Protein AF-0000000087149795 (afdb_homodimer)

Organism: NCBI:txid1816183

Nearest PDB structures (foldseek):
  3puv-assembly1_G  TM=6.898E-01  e=2.182E-06  Escherichia coli K-12
  3d31-assembly1_C  TM=8.233E-01  e=4.263E-05  unclassified
  3tuz-assembly2_F  TM=8.226E-01  e=1.486E-04  Escherichia coli K-12
  2onk-assembly2_I  TM=6.852E-01  e=3.746E-05  Archaeoglobus fulgidus
  7ahc-assembly1_B  TM=7.764E-01  e=3.227E-04  Lactococcus lactis subsp. lactis

Foldseek 3Di:
DDPQPPVRVVVVVVVVVVVVVVVCCVVPDVVLVVLLVLLQVLLVQLLVCVLVVHPCSVVSVVSNVVSLVVCCVPPVPSSVVSVVVSVVVSVVVVVVSVLVVLVVLLQVLQQVQWDDDPNDTGGNVNLDPDLDDDCDDPPHDLRCNLQALLLVLLLVLLLVQQQVLLLVLLLCLQQPDDPVCVVPVLVVLVVLLPPDLLVLLVCCQPPVFVVLCVVVVNDDGAFSNSLSNSLNVNLNSQLNNQSNVLLNVPDVVQQVVVVVVVDDSVCSCVVTRCLLSVLSNLLSSLVSSLSSSQDANSQQSGAPAASGADVVNNGRSHHHHHLNNVCVVCVVPDDDSRNSSNSVSVSVSVVVNVVSNVVSVVSNVVSVCVVVVVD/DDPQDPVRVVVVVVVVVVVVVVVCCVVDDVVLVVLLVLLLVLLVQLLVCVLVVHPCSVVSVVSNVVSLVVCCVPPVPSSVVSVVVSVVVSVVVVVVSVLVVLVVLLQVLQQVQWDDDPRDTGGNVNLDPDQDDDCDDPPHDQHCNLQALLLVLLLVLLLVQQQVLLLVLLLCLQQPDDPVCVVPVLVVLVVLLPPDLLVLLVCCQPPVFVVLCVVVVNDDGAFSNSLSNSLNVNLNSQLNNQSNVLLNVPDVVQQVVVVVVVDDSVCSCVVTRCLLSVLSNLLSSLVSSLSSSQDANSQQSGAPAASGADVVNNGRSHHHHHLNNVCVVCVVPDDDSRNSSNSVSVSVSVVVNVVSNVVSVVSNVVSVCVVVVVD

Structure (mmCIF, N/CA/C/O backbone):
data_AF-0000000087149795-model_v1
#
loop_
_entity.id
_entity.type
_entity.pdbx_description
1 polymer 'Phosphate transport system permease protein'
#
loop_
_atom_site.group_PDB
_atom_site.id
_atom_site.type_symbol
_atom_site.label_atom_id
_atom_site.label_alt_id
_atom_site.label_comp_id
_atom_site.label_asym_id
_atom_site.label_entity_id
_atom_site.label_seq_id
_atom_site.pdbx_PDB_ins_code
_atom_site.Cartn_x
_atom_site.Cartn_y
_atom_site.Cartn_z
_atom_site.occupancy
_atom_site.B_iso_or_equiv
_atom_site.auth_seq_id
_atom_site.auth_comp_id
_atom_site.auth_asym_id
_atom_site.auth_atom_id
_atom_site.pdbx_PDB_model_num
ATOM 1 N N . MET A 1 1 ? 1.108 20.719 42.656 1 31.84 1 MET A N 1
ATOM 2 C CA . MET A 1 1 ? 0.085 20 41.906 1 31.84 1 MET A CA 1
ATOM 3 C C . MET A 1 1 ? 0.608 18.656 41.438 1 31.84 1 MET A C 1
ATOM 5 O O . MET A 1 1 ? 1.583 18.578 40.688 1 31.84 1 MET A O 1
ATOM 9 N N . ALA A 1 2 ? 0.437 17.609 42.094 1 41.06 2 ALA A N 1
ATOM 10 C CA . ALA A 1 2 ? 0.984 16.266 41.969 1 41.06 2 ALA A CA 1
ATOM 11 C C . ALA A 1 2 ? 0.695 15.695 40.562 1 41.06 2 ALA A C 1
ATOM 13 O O . ALA A 1 2 ? -0.387 15.906 40.031 1 41.06 2 ALA A O 1
ATOM 14 N N . SER A 1 3 ? 1.673 15.422 39.75 1 46.06 3 SER A N 1
ATOM 15 C CA . SER A 1 3 ? 1.679 14.734 38.469 1 46.06 3 SER A CA 1
ATOM 16 C C . SER A 1 3 ? 0.76 13.516 38.469 1 46.06 3 SER A C 1
ATOM 18 O O . SER A 1 3 ? 1.008 12.555 39.219 1 46.06 3 SER A O 1
ATOM 20 N N . ALA A 1 4 ? -0.488 13.648 38.406 1 52.25 4 ALA A N 1
ATOM 21 C CA . ALA A 1 4 ? -1.427 12.531 38.312 1 52.25 4 ALA A CA 1
ATOM 22 C C . ALA A 1 4 ? -0.876 11.43 37.406 1 52.25 4 ALA A C 1
ATOM 24 O O . ALA A 1 4 ? -0.406 11.703 36.312 1 52.25 4 ALA A O 1
ATOM 25 N N . THR A 1 5 ? -0.605 10.273 37.906 1 55 5 THR A N 1
ATOM 26 C CA . THR A 1 5 ? -0.087 9.086 37.25 1 55 5 THR A CA 1
ATOM 27 C C . THR A 1 5 ? -0.936 8.742 36.031 1 55 5 THR A C 1
ATOM 29 O O . THR A 1 5 ? -2.104 9.125 35.938 1 55 5 THR A O 1
ATOM 32 N N . ARG A 1 6 ? -0.291 8.281 35 1 57.5 6 ARG A N 1
ATOM 33 C CA . ARG A 1 6 ? -0.927 7.816 33.781 1 57.5 6 ARG A CA 1
ATOM 34 C C . ARG A 1 6 ? -2.203 7.039 34.094 1 57.5 6 ARG A C 1
ATOM 36 O O . ARG A 1 6 ? -3.215 7.203 33.406 1 57.5 6 ARG A O 1
ATOM 43 N N . SER A 1 7 ? -2.141 6.293 35.125 1 58.66 7 SER A N 1
ATOM 44 C CA . SER A 1 7 ? -3.291 5.492 35.531 1 58.66 7 SER A CA 1
ATOM 45 C C . SER A 1 7 ? -4.434 6.375 36.031 1 58.66 7 SER A C 1
ATOM 47 O O . SER A 1 7 ? -5.602 6.109 35.719 1 58.66 7 SER A O 1
ATOM 49 N N . GLU A 1 8 ? -4.074 7.316 36.688 1 61 8 GLU A N 1
ATOM 50 C CA . GLU A 1 8 ? -5.094 8.227 37.219 1 61 8 GLU A CA 1
ATOM 51 C C . GLU A 1 8 ? -5.738 9.023 36.094 1 61 8 GLU A C 1
ATOM 53 O O . GLU A 1 8 ? -6.945 9.273 36.094 1 61 8 GLU A O 1
ATOM 58 N N . ARG A 1 9 ? -4.914 9.352 35.219 1 60.38 9 ARG A N 1
ATOM 59 C CA . ARG A 1 9 ? -5.441 10.078 34.062 1 60.38 9 ARG A CA 1
ATOM 60 C C . ARG A 1 9 ? -6.371 9.203 33.25 1 60.38 9 ARG A C 1
ATOM 62 O O . ARG A 1 9 ? -7.406 9.664 32.75 1 60.38 9 ARG A O 1
ATOM 69 N N . LEU A 1 10 ? -5.953 7.977 33.25 1 59.44 10 LEU A N 1
ATOM 70 C CA . LEU A 1 10 ? -6.793 7.027 32.531 1 59.44 10 LEU A CA 1
ATOM 71 C C . LEU A 1 10 ? -8.117 6.816 33.25 1 59.44 10 LEU A C 1
ATOM 73 O O . LEU A 1 10 ? -9.172 6.742 32.625 1 59.44 10 LEU A O 1
ATOM 77 N N . ASN A 1 11 ? -8.039 6.637 34.5 1 60 11 ASN A N 1
ATOM 78 C CA . ASN A 1 11 ? -9.25 6.457 35.281 1 60 11 ASN A CA 1
ATOM 79 C C . ASN A 1 11 ? -10.148 7.691 35.25 1 60 11 ASN A C 1
ATOM 81 O O . ASN A 1 11 ? -11.367 7.574 35.156 1 60 11 ASN A O 1
ATOM 85 N N . ALA A 1 12 ? -9.516 8.797 35.281 1 61 12 ALA A N 1
ATOM 86 C CA . ALA A 1 12 ? -10.289 10.031 35.219 1 61 12 ALA A CA 1
ATOM 87 C C . ALA A 1 12 ? -10.93 10.18 33.812 1 61 12 ALA A C 1
ATOM 89 O O . ALA A 1 12 ? -12.078 10.609 33.719 1 61 12 ALA A O 1
ATOM 90 N N . ALA A 1 13 ? -10.172 9.805 32.969 1 60.94 13 ALA A N 1
ATOM 91 C CA . ALA A 1 13 ? -10.703 9.867 31.609 1 60.94 13 ALA A CA 1
ATOM 92 C C . ALA A 1 13 ? -11.852 8.883 31.422 1 60.94 13 ALA A C 1
ATOM 94 O O . ALA A 1 13 ? -12.867 9.211 30.812 1 60.94 13 ALA A O 1
ATOM 95 N N . ALA A 1 14 ? -11.594 7.73 31.953 1 60.03 14 ALA A N 1
ATOM 96 C CA . ALA A 1 14 ? -12.664 6.738 31.938 1 60.03 14 ALA A CA 1
ATOM 97 C C . ALA A 1 14 ? -13.891 7.25 32.688 1 60.03 14 ALA A C 1
ATOM 99 O O . ALA A 1 14 ? -15.023 7.066 32.25 1 60.03 14 ALA A O 1
ATOM 100 N N . GLY A 1 15 ? -13.617 7.777 33.781 1 58.5 15 GLY A N 1
ATOM 101 C CA . GLY A 1 15 ? -14.703 8.344 34.562 1 58.5 15 GLY A CA 1
ATOM 102 C C . GLY A 1 15 ? -15.445 9.453 33.844 1 58.5 15 GLY A C 1
ATOM 103 O O . GLY A 1 15 ? -16.688 9.5 33.875 1 58.5 15 GLY A O 1
ATOM 104 N N . ARG A 1 16 ? -14.711 10.289 33.25 1 62.38 16 ARG A N 1
ATOM 105 C CA . ARG A 1 16 ? -15.344 11.375 32.5 1 62.38 16 ARG A CA 1
ATOM 106 C C . ARG A 1 16 ? -16.141 10.828 31.312 1 62.38 16 ARG A C 1
ATOM 108 O O . ARG A 1 16 ? -17.219 11.344 31 1 62.38 16 ARG A O 1
ATOM 115 N N . GLN A 1 17 ? -15.57 9.797 30.828 1 60.12 17 GLN A N 1
ATOM 116 C CA . GLN A 1 17 ? -16.297 9.18 29.719 1 60.12 17 GLN A CA 1
ATOM 117 C C . GLN A 1 17 ? -17.594 8.547 30.203 1 60.12 17 GLN A C 1
ATOM 119 O O . GLN A 1 17 ? -18.641 8.656 29.547 1 60.12 17 GLN A O 1
ATOM 124 N N . VAL A 1 18 ? -17.406 7.84 31.281 1 58.88 18 VAL A N 1
ATOM 125 C CA . VAL A 1 18 ? -18.594 7.258 31.875 1 58.88 18 VAL A CA 1
ATOM 126 C C . VAL A 1 18 ? -19.594 8.359 32.219 1 58.88 18 VAL A C 1
ATOM 128 O O . VAL A 1 18 ? -20.797 8.203 32 1 58.88 18 VAL A O 1
ATOM 131 N N . GLN A 1 19 ? -19.094 9.414 32.719 1 60.09 19 GLN A N 1
ATOM 132 C CA . GLN A 1 19 ? -19.969 10.531 33.062 1 60.09 19 GLN A CA 1
ATOM 133 C C . GLN A 1 19 ? -20.594 11.133 31.781 1 60.09 19 GLN A C 1
ATOM 135 O O . GLN A 1 19 ? -21.766 11.492 31.766 1 60.09 19 GLN A O 1
ATOM 140 N N . ARG A 1 20 ? -19.828 11.25 30.812 1 62.16 20 ARG A N 1
ATOM 141 C CA . ARG A 1 20 ? -20.328 11.781 29.547 1 62.16 20 ARG A CA 1
ATOM 142 C C . ARG A 1 20 ? -21.406 10.867 28.969 1 62.16 20 ARG A C 1
ATOM 144 O O . ARG A 1 20 ? -22.406 11.344 28.438 1 62.16 20 ARG A O 1
ATOM 151 N N . VAL A 1 21 ? -21.094 9.57 29.078 1 60.69 21 VAL A N 1
ATOM 152 C CA . VAL A 1 21 ? -22.078 8.602 28.625 1 60.69 21 VAL A CA 1
ATOM 153 C C . VAL A 1 21 ? -23.344 8.711 29.484 1 60.69 21 VAL A C 1
ATOM 155 O O . VAL A 1 21 ? -24.453 8.664 28.969 1 60.69 21 VAL A O 1
ATOM 158 N N . ARG A 1 22 ? -23.078 8.805 30.703 1 59.97 22 ARG A N 1
ATOM 159 C CA . ARG A 1 22 ? -24.203 8.969 31.609 1 59.97 22 ARG A CA 1
ATOM 160 C C . ARG A 1 22 ? -24.953 10.258 31.328 1 59.97 22 ARG A C 1
ATOM 162 O O . ARG A 1 22 ? -26.188 10.281 31.344 1 59.97 22 ARG A O 1
ATOM 169 N N . ASP A 1 23 ? -24.188 11.273 31.125 1 62.19 23 ASP A N 1
ATOM 170 C CA . ASP A 1 23 ? -24.828 12.539 30.797 1 62.19 23 ASP A CA 1
ATOM 171 C C . ASP A 1 23 ? -25.594 12.445 29.469 1 62.19 23 ASP A C 1
ATOM 173 O O . ASP A 1 23 ? -26.688 12.984 29.344 1 62.19 23 ASP A O 1
ATOM 177 N N . PHE A 1 24 ? -24.938 11.805 28.578 1 61.69 24 PHE A N 1
ATOM 178 C CA . PHE A 1 24 ? -25.609 11.57 27.312 1 61.69 24 PHE A CA 1
ATOM 179 C C . PHE A 1 24 ? -26.891 10.773 27.516 1 61.69 24 PHE A C 1
ATOM 181 O O . PHE A 1 24 ? -27.922 11.109 26.938 1 61.69 24 PHE A O 1
ATOM 188 N N . ALA A 1 25 ? -26.734 9.703 28.266 1 63.09 25 ALA A N 1
ATOM 189 C CA . ALA A 1 25 ? -27.891 8.875 28.562 1 63.09 25 ALA A CA 1
ATOM 190 C C . ALA A 1 25 ? -28.984 9.688 29.266 1 63.09 25 ALA A C 1
ATOM 192 O O . ALA A 1 25 ? -30.172 9.5 29.016 1 63.09 25 ALA A O 1
ATOM 193 N N . ASP A 1 26 ? -28.469 10.539 30.047 1 62.47 26 ASP A N 1
ATOM 194 C CA . ASP A 1 26 ? -29.422 11.336 30.812 1 62.47 26 ASP A CA 1
ATOM 195 C C . ASP A 1 26 ? -30.031 12.445 29.969 1 62.47 26 ASP A C 1
ATOM 197 O O . ASP A 1 26 ? -31.188 12.805 30.141 1 62.47 26 ASP A O 1
ATOM 201 N N . ASP A 1 27 ? -29.203 12.93 29.031 1 63.69 27 ASP A N 1
ATOM 202 C CA . ASP A 1 27 ? -29.672 14.078 28.266 1 63.69 27 ASP A CA 1
ATOM 203 C C . ASP A 1 27 ? -30.391 13.625 26.984 1 63.69 27 ASP A C 1
ATOM 205 O O . ASP A 1 27 ? -31.047 14.43 26.328 1 63.69 27 ASP A O 1
ATOM 209 N N . THR A 1 28 ? -30.219 12.359 26.734 1 65.56 28 THR A N 1
ATOM 210 C CA . THR A 1 28 ? -30.797 11.867 25.5 1 65.56 28 THR A CA 1
ATOM 211 C C . THR A 1 28 ? -32.188 11.297 25.734 1 65.56 28 THR A C 1
ATOM 213 O O . THR A 1 28 ? -32.438 10.695 26.781 1 65.56 28 THR A O 1
ATOM 216 N N . GLU A 1 29 ? -33.094 11.641 24.844 1 74 29 GLU A N 1
ATOM 217 C CA . GLU A 1 29 ? -34.438 11.07 24.906 1 74 29 GLU A CA 1
ATOM 218 C C . GLU A 1 29 ? -34.375 9.547 25 1 74 29 GLU A C 1
ATOM 220 O O . GLU A 1 29 ? -33.531 8.914 24.359 1 74 29 GLU A O 1
ATOM 225 N N . PRO A 1 30 ? -35.125 9.016 25.984 1 77.25 30 PRO A N 1
ATOM 226 C CA . PRO A 1 30 ? -35.125 7.559 26.172 1 77.25 30 PRO A CA 1
ATOM 227 C C . PRO A 1 30 ? -35.25 6.789 24.859 1 77.25 30 PRO A C 1
ATOM 229 O O . PRO A 1 30 ? -34.594 5.758 24.688 1 77.25 30 PRO A O 1
ATOM 232 N N . ALA A 1 31 ? -36 7.285 23.938 1 77.12 31 ALA A N 1
ATOM 233 C CA . ALA A 1 31 ? -36.156 6.605 22.656 1 77.12 31 ALA A CA 1
ATOM 234 C C . ALA A 1 31 ? -34.844 6.582 21.891 1 77.12 31 ALA A C 1
ATOM 236 O O . ALA A 1 31 ? -34.5 5.574 21.266 1 77.12 31 ALA A O 1
ATOM 237 N N . ALA A 1 32 ? -34.156 7.598 22.031 1 78.25 32 ALA A N 1
ATOM 238 C CA . ALA A 1 32 ? -32.875 7.684 21.344 1 78.25 32 ALA A CA 1
ATOM 239 C C . ALA A 1 32 ? -31.859 6.758 21.984 1 78.25 32 ALA A C 1
ATOM 241 O O . ALA A 1 32 ? -31.047 6.145 21.281 1 78.25 32 ALA A O 1
ATOM 242 N N . LEU A 1 33 ? -32 6.598 23.219 1 78.81 33 LEU A N 1
ATOM 243 C CA . LEU A 1 33 ? -31.078 5.734 23.938 1 78.81 33 LEU A CA 1
ATOM 244 C C . LEU A 1 33 ? -31.281 4.273 23.562 1 78.81 33 LEU A C 1
ATOM 246 O O . LEU A 1 33 ? -30.312 3.508 23.453 1 78.81 33 LEU A O 1
ATOM 250 N N . VAL A 1 34 ? -32.531 3.971 23.438 1 80.69 34 VAL A N 1
ATOM 251 C CA . VAL A 1 34 ? -32.844 2.598 23.062 1 80.69 34 VAL A CA 1
ATOM 252 C C . VAL A 1 34 ? -32.25 2.307 21.672 1 80.69 34 VAL A C 1
ATOM 254 O O . VAL A 1 34 ? -31.656 1.253 21.453 1 80.69 34 VAL A O 1
ATOM 257 N N . VAL A 1 35 ? -32.375 3.236 20.812 1 78.94 35 VAL A N 1
ATOM 258 C CA . VAL A 1 35 ? -31.922 3.055 19.453 1 78.94 35 VAL A CA 1
ATOM 259 C C . VAL A 1 35 ? -30.391 2.947 19.438 1 78.94 35 VAL A C 1
ATOM 261 O O . VAL A 1 35 ? -29.828 2.066 18.781 1 78.94 35 VAL A O 1
ATOM 264 N N . VAL A 1 36 ? -29.812 3.699 20.219 1 78.31 36 VAL A N 1
ATOM 265 C CA . VAL A 1 36 ? -28.344 3.723 20.266 1 78.31 36 VAL A CA 1
ATOM 266 C C . VAL A 1 36 ? -27.828 2.422 20.875 1 78.31 36 VAL A C 1
ATOM 268 O O . VAL A 1 36 ? -26.828 1.866 20.422 1 78.31 36 VAL A O 1
ATOM 271 N N . THR A 1 37 ? -28.531 1.994 21.844 1 80.31 37 THR A N 1
ATOM 272 C CA . THR A 1 37 ? -28.125 0.748 22.484 1 80.31 37 THR A CA 1
ATOM 273 C C . THR A 1 37 ? -28.297 -0.432 21.531 1 80.31 37 THR A C 1
ATOM 275 O O . THR A 1 37 ? -27.453 -1.332 21.5 1 80.31 37 THR A O 1
ATOM 278 N N . ILE A 1 38 ? -29.344 -0.363 20.812 1 83.94 38 ILE A N 1
ATOM 279 C CA . ILE A 1 38 ? -29.609 -1.434 19.859 1 83.94 38 ILE A CA 1
ATOM 280 C C . ILE A 1 38 ? -28.531 -1.429 18.766 1 83.94 38 ILE A C 1
ATOM 282 O O . ILE A 1 38 ? -28.047 -2.488 18.359 1 83.94 38 ILE A O 1
ATOM 286 N N . ILE A 1 39 ? -28.156 -0.32 18.344 1 80.31 39 ILE A N 1
ATOM 287 C CA . ILE A 1 39 ? -27.125 -0.201 17.312 1 80.31 39 ILE A CA 1
ATOM 288 C C . ILE A 1 39 ? -25.812 -0.773 17.844 1 80.31 39 ILE A C 1
ATOM 290 O O . ILE A 1 39 ? -25.188 -1.61 17.188 1 80.31 39 ILE A O 1
ATOM 294 N N . ALA A 1 40 ? -25.484 -0.446 19.016 1 76.88 40 ALA A N 1
ATOM 295 C CA . ALA A 1 40 ? -24.219 -0.871 19.594 1 76.88 40 ALA A CA 1
ATOM 296 C C . ALA A 1 40 ? -24.203 -2.375 19.859 1 76.88 40 ALA A C 1
ATOM 298 O O . ALA A 1 40 ? -23.25 -3.066 19.516 1 76.88 40 ALA A O 1
ATOM 299 N N . LEU A 1 41 ? -25.266 -2.822 20.406 1 81.38 41 LEU A N 1
ATOM 300 C CA . LEU A 1 41 ? -25.328 -4.234 20.766 1 81.38 41 LEU A CA 1
ATOM 301 C C . LEU A 1 41 ? -25.406 -5.109 19.516 1 81.38 41 LEU A C 1
ATOM 303 O O . LEU A 1 41 ? -24.844 -6.207 19.5 1 81.38 41 LEU A O 1
ATOM 307 N N . SER A 1 42 ? -26.156 -4.621 18.594 1 83.94 42 SER A N 1
ATOM 308 C CA . SER A 1 42 ? -26.281 -5.402 17.359 1 83.94 42 SER A CA 1
ATOM 309 C C . SER A 1 42 ? -24.953 -5.484 16.625 1 83.94 42 SER A C 1
ATOM 311 O O . SER A 1 42 ? -24.594 -6.531 16.078 1 83.94 42 SER A O 1
ATOM 313 N N . LEU A 1 43 ? -24.266 -4.465 16.594 1 76.94 43 LEU A N 1
ATOM 314 C CA . LEU A 1 43 ? -22.953 -4.477 15.945 1 76.94 43 LEU A CA 1
ATOM 315 C C . LEU A 1 43 ? -21.984 -5.387 16.688 1 76.94 43 LEU A C 1
ATOM 317 O O . LEU A 1 43 ? -21.234 -6.141 16.062 1 76.94 43 LEU A O 1
ATOM 321 N N . LEU A 1 44 ? -22.031 -5.262 17.984 1 74.25 44 LEU A N 1
ATOM 322 C CA . LEU A 1 44 ? -21.188 -6.117 18.797 1 74.25 44 LEU A CA 1
ATOM 323 C C . LEU A 1 44 ? -21.531 -7.586 18.594 1 74.25 44 LEU A C 1
ATOM 325 O O . LEU A 1 44 ? -20.641 -8.43 18.469 1 74.25 44 LEU A O 1
ATOM 329 N N . THR A 1 45 ? -22.781 -7.816 18.594 1 79.12 45 THR A N 1
ATOM 330 C CA . THR A 1 45 ? -23.234 -9.188 18.391 1 79.12 45 THR A CA 1
ATOM 331 C C . THR A 1 45 ? -22.859 -9.688 17 1 79.12 45 THR A C 1
ATOM 333 O O . THR A 1 45 ? -22.5 -10.852 16.844 1 79.12 45 THR A O 1
ATOM 336 N N . ALA A 1 46 ? -23 -8.844 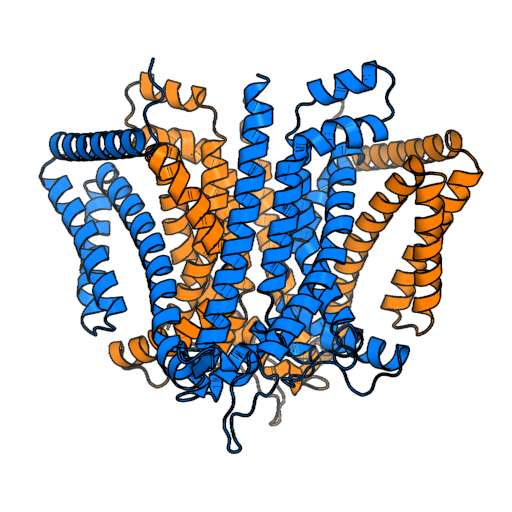16.062 1 75.12 46 ALA A N 1
ATOM 337 C CA . ALA A 1 46 ? -22.609 -9.211 14.695 1 75.12 46 ALA A CA 1
ATOM 338 C C . ALA A 1 46 ? -21.109 -9.5 14.625 1 75.12 46 ALA A C 1
ATOM 340 O O . ALA A 1 46 ? -20.688 -10.438 13.945 1 75.12 46 ALA A O 1
ATOM 341 N N . PHE A 1 47 ? -20.469 -8.742 15.273 1 70.31 47 PHE A N 1
ATOM 342 C CA . PHE A 1 47 ? -19.016 -8.914 15.297 1 70.31 47 PHE A CA 1
ATOM 343 C C . PHE A 1 47 ? -18.656 -10.242 15.953 1 70.31 47 PHE A C 1
ATOM 345 O O . PHE A 1 47 ? -17.812 -10.984 15.43 1 70.31 47 PHE A O 1
ATOM 352 N N . VAL A 1 48 ? -19.25 -10.5 17.109 1 70 48 VAL A N 1
ATOM 353 C CA . VAL A 1 48 ? -19.016 -11.758 17.797 1 70 48 VAL A CA 1
ATOM 354 C C . VAL A 1 48 ? -19.438 -12.922 16.922 1 70 48 VAL A C 1
ATOM 356 O O . VAL A 1 48 ? -18.75 -13.945 16.844 1 70 48 VAL A O 1
ATOM 359 N N . GLY A 1 49 ? -20.531 -12.773 16.328 1 71.5 49 GLY A N 1
ATOM 360 C CA . GLY A 1 49 ? -21 -13.797 15.406 1 71.5 49 GLY A CA 1
ATOM 361 C C . GLY A 1 49 ? -20.031 -14.031 14.258 1 71.5 49 GLY A C 1
ATOM 362 O O . GLY A 1 49 ? -19.812 -15.172 13.852 1 71.5 49 GLY A O 1
ATOM 363 N N . PHE A 1 50 ? -19.5 -12.961 13.758 1 65.38 50 PHE A N 1
ATOM 364 C CA . PHE A 1 50 ? -18.531 -13.062 12.68 1 65.38 50 PHE A CA 1
ATOM 365 C C . PHE A 1 50 ? -17.297 -13.82 13.141 1 65.38 50 PHE A C 1
ATOM 367 O O . PHE A 1 50 ? -16.781 -14.688 12.422 1 65.38 50 PHE A O 1
ATOM 374 N N . LEU A 1 51 ? -16.922 -13.516 14.328 1 62.34 51 LEU A N 1
ATOM 375 C CA . LEU A 1 51 ? -15.734 -14.164 14.883 1 62.34 51 LEU A CA 1
ATOM 376 C C . LEU A 1 51 ? -15.992 -15.648 15.125 1 62.34 51 LEU A C 1
ATOM 378 O O . LEU A 1 51 ? -15.086 -16.469 14.977 1 62.34 51 LEU A O 1
ATOM 382 N N . ALA A 1 52 ? -17.125 -15.82 15.523 1 65.44 52 ALA A N 1
ATOM 383 C CA . ALA A 1 52 ? -17.516 -17.203 15.812 1 65.44 52 ALA A CA 1
ATOM 384 C C . ALA A 1 52 ? -17.922 -17.938 14.539 1 65.44 52 ALA A C 1
ATOM 386 O O . ALA A 1 52 ? -18.297 -19.109 14.586 1 65.44 52 ALA A O 1
ATOM 387 N N . VAL A 1 53 ? -17.672 -17.234 13.5 1 66.81 53 VAL A N 1
ATOM 388 C CA . VAL A 1 53 ? -18.031 -17.797 12.195 1 66.81 53 VAL A CA 1
ATOM 389 C C . VAL A 1 53 ? -19.453 -18.375 12.258 1 66.81 53 VAL A C 1
ATOM 391 O O . VAL A 1 53 ? -19.672 -19.516 11.828 1 66.81 53 VAL A O 1
ATOM 394 N N . SER A 1 54 ? -20.25 -17.656 12.984 1 72.19 54 SER A N 1
ATOM 395 C CA . SER A 1 54 ? -21.625 -18.125 13.156 1 72.19 54 SER A CA 1
ATOM 396 C C . SER A 1 54 ? -22.5 -17.734 11.969 1 72.19 54 SER A C 1
ATOM 398 O O . SER A 1 54 ? -22.375 -16.609 11.453 1 72.19 54 SER A O 1
ATOM 400 N N . ASP A 1 55 ? -23.312 -18.688 11.484 1 74.12 55 ASP A N 1
ATOM 401 C CA . ASP A 1 55 ? -24.25 -18.422 10.398 1 74.12 55 ASP A CA 1
ATOM 402 C C . ASP A 1 55 ? -25.312 -17.406 10.812 1 74.12 55 ASP A C 1
ATOM 404 O O . ASP A 1 55 ? -25.984 -16.812 9.969 1 74.12 55 ASP A O 1
ATOM 408 N N . LEU A 1 56 ? -25.391 -17.188 12.078 1 78.5 56 LEU A N 1
ATOM 409 C CA . LEU A 1 56 ? -26.438 -16.297 12.594 1 78.5 56 LEU A CA 1
ATOM 410 C C . LEU A 1 56 ? -25.953 -14.852 12.625 1 78.5 56 LEU A C 1
ATOM 412 O O . LEU A 1 56 ? -26.719 -13.953 12.969 1 78.5 56 LEU A O 1
ATOM 416 N N . THR A 1 57 ? -24.781 -14.703 12.094 1 77.62 57 THR A N 1
ATOM 417 C CA . THR A 1 57 ? -24.188 -13.375 12.172 1 77.62 57 THR A CA 1
ATOM 418 C C . THR A 1 57 ? -24.984 -12.375 11.336 1 77.62 57 THR A C 1
ATOM 420 O O . THR A 1 57 ? -25 -11.18 11.641 1 77.62 57 THR A O 1
ATOM 423 N N . ILE A 1 58 ? -25.734 -12.828 10.367 1 76.69 58 ILE A N 1
ATOM 424 C CA . ILE A 1 58 ? -26.453 -11.938 9.469 1 76.69 58 ILE A CA 1
ATOM 425 C C . ILE A 1 58 ? -27.578 -11.242 10.234 1 76.69 58 ILE A C 1
ATOM 427 O O . ILE A 1 58 ? -27.922 -10.102 9.93 1 76.69 58 ILE A O 1
ATOM 431 N N . LEU A 1 59 ? -28.109 -11.875 11.188 1 83.31 59 LEU A N 1
ATOM 432 C CA . LEU A 1 59 ? -29.25 -11.344 11.914 1 83.31 59 LEU A CA 1
ATOM 433 C C . LEU A 1 59 ? -28.875 -10.094 12.695 1 83.31 59 LEU A C 1
ATOM 435 O O . LEU A 1 59 ? -29.484 -9.031 12.516 1 83.31 59 LEU A O 1
ATOM 439 N N . PRO A 1 60 ? -27.875 -10.242 13.523 1 84.31 60 PRO A N 1
ATOM 440 C CA . PRO A 1 60 ? -27.5 -9.008 14.219 1 84.31 60 PRO A CA 1
ATOM 441 C C . PRO A 1 60 ? -27 -7.93 13.266 1 84.31 60 PRO A C 1
ATOM 443 O O . PRO A 1 60 ? -27.156 -6.738 13.539 1 84.31 60 PRO A O 1
ATOM 446 N N . PHE A 1 61 ? -26.516 -8.312 12.18 1 80.25 61 PHE A N 1
ATOM 447 C CA . PHE A 1 61 ? -26.062 -7.312 11.211 1 80.25 61 PHE A CA 1
ATOM 448 C C . PHE A 1 61 ? -27.25 -6.566 10.617 1 80.25 61 PHE A C 1
ATOM 450 O O . PHE A 1 61 ? -27.203 -5.348 10.438 1 80.25 61 PHE A O 1
ATOM 457 N N . VAL A 1 62 ? -28.297 -7.281 10.289 1 82.31 62 VAL A N 1
ATOM 458 C CA . VAL A 1 62 ? -29.516 -6.668 9.75 1 82.31 62 VAL A CA 1
ATOM 459 C C . VAL A 1 62 ? -30.125 -5.738 10.797 1 82.31 62 VAL A C 1
ATOM 461 O O . VAL A 1 62 ? -30.578 -4.641 10.469 1 82.31 62 VAL A O 1
ATOM 464 N N . VAL A 1 63 ? -30.125 -6.164 12.023 1 85.56 63 VAL A N 1
ATOM 465 C CA . VAL A 1 63 ? -30.656 -5.344 13.109 1 85.56 63 VAL A CA 1
ATOM 466 C C . VAL A 1 63 ? -29.828 -4.059 13.227 1 85.56 63 VAL A C 1
ATOM 468 O O . VAL A 1 63 ? -30.391 -2.982 13.461 1 85.56 63 VAL A O 1
ATOM 471 N N . PHE A 1 64 ? -28.562 -4.16 13.047 1 82.94 64 PHE A N 1
ATOM 472 C CA . PHE A 1 64 ? -27.688 -3 13.109 1 82.94 64 PHE A CA 1
ATOM 473 C C . PHE A 1 64 ? -28.031 -2.006 12 1 82.94 64 PHE A C 1
ATOM 475 O O . PHE A 1 64 ? -28.156 -0.808 12.258 1 82.94 64 PHE A O 1
ATOM 482 N N . VAL A 1 65 ? -28.297 -2.537 10.789 1 78.31 65 VAL A N 1
ATOM 483 C CA . VAL A 1 65 ? -28.562 -1.67 9.648 1 78.31 65 VAL A CA 1
ATOM 484 C C . VAL A 1 65 ? -29.906 -0.975 9.812 1 78.31 65 VAL A C 1
ATOM 486 O O . VAL A 1 65 ? -30.031 0.229 9.57 1 78.31 65 VAL A O 1
ATOM 489 N N . VAL A 1 66 ? -30.859 -1.738 10.242 1 84.5 66 VAL A N 1
ATOM 490 C CA . VAL A 1 66 ? -32.219 -1.203 10.406 1 84.5 66 VAL A CA 1
ATOM 491 C C . VAL A 1 66 ? -32.219 -0.172 11.539 1 84.5 66 VAL A C 1
ATOM 493 O O . VAL A 1 66 ? -32.812 0.9 11.398 1 84.5 66 VAL A O 1
ATOM 496 N N . ALA A 1 67 ? -31.547 -0.521 12.617 1 82.75 67 ALA A N 1
ATOM 497 C CA . ALA A 1 67 ? -31.5 0.396 13.75 1 82.75 67 ALA A CA 1
ATOM 498 C C . ALA A 1 67 ? -30.719 1.663 13.391 1 82.75 67 ALA A C 1
ATOM 500 O O . ALA A 1 67 ? -31.094 2.762 13.812 1 82.75 67 ALA A O 1
ATOM 501 N N . ALA A 1 68 ? -29.688 1.5 12.711 1 80.12 68 ALA A N 1
ATOM 502 C CA . ALA A 1 68 ? -28.906 2.654 12.281 1 80.12 68 ALA A CA 1
ATOM 503 C C . ALA A 1 68 ? -29.703 3.547 11.336 1 80.12 68 ALA A C 1
ATOM 505 O O . ALA A 1 68 ? -29.641 4.773 11.43 1 80.12 68 ALA A O 1
ATOM 506 N N . GLY A 1 69 ? -30.453 2.914 10.422 1 78.06 69 GLY A N 1
ATOM 507 C CA . GLY A 1 69 ? -31.312 3.67 9.531 1 78.06 69 GLY A CA 1
ATOM 508 C C . GLY A 1 69 ? -32.406 4.438 10.258 1 78.06 69 GLY A C 1
ATOM 509 O O . GLY A 1 69 ? -32.625 5.621 9.992 1 78.06 69 GLY A O 1
ATOM 510 N N . TYR A 1 70 ? -33.031 3.717 11.125 1 79.31 70 TYR A N 1
ATOM 511 C CA . TYR A 1 70 ? -34.062 4.332 11.93 1 79.31 70 TYR A CA 1
ATOM 512 C C . TYR A 1 70 ? -33.531 5.469 12.773 1 79.31 70 TYR A C 1
ATOM 514 O O . TYR A 1 70 ? -34.125 6.547 12.852 1 79.31 70 TYR A O 1
ATOM 522 N N . GLY A 1 71 ? -32.5 5.242 13.43 1 79.56 71 GLY A N 1
ATOM 523 C CA . GLY A 1 71 ? -31.875 6.258 14.266 1 79.56 71 GLY A CA 1
ATOM 524 C C . GLY A 1 71 ? -31.406 7.473 13.484 1 79.56 71 GLY A C 1
ATOM 525 O O . GLY A 1 71 ? -31.516 8.602 13.969 1 79.56 71 GLY A O 1
ATOM 526 N N . TRP A 1 72 ? -30.953 7.203 12.297 1 74.19 72 TRP A N 1
ATOM 527 C CA . TRP A 1 72 ? -30.516 8.289 11.438 1 74.19 72 TRP A CA 1
ATOM 528 C C . TRP A 1 72 ? -31.672 9.211 11.062 1 74.19 72 TRP A C 1
ATOM 530 O O . TRP A 1 72 ? -31.484 10.422 10.914 1 74.19 72 TRP A O 1
ATOM 540 N N . MET A 1 73 ? -32.844 8.664 10.883 1 75.44 73 MET A N 1
ATOM 541 C CA . MET A 1 73 ? -34.031 9.438 10.477 1 75.44 73 MET A CA 1
ATOM 542 C C . MET A 1 73 ? -34.625 10.18 11.664 1 75.44 73 MET A C 1
ATOM 544 O O . MET A 1 73 ? -35.062 11.32 11.531 1 75.44 73 MET A O 1
ATOM 548 N N . ARG A 1 74 ? -34.594 9.602 12.828 1 75.12 74 ARG A N 1
ATOM 549 C CA . ARG A 1 74 ? -35.312 10.172 13.953 1 75.12 74 ARG A CA 1
ATOM 550 C C . ARG A 1 74 ? -34.375 10.859 14.93 1 75.12 74 ARG A C 1
ATOM 552 O O . ARG A 1 74 ? -34.719 11.852 15.562 1 75.12 74 ARG A O 1
ATOM 559 N N . HIS A 1 75 ? -33.25 10.234 15.117 1 76.88 75 HIS A N 1
ATOM 560 C CA . HIS A 1 75 ? -32.25 10.711 16.094 1 76.88 75 HIS A CA 1
ATOM 561 C C . HIS A 1 75 ? -30.875 10.828 15.477 1 76.88 75 HIS A C 1
ATOM 563 O O . HIS A 1 75 ? -29.938 10.133 15.898 1 76.88 75 HIS A O 1
ATOM 569 N N . GLN A 1 76 ? -30.781 11.812 14.633 1 70 76 GLN A N 1
ATOM 570 C CA . GLN A 1 76 ? -29.594 11.914 13.789 1 70 76 GLN A CA 1
ATOM 571 C C . GLN A 1 76 ? -28.328 12.125 14.617 1 70 76 GLN A C 1
ATOM 573 O O . GLN A 1 76 ? -27.312 11.461 14.406 1 70 76 GLN A O 1
ATOM 578 N N . GLU A 1 77 ? -28.5 13.031 15.617 1 68.19 77 GLU A N 1
ATOM 579 C CA . GLU A 1 77 ? -27.312 13.375 16.391 1 68.19 77 GLU A CA 1
ATOM 580 C C . GLU A 1 77 ? -26.828 12.188 17.219 1 68.19 77 GLU A C 1
ATOM 582 O O . GLU A 1 77 ? -25.641 11.859 17.219 1 68.19 77 GLU A O 1
ATOM 587 N N . GLU A 1 78 ? -27.844 11.633 17.875 1 70.94 78 GLU A N 1
ATOM 588 C CA . GLU A 1 78 ? -27.5 10.516 18.734 1 70.94 78 GLU A CA 1
ATOM 589 C C . GLU A 1 78 ? -27.062 9.305 17.922 1 70.94 78 GLU A C 1
ATOM 591 O O . GLU A 1 78 ? -26.141 8.578 18.312 1 70.94 78 GLU A O 1
ATOM 596 N N . THR A 1 79 ? -27.672 9.133 16.828 1 72.5 79 THR A N 1
ATOM 597 C CA . THR A 1 79 ? -27.328 8 15.977 1 72.5 79 THR A CA 1
ATOM 598 C C . THR A 1 79 ? -25.938 8.18 15.367 1 72.5 79 THR A C 1
ATOM 600 O O . THR A 1 79 ? -25.172 7.219 15.273 1 72.5 79 THR A O 1
ATOM 603 N N . ALA A 1 80 ? -25.703 9.383 14.992 1 68.19 80 ALA A N 1
ATOM 604 C CA . ALA A 1 80 ? -24.391 9.641 14.398 1 68.19 80 ALA A CA 1
ATOM 605 C C . ALA A 1 80 ? -23.281 9.367 15.398 1 68.19 80 ALA A C 1
ATOM 607 O O . ALA A 1 80 ? -22.25 8.781 15.047 1 68.19 80 ALA A O 1
ATOM 608 N N . LEU A 1 81 ? -23.5 9.805 16.547 1 67.81 81 LEU A N 1
ATOM 609 C CA . LEU A 1 81 ? -22.5 9.602 17.578 1 67.81 81 LEU A CA 1
ATOM 610 C C . LEU A 1 81 ? -22.312 8.109 17.859 1 67.81 81 LEU A C 1
ATOM 612 O O . LEU A 1 81 ? -21.172 7.641 17.969 1 67.81 81 LEU A O 1
ATOM 616 N N . VAL A 1 82 ? -23.406 7.461 17.969 1 70.88 82 VAL A N 1
ATOM 617 C CA . VAL A 1 82 ? -23.312 6.039 18.281 1 70.88 82 VAL A CA 1
ATOM 618 C C . VAL A 1 82 ? -22.719 5.285 17.094 1 70.88 82 VAL A C 1
ATOM 620 O O . VAL A 1 82 ? -21.938 4.352 17.281 1 70.88 82 VAL A O 1
ATOM 623 N N . LEU A 1 83 ? -23.078 5.727 15.93 1 69.81 83 LEU A N 1
ATOM 624 C CA . LEU A 1 83 ? -22.562 5.074 14.734 1 69.81 83 LEU A CA 1
ATOM 625 C C . LEU A 1 83 ? -21.047 5.277 14.625 1 69.81 83 LEU A C 1
ATOM 627 O O . LEU A 1 83 ? -20.312 4.344 14.289 1 69.81 83 LEU A O 1
ATOM 631 N N . THR A 1 84 ? -20.672 6.477 14.914 1 68.69 84 THR A N 1
ATOM 632 C CA . THR A 1 84 ? -19.234 6.762 14.836 1 68.69 84 THR A CA 1
ATOM 633 C C . THR A 1 84 ? -18.469 5.977 15.891 1 68.69 84 THR A C 1
ATOM 635 O O . THR A 1 84 ? -17.406 5.43 15.617 1 68.69 84 THR A O 1
ATOM 638 N N . LEU A 1 85 ? -19.031 5.918 17.031 1 68.19 85 LEU A N 1
ATOM 639 C CA . LEU A 1 85 ? -18.375 5.18 18.109 1 68.19 85 LEU A CA 1
ATOM 640 C C . LEU A 1 85 ? -18.328 3.688 17.797 1 68.19 85 LEU A C 1
ATOM 642 O O . LEU A 1 85 ? -17.297 3.041 17.984 1 68.19 85 LEU A O 1
ATOM 646 N N . THR A 1 86 ? -19.453 3.199 17.406 1 69.5 86 THR A N 1
ATOM 647 C CA . THR A 1 86 ? -19.531 1.768 17.125 1 69.5 86 THR A CA 1
ATOM 648 C C . THR A 1 86 ? -18.609 1.386 15.969 1 69.5 86 THR A C 1
ATOM 650 O O . THR A 1 86 ? -17.984 0.321 15.992 1 69.5 86 THR A O 1
ATOM 653 N N . MET A 1 87 ? -18.484 2.258 15.031 1 67.06 87 MET A N 1
ATOM 654 C CA . MET A 1 87 ? -17.625 1.975 13.891 1 67.06 87 MET A CA 1
ATOM 655 C C . MET A 1 87 ? -16.156 1.986 14.312 1 67.06 87 MET A C 1
ATOM 657 O O . MET A 1 87 ? -15.375 1.147 13.859 1 67.06 87 MET A O 1
ATOM 661 N N . THR A 1 88 ? -15.914 2.955 15.117 1 65.56 88 THR A N 1
ATOM 662 C CA . THR A 1 88 ? -14.539 3.031 15.602 1 65.56 88 THR A CA 1
ATOM 663 C C . THR A 1 88 ? -14.195 1.811 16.453 1 65.56 88 THR A C 1
ATOM 665 O O . THR A 1 88 ? -13.148 1.19 16.25 1 65.56 88 THR A O 1
ATOM 668 N N . VAL A 1 89 ? -15.055 1.489 17.312 1 68.5 89 VAL A N 1
ATOM 669 C CA . VAL A 1 89 ? -14.82 0.355 18.203 1 68.5 89 VAL A CA 1
ATOM 670 C C . VAL A 1 89 ? -14.758 -0.935 17.391 1 68.5 89 VAL A C 1
ATOM 672 O O . VAL A 1 89 ? -13.914 -1.799 17.641 1 68.5 89 VAL A O 1
ATOM 675 N N . SER A 1 90 ? -15.648 -1.056 16.484 1 68.25 90 SER A N 1
ATOM 676 C CA . SER A 1 90 ? -15.656 -2.244 15.633 1 68.25 90 SER A CA 1
ATOM 677 C C . SER A 1 90 ? -14.359 -2.381 14.852 1 68.25 90 SER A C 1
ATOM 679 O O . SER A 1 90 ? -13.836 -3.486 14.688 1 68.25 90 SER A O 1
ATOM 681 N N . THR A 1 91 ? -13.938 -1.283 14.312 1 66.06 91 THR A N 1
ATOM 682 C CA . THR A 1 91 ? -12.688 -1.315 13.562 1 66.06 91 THR A CA 1
ATOM 683 C C . THR A 1 91 ? -11.539 -1.789 14.438 1 66.06 91 THR A C 1
ATOM 685 O O . THR A 1 91 ? -10.75 -2.646 14.031 1 66.06 91 THR A O 1
ATOM 688 N N . LEU A 1 92 ? -11.469 -1.278 15.602 1 68.25 92 LEU A N 1
ATOM 689 C CA . LEU A 1 92 ? -10.398 -1.646 16.516 1 68.25 92 LEU A CA 1
ATOM 690 C C . LEU A 1 92 ? -10.539 -3.098 16.969 1 68.25 92 LEU A C 1
ATOM 692 O O . LEU A 1 92 ? -9.547 -3.809 17.109 1 68.25 92 LEU A O 1
ATOM 696 N N . LEU A 1 93 ? -11.742 -3.465 17.203 1 69.75 93 LEU A N 1
ATOM 697 C CA . LEU A 1 93 ? -12 -4.836 17.625 1 69.75 93 LEU A CA 1
ATOM 698 C C . LEU A 1 93 ? -11.641 -5.82 16.516 1 69.75 93 LEU A C 1
ATOM 700 O O . LEU A 1 93 ? -11.078 -6.883 16.781 1 69.75 93 LEU A O 1
ATOM 704 N N . ILE A 1 94 ? -12.023 -5.488 15.281 1 69.5 94 ILE A N 1
ATOM 705 C CA . ILE A 1 94 ? -11.719 -6.348 14.148 1 69.5 94 ILE A CA 1
ATOM 706 C C . ILE A 1 94 ? -10.211 -6.477 13.984 1 69.5 94 ILE A C 1
ATOM 708 O O . ILE A 1 94 ? -9.688 -7.578 13.797 1 69.5 94 ILE A O 1
ATOM 712 N N . LEU A 1 95 ? -9.586 -5.434 14.062 1 69.06 95 LEU A N 1
ATOM 713 C CA . LEU A 1 95 ? -8.133 -5.441 13.914 1 69.06 95 LEU A CA 1
ATOM 714 C C . LEU A 1 95 ? -7.477 -6.223 15.047 1 69.06 95 LEU A C 1
ATOM 716 O O . LEU A 1 95 ? -6.516 -6.965 14.82 1 69.06 95 LEU A O 1
ATOM 720 N N . GLY A 1 96 ? -7.988 -6.023 16.312 1 72.06 96 GLY A N 1
ATOM 721 C CA . GLY A 1 96 ? -7.508 -6.809 17.438 1 72.06 96 GLY A CA 1
ATOM 722 C C . GLY A 1 96 ? -7.758 -8.297 17.281 1 72.06 96 GLY A C 1
ATOM 723 O O . GLY A 1 96 ? -6.891 -9.117 17.594 1 72.06 96 GLY A O 1
ATOM 724 N N . LEU A 1 97 ? -8.891 -8.617 16.766 1 72.5 97 LEU A N 1
ATOM 725 C CA . LEU A 1 97 ? -9.258 -10.016 16.562 1 72.5 97 LEU A CA 1
ATOM 726 C C . LEU A 1 97 ? -8.391 -10.648 15.477 1 72.5 97 LEU A C 1
ATOM 728 O O . LEU A 1 97 ? -8.07 -11.836 15.555 1 72.5 97 LEU A O 1
ATOM 732 N N . ILE A 1 98 ? -8.078 -9.906 14.438 1 71.69 98 ILE A N 1
ATOM 733 C CA . ILE A 1 98 ? -7.172 -10.398 13.406 1 71.69 98 ILE A CA 1
ATOM 734 C C . ILE A 1 98 ? -5.84 -10.797 14.039 1 71.69 98 ILE A C 1
ATOM 736 O O . ILE A 1 98 ? -5.277 -11.844 13.703 1 71.69 98 ILE A O 1
ATOM 740 N N . ILE A 1 99 ? -5.434 -10.031 14.945 1 76.19 99 ILE A N 1
ATOM 741 C CA . ILE A 1 99 ? -4.168 -10.281 15.625 1 76.19 99 ILE A CA 1
ATOM 742 C C . ILE A 1 99 ? -4.262 -11.57 16.422 1 76.19 99 ILE A C 1
ATOM 744 O O . ILE A 1 99 ? -3.393 -12.438 16.328 1 76.19 99 ILE A O 1
ATOM 748 N N . VAL A 1 100 ? -5.281 -11.703 17.188 1 79.5 100 VAL A N 1
ATOM 749 C CA . VAL A 1 100 ? -5.461 -12.883 18.031 1 79.5 100 VAL A CA 1
ATOM 750 C C . VAL A 1 100 ? -5.609 -14.125 17.156 1 79.5 100 VAL A C 1
ATOM 752 O O . VAL A 1 100 ? -5.09 -15.188 17.484 1 79.5 100 VAL A O 1
ATOM 755 N N . PHE A 1 101 ? -6.281 -13.984 16.109 1 78.94 101 PHE A N 1
ATOM 756 C CA . PHE A 1 101 ? -6.539 -15.109 15.203 1 78.94 101 PHE A CA 1
ATOM 757 C C . PHE A 1 101 ? -5.238 -15.609 14.586 1 78.94 101 PHE A C 1
ATOM 759 O O . PHE A 1 101 ? -4.996 -16.828 14.539 1 78.94 101 PHE A O 1
ATOM 766 N N . ILE A 1 102 ? -4.457 -14.727 14.078 1 84.31 102 ILE A N 1
ATOM 767 C CA . ILE A 1 102 ? -3.232 -15.156 13.406 1 84.31 102 ILE A CA 1
ATOM 768 C C . ILE A 1 102 ? -2.307 -15.844 14.414 1 84.31 102 ILE A C 1
ATOM 770 O O . ILE A 1 102 ? -1.601 -16.797 14.07 1 84.31 102 ILE A O 1
ATOM 774 N N . PHE A 1 103 ? -2.344 -15.422 15.656 1 88.69 103 PHE A N 1
ATOM 775 C CA . PHE A 1 103 ? -1.529 -16.047 16.688 1 88.69 103 PHE A CA 1
ATOM 776 C C . PHE A 1 103 ? -2.062 -17.422 17.031 1 88.69 103 PHE A C 1
ATOM 778 O O . PHE A 1 103 ? -1.29 -18.375 17.203 1 88.69 103 PHE A O 1
ATOM 785 N N . ARG A 1 104 ? -3.32 -17.5 17.141 1 87.88 104 ARG A N 1
ATOM 786 C CA . ARG A 1 104 ? -3.947 -18.781 17.469 1 87.88 104 ARG A CA 1
ATOM 787 C C . ARG A 1 104 ? -3.689 -19.812 16.391 1 87.88 104 ARG A C 1
ATOM 789 O O . ARG A 1 104 ? -3.389 -20.969 16.688 1 87.88 104 ARG A O 1
ATOM 796 N N . GLU A 1 105 ? -3.809 -19.422 15.133 1 89.5 105 GLU A N 1
ATOM 797 C CA . GLU A 1 105 ? -3.629 -20.328 14.008 1 89.5 105 GLU A CA 1
ATOM 798 C C . GLU A 1 105 ? -2.176 -20.781 13.883 1 89.5 105 GLU A C 1
ATOM 800 O O . GLU A 1 105 ? -1.887 -21.812 13.281 1 89.5 105 GLU A O 1
ATOM 805 N N . SER A 1 106 ? -1.281 -19.984 14.469 1 94.31 106 SER A N 1
ATOM 806 C CA . SER A 1 106 ? 0.146 -20.281 14.375 1 94.31 106 SER A CA 1
ATOM 807 C C . SER A 1 106 ? 0.583 -21.266 15.445 1 94.31 106 SER A C 1
ATOM 809 O O . SER A 1 106 ? 1.671 -21.844 15.367 1 94.31 106 SER A O 1
ATOM 811 N N . LEU A 1 107 ? -0.214 -21.625 16.406 1 94.5 107 LEU A N 1
ATOM 812 C CA . LEU A 1 107 ? 0.183 -22.344 17.625 1 94.5 107 LEU A CA 1
ATOM 813 C C . LEU A 1 107 ? 0.545 -23.781 17.297 1 94.5 107 LEU A C 1
ATOM 815 O O . LEU A 1 107 ? 1.533 -24.312 17.812 1 94.5 107 LEU A O 1
ATOM 819 N N . PRO A 1 108 ? -0.203 -24.453 16.453 1 95.5 108 PRO A N 1
ATOM 820 C CA . PRO A 1 108 ? 0.113 -25.859 16.219 1 95.5 108 PRO A CA 1
ATOM 821 C C . PRO A 1 108 ? 1.511 -26.062 15.633 1 95.5 108 PRO A C 1
ATOM 823 O O . PRO A 1 108 ? 2.234 -26.969 16.047 1 95.5 108 PRO A O 1
ATOM 826 N N . VAL A 1 109 ? 1.871 -25.266 14.688 1 96.31 109 VAL A N 1
ATOM 827 C CA . VAL A 1 109 ? 3.178 -25.438 14.062 1 96.31 109 VAL A CA 1
ATOM 828 C C . VAL A 1 109 ? 4.277 -25 15.031 1 96.31 109 VAL A C 1
ATOM 830 O O . VAL A 1 109 ? 5.387 -25.531 15 1 96.31 109 VAL A O 1
ATOM 833 N N . LEU A 1 110 ? 3.988 -24.094 15.898 1 96 110 LEU A N 1
ATOM 834 C CA . LEU A 1 110 ? 4.957 -23.688 16.922 1 96 110 LEU A CA 1
ATOM 835 C C . LEU A 1 110 ? 5.238 -24.828 17.875 1 96 110 LEU A C 1
ATOM 837 O O . LEU A 1 110 ? 6.375 -25.016 18.328 1 96 110 LEU A O 1
ATOM 841 N N . GLN A 1 111 ? 4.215 -25.531 18.172 1 95.12 111 GLN A N 1
ATOM 842 C CA . GLN A 1 111 ? 4.383 -26.703 19.031 1 95.12 111 GLN A CA 1
ATOM 843 C C . GLN A 1 111 ? 5.141 -27.812 18.312 1 95.12 111 GLN A C 1
ATOM 845 O O . GLN A 1 111 ? 5.988 -28.484 18.906 1 95.12 111 GLN A O 1
ATOM 850 N N . TYR A 1 112 ? 4.855 -27.953 17.047 1 94.56 112 TYR A N 1
ATOM 851 C CA . TYR A 1 112 ? 5.523 -28.953 16.234 1 94.56 112 TYR A CA 1
ATOM 852 C C . TYR A 1 112 ? 7.012 -28.656 16.109 1 94.56 112 TYR A C 1
ATOM 854 O O . TYR A 1 112 ? 7.84 -29.562 16.156 1 94.56 112 TYR A O 1
ATOM 862 N N . GLU A 1 113 ? 7.305 -27.406 15.953 1 96.06 113 GLU A N 1
ATOM 863 C CA . GLU A 1 113 ? 8.68 -26.984 15.742 1 96.06 113 GLU A CA 1
ATOM 864 C C . GLU A 1 113 ? 9.344 -26.578 17.062 1 96.06 113 GLU A C 1
ATOM 866 O O . GLU A 1 113 ? 10.023 -25.547 17.125 1 96.06 113 GLU A O 1
ATOM 871 N N . SER A 1 114 ? 9.062 -27.359 18.062 1 94 114 SER A N 1
ATOM 872 C CA . SER A 1 114 ? 9.656 -27.109 19.359 1 94 114 SER A CA 1
ATOM 873 C C . SER A 1 114 ? 11.07 -27.672 19.453 1 94 114 SER A C 1
ATOM 875 O O . SER A 1 114 ? 11.391 -28.656 18.781 1 94 114 SER A O 1
ATOM 877 N N . ALA A 1 115 ? 11.891 -26.953 20.156 1 91.94 115 ALA A N 1
ATOM 878 C CA . ALA A 1 115 ? 13.242 -27.422 20.438 1 91.94 115 ALA A CA 1
ATOM 879 C C . ALA A 1 115 ? 13.562 -27.297 21.922 1 91.94 115 ALA A C 1
ATOM 881 O O . ALA A 1 115 ? 12.969 -26.469 22.625 1 91.94 115 ALA A O 1
ATOM 882 N N . THR A 1 116 ? 14.422 -28.156 22.391 1 89.88 116 THR A N 1
ATOM 883 C CA . THR A 1 116 ? 14.758 -28.172 23.797 1 89.88 116 THR A CA 1
ATOM 884 C C . THR A 1 116 ? 16.047 -27.391 24.062 1 89.88 116 THR A C 1
ATOM 886 O O . THR A 1 116 ? 17.062 -27.625 23.391 1 89.88 116 THR A O 1
ATOM 889 N N . VAL A 1 117 ? 15.859 -26.328 24.875 1 87.38 117 VAL A N 1
ATOM 890 C CA . VAL A 1 117 ? 17.031 -25.578 25.328 1 87.38 117 VAL A CA 1
ATOM 891 C C . VAL A 1 117 ? 17.156 -25.688 26.844 1 87.38 117 VAL A C 1
ATOM 893 O O . VAL A 1 117 ? 16.234 -25.328 27.578 1 87.38 117 VAL A O 1
ATOM 896 N N . PHE A 1 118 ? 18.344 -26.094 27.25 1 92 118 PHE A N 1
ATOM 897 C CA . PHE A 1 118 ? 18.641 -26.234 28.656 1 92 118 PHE A CA 1
ATOM 898 C C . PHE A 1 118 ? 17.531 -27 29.375 1 92 118 PHE A C 1
ATOM 900 O O . PHE A 1 118 ? 17.078 -26.594 30.453 1 92 118 PHE A O 1
ATOM 907 N N . GLY A 1 119 ? 16.938 -28 28.75 1 89 119 GLY A N 1
ATOM 908 C CA . GLY A 1 119 ? 15.961 -28.875 29.375 1 89 119 GLY A CA 1
ATOM 909 C C . GLY A 1 119 ? 14.539 -28.375 29.25 1 89 119 GLY A C 1
ATOM 910 O O . GLY A 1 119 ? 13.594 -29.047 29.672 1 89 119 GLY A O 1
ATOM 911 N N . VAL A 1 120 ? 14.344 -27.188 28.75 1 91 120 VAL A N 1
ATOM 912 C CA . VAL A 1 120 ? 13.008 -26.609 28.625 1 91 120 VAL A CA 1
ATOM 913 C C . VAL A 1 120 ? 12.602 -26.562 27.141 1 91 120 VAL A C 1
ATOM 915 O O . VAL A 1 120 ? 13.391 -26.141 26.297 1 91 120 VAL A O 1
ATOM 918 N N . SER A 1 121 ? 11.422 -27.172 26.859 1 91.5 121 SER A N 1
ATOM 919 C CA . SER A 1 121 ? 10.906 -27.141 25.5 1 91.5 121 SER A CA 1
ATOM 920 C C . SER A 1 121 ? 10.383 -25.75 25.141 1 91.5 121 SER A C 1
ATOM 922 O O . SER A 1 121 ? 9.492 -25.234 25.812 1 91.5 121 SER A O 1
ATOM 924 N N . VAL A 1 122 ? 11.031 -25.188 24.203 1 93.12 122 VAL A N 1
ATOM 925 C CA . VAL A 1 122 ? 10.609 -23.875 23.734 1 93.12 122 VAL A CA 1
ATOM 926 C C . VAL A 1 122 ? 9.875 -24 22.406 1 93.12 122 VAL A C 1
ATOM 928 O O . VAL A 1 122 ? 10.484 -24.312 21.375 1 93.12 122 VAL A O 1
ATOM 931 N N . PRO A 1 123 ? 8.625 -23.734 22.469 1 94 123 PRO A N 1
ATOM 932 C CA . PRO A 1 123 ? 7.848 -23.844 21.219 1 94 123 PRO A CA 1
ATOM 933 C C . PRO A 1 123 ? 8.305 -22.859 20.156 1 94 123 PRO A C 1
ATOM 935 O O . PRO A 1 123 ? 8.57 -21.688 20.453 1 94 123 PRO A O 1
ATOM 938 N N . GLY A 1 124 ? 8.438 -23.375 18.891 1 95.56 124 GLY A N 1
ATOM 939 C CA . GLY A 1 124 ? 8.719 -22.531 17.75 1 95.56 124 GLY A CA 1
ATOM 940 C C . GLY A 1 124 ? 10.195 -22.234 17.578 1 95.56 124 GLY A C 1
ATOM 941 O O . GLY A 1 124 ? 10.609 -21.703 16.547 1 95.56 124 GLY A O 1
ATOM 942 N N . LEU A 1 125 ? 11.07 -22.641 18.531 1 94.12 125 LEU A N 1
ATOM 943 C CA . LEU A 1 125 ? 12.484 -22.281 18.5 1 94.12 125 LEU A CA 1
ATOM 944 C C . LEU A 1 125 ? 13.18 -22.875 17.281 1 94.12 125 LEU A C 1
ATOM 946 O O . LEU A 1 125 ? 14.086 -22.266 16.719 1 94.12 125 LEU A O 1
ATOM 950 N N . ARG A 1 126 ? 12.805 -24.047 16.875 1 93.81 126 ARG A N 1
ATOM 951 C CA . ARG A 1 126 ? 13.414 -24.734 15.734 1 93.81 126 ARG A CA 1
ATOM 952 C C . ARG A 1 126 ? 13.242 -23.922 14.453 1 93.81 126 ARG A C 1
ATOM 954 O O . ARG A 1 126 ? 14.062 -24.016 13.539 1 93.81 126 ARG A O 1
ATOM 961 N N . MET A 1 127 ? 12.211 -23.125 14.359 1 95.88 127 MET A N 1
ATOM 962 C CA . MET A 1 127 ? 11.922 -22.312 13.172 1 95.88 127 MET A CA 1
ATOM 963 C C . MET A 1 127 ? 12.945 -21.203 13 1 95.88 127 MET A C 1
ATOM 965 O O . MET A 1 127 ? 13.062 -20.625 11.914 1 95.88 127 MET A O 1
ATOM 969 N N . PHE A 1 128 ? 13.711 -21 14.055 1 95.62 128 PHE A N 1
ATOM 970 C CA . PHE A 1 128 ? 14.602 -19.844 14.023 1 95.62 128 PHE A CA 1
ATOM 971 C C . PHE A 1 128 ? 16.047 -20.281 14.141 1 95.62 128 PHE A C 1
ATOM 973 O O . PHE A 1 128 ? 16.969 -19.453 14.039 1 95.62 128 PHE A O 1
ATOM 980 N N . ILE A 1 129 ? 16.328 -21.516 14.305 1 92.25 129 ILE A N 1
ATOM 981 C CA . ILE A 1 129 ? 17.703 -21.938 14.562 1 92.25 129 ILE A CA 1
ATOM 982 C C . ILE A 1 129 ? 18.203 -22.781 13.391 1 92.25 129 ILE A C 1
ATOM 984 O O . ILE A 1 129 ? 19.391 -23.094 13.297 1 92.25 129 ILE A O 1
ATOM 988 N N . GLN A 1 130 ? 17.312 -23.266 12.57 1 89.69 130 GLN A N 1
ATOM 989 C CA . GLN A 1 130 ? 17.703 -24 11.375 1 89.69 130 GLN A CA 1
ATOM 990 C C . GLN A 1 130 ? 17.188 -23.312 10.117 1 89.69 130 GLN A C 1
ATOM 992 O O . GLN A 1 130 ? 16.156 -22.625 10.148 1 89.69 130 GLN A O 1
ATOM 997 N N . PRO A 1 131 ? 17.875 -23.516 9.023 1 91.88 131 PRO A N 1
ATOM 998 C CA . PRO A 1 131 ? 17.531 -22.766 7.809 1 91.88 131 PRO A CA 1
ATOM 999 C C . PRO A 1 131 ? 16.688 -23.594 6.844 1 91.88 131 PRO A C 1
ATOM 1001 O O . PRO A 1 131 ? 16.344 -23.125 5.758 1 91.88 131 PRO A O 1
ATOM 1004 N N . ASN A 1 132 ? 16.172 -24.734 7.246 1 91 132 ASN A N 1
ATOM 1005 C CA . ASN A 1 132 ? 15.539 -25.641 6.289 1 91 132 ASN A CA 1
ATOM 1006 C C . ASN A 1 132 ? 14.023 -25.469 6.27 1 91 132 ASN A C 1
ATOM 1008 O O . ASN A 1 132 ? 13.375 -25.578 7.312 1 91 132 ASN A O 1
ATOM 1012 N N . TRP A 1 133 ? 13.516 -25.203 5.047 1 93.44 133 TRP A N 1
ATOM 1013 C CA . TRP A 1 133 ? 12.086 -25.266 4.766 1 93.44 133 TRP A CA 1
ATOM 1014 C C . TRP A 1 133 ? 11.773 -26.406 3.803 1 93.44 133 TRP A C 1
ATOM 1016 O O . TRP A 1 133 ? 12.234 -26.406 2.658 1 93.44 133 TRP A O 1
ATOM 1026 N N . ASP A 1 134 ? 11.117 -27.406 4.312 1 92.88 134 ASP A N 1
ATOM 1027 C CA . ASP A 1 134 ? 10.672 -28.531 3.484 1 92.88 134 ASP A CA 1
ATOM 1028 C C . ASP A 1 134 ? 9.289 -29.016 3.906 1 92.88 134 ASP A C 1
ATOM 1030 O O . ASP A 1 134 ? 9.141 -29.672 4.938 1 92.88 134 ASP A O 1
ATOM 1034 N N . ALA A 1 135 ? 8.336 -28.812 3.064 1 90.31 135 ALA A N 1
ATOM 1035 C CA . ALA A 1 135 ? 6.949 -29.125 3.381 1 90.31 135 ALA A CA 1
ATOM 1036 C C . ALA A 1 135 ? 6.555 -30.484 2.801 1 90.31 135 ALA A C 1
ATOM 1038 O O . ALA A 1 135 ? 5.434 -30.953 3.01 1 90.31 135 ALA A O 1
ATOM 1039 N N . VAL A 1 136 ? 7.41 -31.047 2.139 1 87 136 VAL A N 1
ATOM 1040 C CA . VAL A 1 136 ? 7.02 -32.219 1.363 1 87 136 VAL A CA 1
ATOM 1041 C C . VAL A 1 136 ? 7.738 -33.469 1.898 1 87 136 VAL A C 1
ATOM 1043 O O . VAL A 1 136 ? 7.098 -34.469 2.244 1 87 136 VAL A O 1
ATOM 1046 N N . SER A 1 137 ? 9.055 -33.344 2.02 1 87.5 137 SER A N 1
ATOM 1047 C CA . SER A 1 137 ? 9.867 -34.5 2.361 1 87.5 137 SER A CA 1
ATOM 1048 C C . SER A 1 137 ? 10.203 -34.531 3.85 1 87.5 137 SER A C 1
ATOM 1050 O O . SER A 1 137 ? 10.617 -33.531 4.414 1 87.5 137 SER A O 1
ATOM 1052 N N . PRO A 1 138 ? 9.992 -35.75 4.41 1 89 138 PRO A N 1
ATOM 1053 C CA . PRO A 1 138 ? 10.375 -35.844 5.82 1 89 138 PRO A CA 1
ATOM 1054 C C . PRO A 1 138 ? 11.883 -35.719 6.035 1 89 138 PRO A C 1
ATOM 1056 O O . PRO A 1 138 ? 12.664 -36.188 5.211 1 89 138 PRO A O 1
ATOM 1059 N N . PRO A 1 139 ? 12.359 -35.125 7.07 1 89.12 139 PRO A N 1
ATOM 1060 C CA . PRO A 1 139 ? 11.539 -34.469 8.102 1 89.12 139 PRO A CA 1
ATOM 1061 C C . PRO A 1 139 ? 11.016 -33.125 7.684 1 89.12 139 PRO A C 1
ATOM 1063 O O . PRO A 1 139 ? 11.781 -32.281 7.199 1 89.12 139 PRO A O 1
ATOM 1066 N N . ILE A 1 140 ? 9.742 -32.938 7.879 1 92.75 140 ILE A N 1
ATOM 1067 C CA . ILE A 1 140 ? 9.062 -31.688 7.535 1 92.75 140 ILE A CA 1
ATOM 1068 C C . ILE A 1 140 ? 9.562 -30.562 8.438 1 92.75 140 ILE A C 1
ATOM 1070 O O . ILE A 1 140 ? 9.688 -30.734 9.648 1 92.75 140 ILE A O 1
ATOM 1074 N N . ARG A 1 141 ? 10.031 -29.531 7.797 1 94.44 141 ARG A N 1
ATOM 1075 C CA . ARG A 1 141 ? 10.57 -28.375 8.508 1 94.44 141 ARG A CA 1
ATOM 1076 C C . ARG A 1 141 ? 10.008 -27.078 7.945 1 94.44 141 ARG A C 1
ATOM 1078 O O . ARG A 1 141 ? 9.828 -26.938 6.734 1 94.44 141 ARG A O 1
ATOM 1085 N N . TYR A 1 142 ? 9.719 -26.172 8.852 1 96.31 142 TYR A N 1
ATOM 1086 C CA . TYR A 1 142 ? 9.164 -24.875 8.469 1 96.31 142 TYR A CA 1
ATOM 1087 C C . TYR A 1 142 ? 9.977 -23.734 9.055 1 96.31 142 TYR A C 1
ATOM 1089 O O . TYR A 1 142 ? 9.438 -22.859 9.75 1 96.31 142 TYR A O 1
ATOM 1097 N N . SER A 1 143 ? 11.25 -23.734 8.656 1 96.75 143 SER A N 1
ATOM 1098 C CA . SER A 1 143 ? 12.117 -22.672 9.125 1 96.75 143 SER A CA 1
ATOM 1099 C C . SER A 1 143 ? 11.703 -21.312 8.547 1 96.75 143 SER A C 1
ATOM 1101 O O . SER A 1 143 ? 11.328 -21.234 7.375 1 96.75 143 SER A O 1
ATOM 1103 N N . MET A 1 144 ? 11.781 -20.312 9.398 1 97.69 144 MET A N 1
ATOM 1104 C CA . MET A 1 144 ? 11.461 -18.953 8.969 1 97.69 144 MET A CA 1
ATOM 1105 C C . MET A 1 144 ? 12.727 -18.156 8.672 1 97.69 144 MET A C 1
ATOM 1107 O O . MET A 1 144 ? 12.664 -17.062 8.125 1 97.69 144 MET A O 1
ATOM 1111 N N . VAL A 1 145 ? 13.867 -18.719 8.859 1 96.81 145 VAL A N 1
ATOM 1112 C CA . VAL A 1 145 ? 15.148 -18.016 8.844 1 96.81 145 VAL A CA 1
ATOM 1113 C C . VAL A 1 145 ? 15.438 -17.484 7.441 1 96.81 145 VAL A C 1
ATOM 1115 O O . VAL A 1 145 ? 15.766 -16.312 7.27 1 96.81 145 VAL A O 1
ATOM 1118 N N . PRO A 1 146 ? 15.273 -18.328 6.426 1 96.56 146 PRO A N 1
ATOM 1119 C CA . PRO A 1 146 ? 15.578 -17.812 5.094 1 96.56 146 PRO A CA 1
ATOM 1120 C C . PRO A 1 146 ? 14.672 -16.656 4.688 1 96.56 146 PRO A C 1
ATOM 1122 O O . PRO A 1 146 ? 15.133 -15.688 4.07 1 96.56 146 PRO A O 1
ATOM 1125 N N . MET A 1 147 ? 13.461 -16.734 5.031 1 97.25 147 MET A N 1
ATOM 1126 C CA . MET A 1 147 ? 12.508 -15.703 4.629 1 97.25 147 MET A CA 1
ATOM 1127 C C . MET A 1 147 ? 12.703 -14.438 5.453 1 97.25 147 MET A C 1
ATOM 1129 O O . MET A 1 147 ? 12.484 -13.328 4.953 1 97.25 147 MET A O 1
ATOM 1133 N N . ILE A 1 148 ? 13.078 -14.625 6.719 1 96.94 148 ILE A N 1
ATOM 1134 C CA . ILE A 1 148 ? 13.43 -13.469 7.527 1 96.94 148 ILE A CA 1
ATOM 1135 C C . ILE A 1 148 ? 14.648 -12.773 6.93 1 96.94 148 ILE A C 1
ATOM 1137 O O . ILE A 1 148 ? 14.664 -11.547 6.797 1 96.94 148 ILE A O 1
ATOM 1141 N N . HIS A 1 149 ? 15.594 -13.578 6.582 1 96.5 149 HIS A N 1
ATOM 1142 C CA . HIS A 1 149 ? 16.797 -13.062 5.926 1 96.5 149 HIS A CA 1
ATOM 1143 C C . HIS A 1 149 ? 16.438 -12.289 4.66 1 96.5 149 HIS A C 1
ATOM 1145 O O . HIS A 1 149 ? 16.922 -11.172 4.457 1 96.5 149 HIS A O 1
ATOM 1151 N N . GLY A 1 150 ? 15.672 -12.883 3.812 1 96.81 150 GLY A N 1
ATOM 1152 C CA . GLY A 1 150 ? 15.258 -12.211 2.59 1 96.81 150 GLY A CA 1
ATOM 1153 C C . GLY A 1 150 ? 14.523 -10.906 2.844 1 96.81 150 GLY A C 1
ATOM 1154 O O . GLY A 1 150 ? 14.758 -9.914 2.154 1 96.81 150 GLY A O 1
ATOM 1155 N N . THR A 1 151 ? 13.641 -10.93 3.811 1 96.19 151 THR A N 1
ATOM 1156 C CA . THR A 1 151 ? 12.891 -9.727 4.168 1 96.19 151 THR A CA 1
ATOM 1157 C C . THR A 1 151 ? 13.828 -8.617 4.625 1 96.19 151 THR A C 1
ATOM 1159 O O . THR A 1 151 ? 13.672 -7.461 4.219 1 96.19 151 THR A O 1
ATOM 1162 N N . VAL A 1 152 ? 14.75 -8.945 5.418 1 95.81 152 VAL A N 1
ATOM 1163 C CA . VAL A 1 152 ? 15.711 -7.977 5.926 1 95.81 152 VAL A CA 1
ATOM 1164 C C . VAL A 1 152 ? 16.531 -7.414 4.77 1 95.81 152 VAL A C 1
ATOM 1166 O O . VAL A 1 152 ? 16.75 -6.199 4.68 1 95.81 152 VAL A O 1
ATOM 1169 N N . MET A 1 153 ? 17 -8.273 3.936 1 96.12 153 MET A N 1
ATOM 1170 C CA . MET A 1 153 ? 17.844 -7.852 2.818 1 96.12 153 MET A CA 1
ATOM 1171 C C . MET A 1 153 ? 17.094 -6.879 1.91 1 96.12 153 MET A C 1
ATOM 1173 O O . MET A 1 153 ? 17.609 -5.82 1.561 1 96.12 153 MET A O 1
ATOM 1177 N N . VAL A 1 154 ? 15.898 -7.238 1.558 1 96.12 154 VAL A N 1
ATOM 1178 C CA . VAL A 1 154 ? 15.094 -6.395 0.681 1 96.12 154 VAL A CA 1
ATOM 1179 C C . VAL A 1 154 ? 14.797 -5.066 1.372 1 96.12 154 VAL A C 1
ATOM 1181 O O . VAL A 1 154 ? 14.898 -4 0.756 1 96.12 154 VAL A O 1
ATOM 1184 N N . THR A 1 155 ? 14.453 -5.141 2.609 1 95.06 155 THR A N 1
ATOM 1185 C CA . THR A 1 155 ? 14.078 -3.947 3.359 1 95.06 155 THR A CA 1
ATOM 1186 C C . THR A 1 155 ? 15.266 -3.004 3.508 1 95.06 155 THR A C 1
ATOM 1188 O O . THR A 1 155 ? 15.117 -1.785 3.404 1 95.06 155 THR A O 1
ATOM 1191 N N . VAL A 1 156 ? 16.391 -3.533 3.791 1 95.19 156 VAL A N 1
ATOM 1192 C CA . VAL A 1 156 ? 17.594 -2.727 3.963 1 95.19 156 VAL A CA 1
ATOM 1193 C C . VAL A 1 156 ? 17.906 -1.978 2.668 1 95.19 156 VAL A C 1
ATOM 1195 O O . VAL A 1 156 ? 18.172 -0.775 2.691 1 95.19 156 VAL A O 1
ATOM 1198 N N . VAL A 1 157 ? 17.859 -2.646 1.59 1 93.69 157 VAL A N 1
ATOM 1199 C CA . VAL A 1 157 ? 18.125 -2.014 0.304 1 93.69 157 VAL A CA 1
ATOM 1200 C C . VAL A 1 157 ? 17.062 -0.968 0.003 1 93.69 157 VAL A C 1
ATOM 1202 O O . VAL A 1 157 ? 17.375 0.145 -0.426 1 93.69 157 VAL A O 1
ATOM 1205 N N . ALA A 1 158 ? 15.805 -1.367 0.161 1 94.62 158 ALA A N 1
ATOM 1206 C CA . ALA A 1 158 ? 14.703 -0.45 -0.099 1 94.62 158 ALA A CA 1
ATOM 1207 C C . ALA A 1 158 ? 14.836 0.823 0.731 1 94.62 158 ALA A C 1
ATOM 1209 O O . ALA A 1 158 ? 14.609 1.927 0.229 1 94.62 158 ALA A O 1
ATOM 1210 N N . THR A 1 159 ? 15.242 0.644 1.97 1 92 159 THR A N 1
ATOM 1211 C CA . THR A 1 159 ? 15.406 1.782 2.867 1 92 159 THR A CA 1
ATOM 1212 C C . THR A 1 159 ? 16.578 2.648 2.432 1 92 159 THR A C 1
ATOM 1214 O O . THR A 1 159 ? 16.516 3.877 2.504 1 92 159 THR A O 1
ATOM 1217 N N . ALA A 1 160 ? 17.594 2.014 2.057 1 89.62 160 ALA A N 1
ATOM 1218 C CA . ALA A 1 160 ? 18.781 2.729 1.592 1 89.62 160 ALA A CA 1
ATOM 1219 C C . ALA A 1 160 ? 18.469 3.561 0.352 1 89.62 160 ALA A C 1
ATOM 1221 O O . ALA A 1 160 ? 19.109 4.594 0.117 1 89.62 160 ALA A O 1
ATOM 1222 N N . VAL A 1 161 ? 17.5 3.145 -0.371 1 85.19 161 VAL A N 1
ATOM 1223 C CA . VAL A 1 161 ? 17.094 3.865 -1.578 1 85.19 161 VAL A CA 1
ATOM 1224 C C . VAL A 1 161 ? 16.094 4.957 -1.223 1 85.19 161 VAL A C 1
ATOM 1226 O O . VAL A 1 161 ? 16.328 6.137 -1.479 1 85.19 161 VAL A O 1
ATOM 1229 N N . ALA A 1 162 ? 15.031 4.59 -0.603 1 88.12 162 ALA A N 1
ATOM 1230 C CA . ALA A 1 162 ? 13.906 5.492 -0.356 1 88.12 162 ALA A CA 1
ATOM 1231 C C . ALA A 1 162 ? 14.258 6.523 0.712 1 88.12 162 ALA A C 1
ATOM 1233 O O . ALA A 1 162 ? 13.789 7.664 0.662 1 88.12 162 ALA A O 1
ATOM 1234 N N . GLY A 1 163 ? 15.031 6.102 1.705 1 87.44 163 GLY A N 1
ATOM 1235 C CA . GLY A 1 163 ? 15.344 6.988 2.814 1 87.44 163 GLY A CA 1
ATOM 1236 C C . GLY A 1 163 ? 16.141 8.211 2.395 1 87.44 163 GLY A C 1
ATOM 1237 O O . GLY A 1 163 ? 15.625 9.328 2.432 1 87.44 163 GLY A O 1
ATOM 1238 N N . PRO A 1 164 ? 17.359 8.023 1.986 1 80.94 164 PRO A N 1
ATOM 1239 C CA . PRO A 1 164 ? 18.203 9.164 1.602 1 80.94 164 PRO A CA 1
ATOM 1240 C C . PRO A 1 164 ? 17.625 9.938 0.415 1 80.94 164 PRO A C 1
ATOM 1242 O O . PRO A 1 164 ? 17.594 11.172 0.435 1 80.94 164 PRO A O 1
ATOM 1245 N N . LEU A 1 165 ? 17.141 9.219 -0.561 1 79.25 165 LEU A N 1
ATOM 1246 C CA . LEU A 1 165 ? 16.594 9.883 -1.74 1 79.25 165 LEU A CA 1
ATOM 1247 C C . LEU A 1 165 ? 15.305 10.625 -1.403 1 79.25 165 LEU A C 1
ATOM 1249 O O . LEU A 1 165 ? 15.062 11.727 -1.899 1 79.25 165 LEU A O 1
ATOM 1253 N N . GLY A 1 166 ? 14.477 9.945 -0.641 1 85.19 166 GLY A N 1
ATOM 1254 C CA . GLY A 1 166 ? 13.219 10.562 -0.246 1 85.19 166 GLY A CA 1
ATOM 1255 C C . GLY A 1 166 ? 13.406 11.805 0.608 1 85.19 166 GLY A C 1
ATOM 1256 O O . GLY A 1 166 ? 12.75 12.828 0.385 1 85.19 166 GLY A O 1
ATOM 1257 N N . VAL A 1 167 ? 14.297 11.75 1.567 1 84.19 167 VAL A N 1
ATOM 1258 C CA . VAL A 1 167 ? 14.57 12.883 2.445 1 84.19 167 VAL A CA 1
ATOM 1259 C C . VAL A 1 167 ? 15.211 14.008 1.647 1 84.19 167 VAL A C 1
ATOM 1261 O O . VAL A 1 167 ? 14.867 15.18 1.834 1 84.19 167 VAL A O 1
ATOM 1264 N N . ALA A 1 168 ? 16.094 13.664 0.817 1 79.69 168 ALA A N 1
ATOM 1265 C CA . ALA A 1 168 ? 16.75 14.664 -0.021 1 79.69 168 ALA A CA 1
ATOM 1266 C C . ALA A 1 168 ? 15.734 15.375 -0.914 1 79.69 168 ALA A C 1
ATOM 1268 O O . ALA A 1 168 ? 15.781 16.594 -1.066 1 79.69 168 ALA A O 1
ATOM 1269 N N . ALA A 1 169 ? 14.875 14.609 -1.525 1 81.06 169 ALA A N 1
ATOM 1270 C CA . ALA A 1 169 ? 13.844 15.195 -2.377 1 81.06 169 ALA A CA 1
ATOM 1271 C C . ALA A 1 169 ? 12.914 16.094 -1.57 1 81.06 169 ALA A C 1
ATOM 1273 O O . ALA A 1 169 ? 12.5 17.156 -2.045 1 81.06 169 ALA A O 1
ATOM 1274 N N . ALA A 1 170 ? 12.602 15.617 -0.427 1 84.75 170 ALA A N 1
ATOM 1275 C CA . ALA A 1 170 ? 11.742 16.406 0.45 1 84.75 170 ALA A CA 1
ATOM 1276 C C . ALA A 1 170 ? 12.414 17.734 0.828 1 84.75 170 ALA A C 1
ATOM 1278 O O . ALA A 1 170 ? 11.758 18.781 0.862 1 84.75 170 ALA A O 1
ATOM 1279 N N . LEU A 1 171 ? 13.656 17.672 1.183 1 80.69 171 LEU A N 1
ATOM 1280 C CA . LEU A 1 171 ? 14.414 18.875 1.535 1 80.69 171 LEU A CA 1
ATOM 1281 C C . LEU A 1 171 ? 14.469 19.844 0.361 1 80.69 171 LEU A C 1
ATOM 1283 O O . LEU A 1 171 ? 14.328 21.062 0.544 1 80.69 171 LEU A O 1
ATOM 1287 N N . PHE A 1 172 ? 14.719 19.359 -0.752 1 79 172 PHE A N 1
ATOM 1288 C CA . PHE A 1 172 ? 14.773 20.188 -1.949 1 79 172 PHE A CA 1
ATOM 1289 C C . PHE A 1 172 ? 13.43 20.859 -2.195 1 79 172 PHE A C 1
ATOM 1291 O O . PHE A 1 172 ? 13.367 22.062 -2.457 1 79 172 PHE A O 1
ATOM 1298 N N . LEU A 1 173 ? 12.438 20.125 -2.117 1 81.56 173 LEU A N 1
ATOM 1299 C CA . LEU A 1 173 ? 11.102 20.641 -2.408 1 81.56 173 LEU A CA 1
ATOM 1300 C C . LEU A 1 173 ? 10.68 21.672 -1.366 1 81.56 173 LEU A C 1
ATOM 1302 O O . LEU A 1 173 ? 10.031 22.672 -1.698 1 81.56 173 LEU A O 1
ATOM 1306 N N . SER A 1 174 ? 11.07 21.406 -0.156 1 81.5 174 SER A N 1
ATOM 1307 C CA . SER A 1 174 ? 10.609 22.266 0.931 1 81.5 174 SER A CA 1
ATOM 1308 C C . SER A 1 174 ? 11.453 23.531 1.035 1 81.5 174 SER A C 1
ATOM 1310 O O . SER A 1 174 ? 10.953 24.594 1.42 1 81.5 174 SER A O 1
ATOM 1312 N N . GLU A 1 175 ? 12.711 23.406 0.708 1 76.88 175 GLU A N 1
ATOM 1313 C CA . GLU A 1 175 ? 13.594 24.5 1.079 1 76.88 175 GLU A CA 1
ATOM 1314 C C . GLU A 1 175 ? 14.195 25.172 -0.155 1 76.88 175 GLU A C 1
ATOM 1316 O O . GLU A 1 175 ? 14.633 26.328 -0.096 1 76.88 175 GLU A O 1
ATOM 1321 N N . ILE A 1 176 ? 14.328 24.469 -1.133 1 74.62 176 ILE A N 1
ATOM 1322 C CA . ILE A 1 176 ? 15.148 24.984 -2.227 1 74.62 176 ILE A CA 1
ATOM 1323 C C . ILE A 1 176 ? 14.266 25.266 -3.441 1 74.62 176 ILE A C 1
ATOM 1325 O O . ILE A 1 176 ? 14.445 26.281 -4.133 1 74.62 176 ILE A O 1
ATOM 1329 N N . ALA A 1 177 ? 13.359 24.406 -3.648 1 76.06 177 ALA A N 1
ATOM 1330 C CA . ALA A 1 177 ? 12.57 24.469 -4.875 1 76.06 177 ALA A CA 1
ATOM 1331 C C . ALA A 1 177 ? 11.695 25.719 -4.902 1 76.06 177 ALA A C 1
ATOM 1333 O O . ALA A 1 177 ? 11.125 26.109 -3.885 1 76.06 177 ALA A O 1
ATOM 1334 N N . PRO A 1 178 ? 11.797 26.344 -6.094 1 73.25 178 PRO A N 1
ATOM 1335 C CA . PRO A 1 178 ? 10.867 27.453 -6.25 1 73.25 178 PRO A CA 1
ATOM 1336 C C . PRO A 1 178 ? 9.406 27.031 -6.137 1 73.25 178 PRO A C 1
ATOM 1338 O O . PRO A 1 178 ? 9.094 25.844 -6.297 1 73.25 178 PRO A O 1
ATOM 1341 N N . ASP A 1 179 ? 8.594 27.906 -5.926 1 73.88 179 ASP A N 1
ATOM 1342 C CA . ASP A 1 179 ? 7.184 27.656 -5.672 1 73.88 179 ASP A CA 1
ATOM 1343 C C . ASP A 1 179 ? 6.543 26.922 -6.844 1 73.88 179 ASP A C 1
ATOM 1345 O O . ASP A 1 179 ? 5.738 26 -6.645 1 73.88 179 ASP A O 1
ATOM 1349 N N . VAL A 1 180 ? 6.941 27.312 -8.016 1 68.44 180 VAL A N 1
ATOM 1350 C CA . VAL A 1 180 ? 6.344 26.719 -9.203 1 68.44 180 VAL A CA 1
ATOM 1351 C C . VAL A 1 180 ? 6.695 25.234 -9.266 1 68.44 180 VAL A C 1
ATOM 1353 O O . VAL A 1 180 ? 5.859 24.406 -9.617 1 68.44 180 VAL A O 1
ATOM 1356 N N . VAL A 1 181 ? 7.918 24.953 -8.922 1 72.5 181 VAL A N 1
ATOM 1357 C CA . VAL A 1 181 ? 8.367 23.562 -8.922 1 72.5 181 VAL A CA 1
ATOM 1358 C C . VAL A 1 181 ? 7.641 22.781 -7.828 1 72.5 181 VAL A C 1
ATOM 1360 O O . VAL A 1 181 ? 7.176 21.656 -8.055 1 72.5 181 VAL A O 1
ATOM 1363 N N . ARG A 1 182 ? 7.57 23.375 -6.766 1 76.25 182 ARG A N 1
ATOM 1364 C CA . ARG A 1 182 ? 6.898 22.734 -5.641 1 76.25 182 ARG A CA 1
ATOM 1365 C C . ARG A 1 182 ? 5.441 22.422 -5.973 1 76.25 182 ARG A C 1
ATOM 1367 O O . ARG A 1 182 ? 4.926 21.359 -5.621 1 76.25 182 ARG A O 1
ATOM 1374 N N . GLU A 1 183 ? 4.871 23.344 -6.707 1 72.69 183 GLU A N 1
ATOM 1375 C CA . GLU A 1 183 ? 3.449 23.234 -7.016 1 72.69 183 GLU A CA 1
ATOM 1376 C C . GLU A 1 183 ? 3.188 22.094 -8 1 72.69 183 GLU A C 1
ATOM 1378 O O . GLU A 1 183 ? 2.104 21.5 -8 1 72.69 183 GLU A O 1
ATOM 1383 N N . PHE A 1 184 ? 4.164 21.766 -8.742 1 71.62 184 PHE A N 1
ATOM 1384 C CA . PHE A 1 184 ? 3.963 20.719 -9.734 1 71.62 184 PHE A CA 1
ATOM 1385 C C . PHE A 1 184 ? 4.555 19.406 -9.266 1 71.62 184 PHE A C 1
ATOM 1387 O O . PHE A 1 184 ? 3.982 18.344 -9.508 1 71.62 184 PHE A O 1
ATOM 1394 N N . VAL A 1 185 ? 5.629 19.5 -8.562 1 74.69 185 VAL A N 1
ATOM 1395 C CA . VAL A 1 185 ? 6.363 18.297 -8.211 1 74.69 185 VAL A CA 1
ATOM 1396 C C . VAL A 1 185 ? 5.684 17.594 -7.039 1 74.69 185 VAL A C 1
ATOM 1398 O O . VAL A 1 185 ? 5.594 16.359 -7.008 1 74.69 185 VAL A O 1
ATOM 1401 N N . LYS A 1 186 ? 5.195 18.344 -6.125 1 75 186 LYS A N 1
ATOM 1402 C CA . LYS A 1 186 ? 4.582 17.719 -4.949 1 75 186 LYS A CA 1
ATOM 1403 C C . LYS A 1 186 ? 3.348 16.906 -5.34 1 75 186 LYS A C 1
ATOM 1405 O O . LYS A 1 186 ? 3.246 15.727 -5.008 1 75 186 LYS A O 1
ATOM 1410 N N . PRO A 1 187 ? 2.488 17.516 -6.137 1 70.94 187 PRO A N 1
ATOM 1411 C CA . PRO A 1 187 ? 1.349 16.719 -6.586 1 70.94 187 PRO A CA 1
ATOM 1412 C C . PRO A 1 187 ? 1.768 15.531 -7.457 1 70.94 187 PRO A C 1
ATOM 1414 O O . PRO A 1 187 ? 1.147 14.469 -7.402 1 70.94 187 PRO A O 1
ATOM 1417 N N . GLY A 1 188 ? 2.727 15.758 -8.25 1 73.56 188 GLY A N 1
ATOM 1418 C CA . GLY A 1 188 ? 3.242 14.664 -9.055 1 73.56 188 GLY A CA 1
ATOM 1419 C C . GLY A 1 188 ? 3.715 13.484 -8.234 1 73.56 188 GLY A C 1
ATOM 1420 O O . GLY A 1 188 ? 3.422 12.336 -8.562 1 73.56 188 GLY A O 1
ATOM 1421 N N . VAL A 1 189 ? 4.41 13.805 -7.152 1 75.56 189 VAL A N 1
ATOM 1422 C CA . VAL A 1 189 ? 4.906 12.781 -6.238 1 75.56 189 VAL A CA 1
ATOM 1423 C C . VAL A 1 189 ? 3.729 12.047 -5.598 1 75.56 189 VAL A C 1
ATOM 1425 O O . VAL A 1 189 ? 3.766 10.828 -5.434 1 75.56 189 VAL A O 1
ATOM 1428 N N . GLU A 1 190 ? 2.754 12.766 -5.324 1 71 190 GLU A N 1
ATOM 1429 C CA . GLU A 1 190 ? 1.567 12.188 -4.707 1 71 190 GLU A CA 1
ATOM 1430 C C . GLU A 1 190 ? 0.837 11.258 -5.676 1 71 190 GLU A C 1
ATOM 1432 O O . GLU A 1 190 ? 0.306 10.227 -5.27 1 71 190 GLU A O 1
ATOM 1437 N N . ILE A 1 191 ? 0.827 11.68 -6.898 1 68.19 191 ILE A N 1
ATOM 1438 C CA . ILE A 1 191 ? 0.202 10.852 -7.926 1 68.19 191 ILE A CA 1
ATOM 1439 C C . ILE A 1 191 ? 0.978 9.547 -8.086 1 68.19 191 ILE A C 1
ATOM 1441 O O . ILE A 1 191 ? 0.383 8.477 -8.234 1 68.19 191 ILE A O 1
ATOM 1445 N N . LEU A 1 192 ? 2.205 9.664 -7.996 1 70.12 192 LEU A N 1
ATOM 1446 C CA . LEU A 1 192 ? 3.059 8.492 -8.172 1 70.12 192 LEU A CA 1
ATOM 1447 C C . LEU A 1 192 ? 2.875 7.512 -7.02 1 70.12 192 LEU A C 1
ATOM 1449 O O . LEU A 1 192 ? 3.068 6.309 -7.188 1 70.12 192 LEU A O 1
ATOM 1453 N N . ALA A 1 193 ? 2.568 8.039 -5.848 1 70.38 193 ALA A N 1
ATOM 1454 C CA . ALA A 1 193 ? 2.307 7.191 -4.684 1 70.38 193 ALA A CA 1
ATOM 1455 C C . ALA A 1 193 ? 1.085 6.305 -4.914 1 70.38 193 ALA A C 1
ATOM 1457 O O . ALA A 1 193 ? 0.9 5.305 -4.219 1 70.38 193 ALA A O 1
ATOM 1458 N N . GLY A 1 194 ? 0.322 6.645 -5.91 1 68.69 194 GLY A N 1
ATOM 1459 C CA . GLY A 1 194 ? -0.896 5.906 -6.199 1 68.69 194 GLY A CA 1
ATOM 1460 C C . GLY A 1 194 ? -0.681 4.758 -7.168 1 68.69 194 GLY A C 1
ATOM 1461 O O . GLY A 1 194 ? -1.566 3.922 -7.355 1 68.69 194 GLY A O 1
ATOM 1462 N N . ILE A 1 195 ? 0.475 4.652 -7.766 1 74.62 195 ILE A N 1
ATOM 1463 C CA . ILE A 1 195 ? 0.759 3.57 -8.703 1 74.62 195 ILE A CA 1
ATOM 1464 C C . ILE A 1 195 ? 0.655 2.227 -7.984 1 74.62 195 ILE A C 1
ATOM 1466 O O . ILE A 1 195 ? 1.271 2.029 -6.934 1 74.62 195 ILE A O 1
ATOM 1470 N N . PRO A 1 196 ? -0.161 1.367 -8.531 1 78.25 196 PRO A N 1
ATOM 1471 C CA . PRO A 1 196 ? -0.268 0.041 -7.918 1 78.25 196 PRO A CA 1
ATOM 1472 C C . PRO A 1 196 ? 1.067 -0.699 -7.879 1 78.25 196 PRO A C 1
ATOM 1474 O O . PRO A 1 196 ? 1.848 -0.626 -8.828 1 78.25 196 PRO A O 1
ATOM 1477 N N . SER A 1 197 ? 1.263 -1.312 -6.789 1 82.88 197 SER A N 1
ATOM 1478 C CA . SER A 1 197 ? 2.561 -1.943 -6.57 1 82.88 197 SER A CA 1
ATOM 1479 C C . SER A 1 197 ? 2.82 -3.041 -7.598 1 82.88 197 SER A C 1
ATOM 1481 O O . SER A 1 197 ? 3.969 -3.293 -7.969 1 82.88 197 SER A O 1
ATOM 1483 N N . ILE A 1 198 ? 1.758 -3.682 -8.047 1 86.12 198 ILE A N 1
ATOM 1484 C CA . ILE A 1 198 ? 1.902 -4.777 -9 1 86.12 198 ILE A CA 1
ATOM 1485 C C . ILE A 1 198 ? 2.523 -4.254 -10.297 1 86.12 198 ILE A C 1
ATOM 1487 O O . ILE A 1 198 ? 3.232 -4.984 -10.992 1 86.12 198 ILE A O 1
ATOM 1491 N N . VAL A 1 199 ? 2.229 -3.021 -10.625 1 83.12 199 VAL A N 1
ATOM 1492 C CA . VAL A 1 199 ? 2.803 -2.434 -11.828 1 83.12 199 VAL A CA 1
ATOM 1493 C C . VAL A 1 199 ? 4.316 -2.311 -11.68 1 83.12 199 VAL A C 1
ATOM 1495 O O . VAL A 1 199 ? 5.066 -2.631 -12.602 1 83.12 199 VAL A O 1
ATOM 1498 N N . TYR A 1 200 ? 4.777 -1.897 -10.508 1 84.69 200 TYR A N 1
ATOM 1499 C CA . TYR A 1 200 ? 6.203 -1.821 -10.227 1 84.69 200 TYR A CA 1
ATOM 1500 C C . TYR A 1 200 ? 6.852 -3.197 -10.32 1 84.69 200 TYR A C 1
ATOM 1502 O O . TYR A 1 200 ? 7.891 -3.359 -10.969 1 84.69 200 TYR A O 1
ATOM 1510 N N . GLY A 1 201 ? 6.219 -4.105 -9.68 1 86.31 201 GLY A N 1
ATOM 1511 C CA . GLY A 1 201 ? 6.746 -5.461 -9.695 1 86.31 201 GLY A CA 1
ATOM 1512 C C . GLY A 1 201 ? 6.82 -6.062 -11.086 1 86.31 201 GLY A C 1
ATOM 1513 O O . GLY A 1 201 ? 7.793 -6.734 -11.43 1 86.31 201 GLY A O 1
ATOM 1514 N N . PHE A 1 202 ? 5.793 -5.816 -11.805 1 86.25 202 PHE A N 1
ATOM 1515 C CA . PHE A 1 202 ? 5.715 -6.344 -13.156 1 86.25 202 PHE A CA 1
ATOM 1516 C C . PHE A 1 202 ? 6.82 -5.766 -14.031 1 86.25 202 PHE A C 1
ATOM 1518 O O . PHE A 1 202 ? 7.465 -6.492 -14.789 1 86.25 202 PHE A O 1
ATOM 1525 N N . ILE A 1 203 ? 7.047 -4.535 -13.898 1 83.25 203 ILE A N 1
ATOM 1526 C CA . ILE A 1 203 ? 8.117 -3.879 -14.633 1 83.25 203 ILE A CA 1
ATOM 1527 C C . ILE A 1 203 ? 9.477 -4.395 -14.148 1 83.25 203 ILE A C 1
ATOM 1529 O O . ILE A 1 203 ? 10.383 -4.625 -14.945 1 83.25 203 ILE A O 1
ATOM 1533 N N . GLY A 1 204 ? 9.625 -4.473 -12.883 1 86.88 204 GLY A N 1
ATOM 1534 C CA . GLY A 1 204 ? 10.844 -5.055 -12.336 1 86.88 204 GLY A CA 1
ATOM 1535 C C . GLY A 1 204 ? 11.133 -6.445 -12.875 1 86.88 204 GLY A C 1
ATOM 1536 O O . GLY A 1 204 ? 12.273 -6.754 -13.219 1 86.88 204 GLY A O 1
ATOM 1537 N N . PHE A 1 205 ? 10.141 -7.266 -13.016 1 88.81 205 PHE A N 1
ATOM 1538 C CA . PHE A 1 205 ? 10.258 -8.648 -13.469 1 88.81 205 PHE A CA 1
ATOM 1539 C C . PHE A 1 205 ? 10.586 -8.695 -14.961 1 88.81 205 PHE A C 1
ATOM 1541 O O . PHE A 1 205 ? 11.453 -9.469 -15.383 1 88.81 205 PHE A O 1
ATOM 1548 N N . THR A 1 206 ? 9.93 -7.926 -15.75 1 84.69 206 THR A N 1
ATOM 1549 C CA . THR A 1 206 ? 10.008 -8.062 -17.203 1 84.69 206 THR A CA 1
ATOM 1550 C C . THR A 1 206 ? 11.219 -7.309 -17.75 1 84.69 206 THR A C 1
ATOM 1552 O O . THR A 1 206 ? 11.766 -7.68 -18.781 1 84.69 206 THR A O 1
ATOM 1555 N N . ILE A 1 207 ? 11.648 -6.281 -16.984 1 80.19 207 ILE A N 1
ATOM 1556 C CA . ILE A 1 207 ? 12.695 -5.438 -17.562 1 80.19 207 ILE A CA 1
ATOM 1557 C C . ILE A 1 207 ? 13.938 -5.492 -16.688 1 80.19 207 ILE A C 1
ATOM 1559 O O . ILE A 1 207 ? 15.016 -5.879 -17.141 1 80.19 207 ILE A O 1
ATOM 1563 N N . LEU A 1 208 ? 13.766 -5.109 -15.484 1 82.5 208 LEU A N 1
ATOM 1564 C CA . LEU A 1 208 ? 14.914 -4.934 -14.609 1 82.5 208 LEU A CA 1
ATOM 1565 C C . LEU A 1 208 ? 15.594 -6.27 -14.328 1 82.5 208 LEU A C 1
ATOM 1567 O O . LEU A 1 208 ? 16.828 -6.359 -14.312 1 82.5 208 LEU A O 1
ATOM 1571 N N . SER A 1 209 ? 14.781 -7.277 -14.078 1 88.38 209 SER A N 1
ATOM 1572 C CA . SER A 1 209 ? 15.344 -8.57 -13.695 1 88.38 209 SER A CA 1
ATOM 1573 C C . SER A 1 209 ? 16.172 -9.164 -14.82 1 88.38 209 SER A C 1
ATOM 1575 O O . SER A 1 209 ? 17.312 -9.586 -14.609 1 88.38 209 SER A O 1
ATOM 1577 N N . PRO A 1 210 ? 15.594 -9.242 -16.047 1 85.12 210 PRO A N 1
ATOM 1578 C CA . PRO A 1 210 ? 16.422 -9.773 -17.141 1 85.12 210 PRO A CA 1
ATOM 1579 C C . PRO A 1 210 ? 17.656 -8.914 -17.406 1 85.12 210 PRO A C 1
ATOM 1581 O O . PRO A 1 210 ? 18.734 -9.445 -17.688 1 85.12 210 PRO A O 1
ATOM 1584 N N . TRP A 1 211 ? 17.516 -7.648 -17.359 1 79.94 211 TRP A N 1
ATOM 1585 C CA . TRP A 1 211 ? 18.656 -6.75 -17.547 1 79.94 211 TRP A CA 1
ATOM 1586 C C . TRP A 1 211 ? 19.734 -7.02 -16.516 1 79.94 211 TRP A C 1
ATOM 1588 O O . TRP A 1 211 ? 20.922 -7.066 -16.844 1 79.94 211 TRP A O 1
ATOM 1598 N N . ALA A 1 212 ? 19.344 -7.086 -15.258 1 82.75 212 ALA A N 1
ATOM 1599 C CA . ALA A 1 212 ? 20.281 -7.328 -14.172 1 82.75 212 ALA A CA 1
ATOM 1600 C C . ALA A 1 212 ? 20.984 -8.672 -14.336 1 82.75 212 ALA A C 1
ATOM 1602 O O . ALA A 1 212 ? 22.188 -8.797 -14.078 1 82.75 212 ALA A O 1
ATOM 1603 N N . SER A 1 213 ? 20.219 -9.688 -14.703 1 85.25 213 SER A N 1
ATOM 1604 C CA . SER A 1 213 ? 20.781 -11.008 -14.906 1 85.25 213 SER A CA 1
ATOM 1605 C C . SER A 1 213 ? 21.859 -10.984 -15.992 1 85.25 213 SER A C 1
ATOM 1607 O O . SER A 1 213 ? 22.906 -11.609 -15.844 1 85.25 213 SER A O 1
ATOM 1609 N N . ASP A 1 214 ? 21.594 -10.297 -17 1 81.56 214 ASP A N 1
ATOM 1610 C CA . ASP A 1 214 ? 22.547 -10.195 -18.109 1 81.56 214 ASP A CA 1
ATOM 1611 C C . ASP A 1 214 ? 23.766 -9.359 -17.719 1 81.56 214 ASP A C 1
ATOM 1613 O O . ASP A 1 214 ? 24.906 -9.742 -18 1 81.56 214 ASP A O 1
ATOM 1617 N N . GLN A 1 215 ? 23.516 -8.281 -17.047 1 76.12 215 GLN A N 1
ATOM 1618 C CA . GLN A 1 215 ? 24.578 -7.348 -16.688 1 76.12 215 GLN A CA 1
ATOM 1619 C C . GLN A 1 215 ? 25.531 -7.969 -15.672 1 76.12 215 GLN A C 1
ATOM 1621 O O . GLN A 1 215 ? 26.75 -7.746 -15.742 1 76.12 215 GLN A O 1
ATOM 1626 N N . PHE A 1 216 ? 25 -8.648 -14.742 1 79.81 216 PHE A N 1
ATOM 1627 C CA . PHE A 1 216 ? 25.828 -9.148 -13.656 1 79.81 216 PHE A CA 1
ATOM 1628 C C . PHE A 1 216 ? 26.094 -10.641 -13.82 1 79.81 216 PHE A C 1
ATOM 1630 O O . PHE A 1 216 ? 26.672 -11.273 -12.938 1 79.81 216 PHE A O 1
ATOM 1637 N N . ARG A 1 217 ? 25.672 -11.203 -14.859 1 81.12 217 ARG A N 1
ATOM 1638 C CA . ARG A 1 217 ? 25.922 -12.594 -15.234 1 81.12 217 ARG A CA 1
ATOM 1639 C C . ARG A 1 217 ? 25.5 -13.547 -14.125 1 81.12 217 ARG A C 1
ATOM 1641 O O . ARG A 1 217 ? 26.281 -14.406 -13.711 1 81.12 217 ARG A O 1
ATOM 1648 N N . THR A 1 218 ? 24.344 -13.211 -13.641 1 80.38 218 THR A N 1
ATOM 1649 C CA . THR A 1 218 ? 23.797 -14.102 -12.625 1 80.38 218 THR A CA 1
ATOM 1650 C C . THR A 1 218 ? 22.984 -15.219 -13.266 1 80.38 218 THR A C 1
ATOM 1652 O O . THR A 1 218 ? 22.5 -15.078 -14.383 1 80.38 218 THR A O 1
ATOM 1655 N N . THR A 1 219 ? 23.016 -16.359 -12.594 1 79.88 219 THR A N 1
ATOM 1656 C CA . THR A 1 219 ? 22.188 -17.453 -13.062 1 79.88 219 THR A CA 1
ATOM 1657 C C . THR A 1 219 ? 20.734 -17.266 -12.609 1 79.88 219 THR A C 1
ATOM 1659 O O . THR A 1 219 ? 20.453 -17.234 -11.406 1 79.88 219 THR A O 1
ATOM 1662 N N . GLY A 1 220 ? 19.891 -17.172 -13.594 1 78.75 220 GLY A N 1
ATOM 1663 C CA . GLY A 1 220 ? 18.484 -16.969 -13.266 1 78.75 220 GLY A CA 1
ATOM 1664 C C . GLY A 1 220 ? 18.156 -15.539 -12.914 1 78.75 220 GLY A C 1
ATOM 1665 O O . GLY A 1 220 ? 19.016 -14.656 -12.977 1 78.75 220 GLY A O 1
ATOM 1666 N N . GLN A 1 221 ? 16.859 -15.422 -12.609 1 81.81 221 GLN A N 1
ATOM 1667 C CA . GLN A 1 221 ? 16.375 -14.086 -12.273 1 81.81 221 GLN A CA 1
ATOM 1668 C C . GLN A 1 221 ? 16.047 -13.984 -10.781 1 81.81 221 GLN A C 1
ATOM 1670 O O . GLN A 1 221 ? 15.969 -14.992 -10.086 1 81.81 221 GLN A O 1
ATOM 1675 N N . GLY A 1 222 ? 16.234 -12.805 -10.336 1 88.44 222 GLY A N 1
ATOM 1676 C CA . GLY A 1 222 ? 15.836 -12.523 -8.961 1 88.44 222 GLY A CA 1
ATOM 1677 C C . GLY A 1 222 ? 17 -12.117 -8.086 1 88.44 222 GLY A C 1
ATOM 1678 O O . GLY A 1 222 ? 17.984 -12.844 -7.969 1 88.44 222 GLY A O 1
ATOM 1679 N N . SER A 1 223 ? 17.016 -11 -7.652 1 93.38 223 SER A N 1
ATOM 1680 C CA . SER A 1 223 ? 18.062 -10.461 -6.773 1 93.38 223 SER A CA 1
ATOM 1681 C C . SER A 1 223 ? 17.453 -9.547 -5.707 1 93.38 223 SER A C 1
ATOM 1683 O O . SER A 1 223 ? 16.531 -8.781 -5.984 1 93.38 223 SER A O 1
ATOM 1685 N N . TYR A 1 224 ? 18.031 -9.758 -4.477 1 95.38 224 TYR A N 1
ATOM 1686 C CA . TYR A 1 224 ? 17.578 -8.898 -3.389 1 95.38 224 TYR A CA 1
ATOM 1687 C C . TYR A 1 224 ? 17.859 -7.434 -3.693 1 95.38 224 TYR A C 1
ATOM 1689 O O . TYR A 1 224 ? 17.078 -6.555 -3.318 1 95.38 224 TYR A O 1
ATOM 1697 N N . LEU A 1 225 ? 18.891 -7.176 -4.359 1 92.94 225 LEU A N 1
ATOM 1698 C CA . LEU A 1 225 ? 19.297 -5.809 -4.68 1 92.94 225 LEU A CA 1
ATOM 1699 C C . LEU A 1 225 ? 18.25 -5.125 -5.547 1 92.94 225 LEU A C 1
ATOM 1701 O O . LEU A 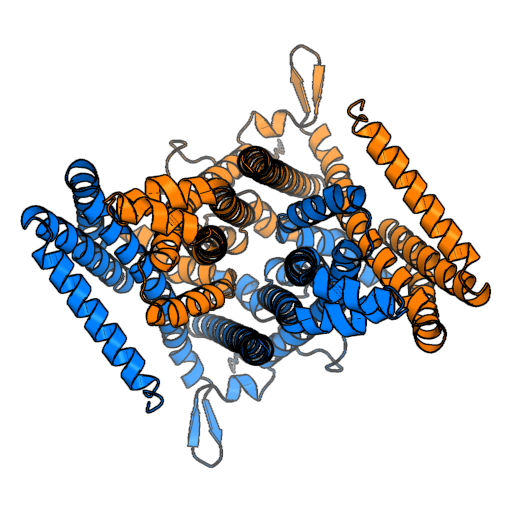1 225 ? 17.766 -4.043 -5.207 1 92.94 225 LEU A O 1
ATOM 1705 N N . PHE A 1 226 ? 17.875 -5.777 -6.555 1 91.38 226 PHE A N 1
ATOM 1706 C CA . PHE A 1 226 ? 17 -5.125 -7.523 1 91.38 226 PHE A CA 1
ATOM 1707 C C . PHE A 1 226 ? 15.555 -5.133 -7.047 1 91.38 226 PHE A C 1
ATOM 1709 O O . PHE A 1 226 ? 14.797 -4.199 -7.328 1 91.38 226 PHE A O 1
ATOM 1716 N N . VAL A 1 227 ? 15.172 -6.23 -6.367 1 94.56 227 VAL A N 1
ATOM 1717 C CA . VAL A 1 227 ? 13.867 -6.191 -5.719 1 94.56 227 VAL A CA 1
ATOM 1718 C C . VAL A 1 227 ? 13.828 -5.039 -4.715 1 94.56 227 VAL A C 1
ATOM 1720 O O . VAL A 1 227 ? 12.844 -4.297 -4.656 1 94.56 227 VAL A O 1
ATOM 1723 N N . GLY A 1 228 ? 14.898 -4.918 -3.961 1 94.81 228 GLY A N 1
ATOM 1724 C CA . GLY A 1 228 ? 14.992 -3.828 -3 1 94.81 228 GLY A CA 1
ATOM 1725 C C . GLY A 1 228 ? 14.922 -2.457 -3.643 1 94.81 228 GLY A C 1
ATOM 1726 O O . GLY A 1 228 ? 14.305 -1.54 -3.098 1 94.81 228 GLY A O 1
ATOM 1727 N N . ILE A 1 229 ? 15.516 -2.307 -4.738 1 88.5 229 ILE A N 1
ATOM 1728 C CA . ILE A 1 229 ? 15.5 -1.039 -5.461 1 88.5 229 ILE A CA 1
ATOM 1729 C C . ILE A 1 229 ? 14.07 -0.719 -5.91 1 88.5 229 ILE A C 1
ATOM 1731 O O . ILE A 1 229 ? 13.602 0.408 -5.738 1 88.5 229 ILE A O 1
ATOM 1735 N N . VAL A 1 230 ? 13.414 -1.71 -6.473 1 90.19 230 VAL A N 1
ATOM 1736 C CA . VAL A 1 230 ? 12.039 -1.518 -6.938 1 90.19 230 VAL A CA 1
ATOM 1737 C C . VAL A 1 230 ? 11.141 -1.145 -5.758 1 90.19 230 VAL A C 1
ATOM 1739 O O . VAL A 1 230 ? 10.344 -0.212 -5.852 1 90.19 230 VAL A O 1
ATOM 1742 N N . VAL A 1 231 ? 11.312 -1.847 -4.68 1 92.75 231 VAL A N 1
ATOM 1743 C CA . VAL A 1 231 ? 10.523 -1.591 -3.479 1 92.75 231 VAL A CA 1
ATOM 1744 C C . VAL A 1 231 ? 10.867 -0.209 -2.924 1 92.75 231 VAL A C 1
ATOM 1746 O O . VAL A 1 231 ? 9.984 0.508 -2.443 1 92.75 231 VAL A O 1
ATOM 1749 N N . GLY A 1 232 ? 12.086 0.134 -2.98 1 90.31 232 GLY A N 1
ATOM 1750 C CA . GLY A 1 232 ? 12.508 1.459 -2.551 1 90.31 232 GLY A CA 1
ATOM 1751 C C . GLY A 1 232 ? 11.898 2.574 -3.383 1 90.31 232 GLY A C 1
ATOM 1752 O O . GLY A 1 232 ? 11.445 3.584 -2.84 1 90.31 232 GLY A O 1
ATOM 1753 N N . LEU A 1 233 ? 11.922 2.359 -4.625 1 85.06 233 LEU A N 1
ATOM 1754 C CA . LEU A 1 233 ? 11.336 3.344 -5.531 1 85.06 233 LEU A CA 1
ATOM 1755 C C . LEU A 1 233 ? 9.844 3.494 -5.281 1 85.06 233 LEU A C 1
ATOM 1757 O O . LEU A 1 233 ? 9.297 4.594 -5.402 1 85.06 233 LEU A O 1
ATOM 1761 N N . MET A 1 234 ? 9.273 2.389 -4.996 1 86.06 234 MET A N 1
ATOM 1762 C CA . MET A 1 234 ? 7.848 2.396 -4.699 1 86.06 234 MET A CA 1
ATOM 1763 C C . MET A 1 234 ? 7.562 3.166 -3.416 1 86.06 234 MET A C 1
ATOM 1765 O O . MET A 1 234 ? 6.523 3.82 -3.297 1 86.06 234 MET A O 1
ATOM 1769 N N . ALA A 1 235 ? 8.414 3.102 -2.504 1 87.56 235 ALA A N 1
ATOM 1770 C CA . ALA A 1 235 ? 8.242 3.74 -1.203 1 87.56 235 ALA A CA 1
ATOM 1771 C C . ALA A 1 235 ? 8.641 5.211 -1.255 1 87.56 235 ALA A C 1
ATOM 1773 O O . ALA A 1 235 ? 8.281 5.988 -0.367 1 87.56 235 ALA A O 1
ATOM 1774 N N . LEU A 1 236 ? 9.312 5.625 -2.246 1 86.06 236 LEU A N 1
ATOM 1775 C CA . LEU A 1 236 ? 9.93 6.941 -2.365 1 86.06 236 LEU A CA 1
ATOM 1776 C C . LEU A 1 236 ? 8.875 8.039 -2.291 1 86.06 236 LEU A C 1
ATOM 1778 O O . LEU A 1 236 ? 9.031 9.008 -1.541 1 86.06 236 LEU A O 1
ATOM 1782 N N . PRO A 1 237 ? 7.84 7.938 -3.068 1 81.19 237 PRO A N 1
ATOM 1783 C CA . PRO A 1 237 ? 6.844 9.016 -3.027 1 81.19 237 PRO A CA 1
ATOM 1784 C C . PRO A 1 237 ? 6.27 9.227 -1.63 1 81.19 237 PRO A C 1
ATOM 1786 O O . PRO A 1 237 ? 6.016 10.367 -1.232 1 81.19 237 PRO A O 1
ATOM 1789 N N . THR A 1 238 ? 6.09 8.141 -0.938 1 80.19 238 THR A N 1
ATOM 1790 C CA . THR A 1 238 ? 5.57 8.242 0.422 1 80.19 238 THR A CA 1
ATOM 1791 C C . THR A 1 238 ? 6.559 8.977 1.325 1 80.19 238 THR A C 1
ATOM 1793 O O . THR A 1 238 ? 6.168 9.859 2.086 1 80.19 238 THR A O 1
ATOM 1796 N N . VAL A 1 239 ? 7.785 8.594 1.239 1 86 239 VAL A N 1
ATOM 1797 C CA . VAL A 1 239 ? 8.812 9.219 2.066 1 86 239 VAL A CA 1
ATOM 1798 C C . VAL A 1 239 ? 8.93 10.695 1.713 1 86 239 VAL A C 1
ATOM 1800 O O . VAL A 1 239 ? 8.992 11.555 2.602 1 86 239 VAL A O 1
ATOM 1803 N N . VAL A 1 240 ? 8.914 11 0.443 1 85 240 VAL A N 1
ATOM 1804 C CA . VAL A 1 240 ? 9.047 12.375 -0.019 1 85 240 VAL A CA 1
ATOM 1805 C C . VAL A 1 240 ? 7.867 13.203 0.477 1 85 240 VAL A C 1
ATOM 1807 O O . VAL A 1 240 ? 8.055 14.289 1.039 1 85 240 VAL A O 1
ATOM 1810 N N . SER A 1 241 ? 6.73 12.711 0.259 1 80.19 241 SER A N 1
ATOM 1811 C CA . SER A 1 241 ? 5.523 13.469 0.579 1 80.19 241 SER A CA 1
ATOM 1812 C C . SER A 1 241 ? 5.422 13.734 2.076 1 80.19 241 SER A C 1
ATOM 1814 O O . SER A 1 241 ? 5.176 14.875 2.492 1 80.19 241 SER A O 1
ATOM 1816 N N . VAL A 1 242 ? 5.629 12.773 2.906 1 77.81 242 VAL A N 1
ATOM 1817 C CA . VAL A 1 242 ? 5.473 12.898 4.352 1 77.81 242 VAL A CA 1
ATOM 1818 C C . VAL A 1 242 ? 6.625 13.719 4.926 1 77.81 242 VAL A C 1
ATOM 1820 O O . VAL A 1 242 ? 6.422 14.555 5.812 1 77.81 242 VAL A O 1
ATOM 1823 N N . ALA A 1 243 ? 7.816 13.469 4.438 1 84.88 243 ALA A N 1
ATOM 1824 C CA . ALA A 1 243 ? 8.969 14.242 4.902 1 84.88 243 ALA A CA 1
ATOM 1825 C C . ALA A 1 243 ? 8.828 15.711 4.512 1 84.88 243 ALA A C 1
ATOM 1827 O O . ALA A 1 243 ? 9.164 16.609 5.293 1 84.88 243 ALA A O 1
ATOM 1828 N N . GLU A 1 244 ? 8.461 15.922 3.303 1 84 244 GLU A N 1
ATOM 1829 C CA . GLU A 1 244 ? 8.281 17.297 2.844 1 84 244 GLU A CA 1
ATOM 1830 C C . GLU A 1 244 ? 7.234 18.031 3.686 1 84 244 GLU A C 1
ATOM 1832 O O . GLU A 1 244 ? 7.395 19.203 4 1 84 244 GLU A O 1
ATOM 1837 N N . ASP A 1 245 ? 6.18 17.391 3.99 1 74.56 245 ASP A N 1
ATOM 1838 C CA . ASP A 1 245 ? 5.156 17.984 4.855 1 74.56 245 ASP A CA 1
ATOM 1839 C C . ASP A 1 245 ? 5.734 18.344 6.219 1 74.56 245 ASP A C 1
ATOM 1841 O O . ASP A 1 245 ? 5.41 19.391 6.773 1 74.56 245 ASP A O 1
ATOM 1845 N N . ALA A 1 246 ? 6.5 17.453 6.77 1 77.19 246 ALA A N 1
ATOM 1846 C CA . ALA A 1 246 ? 7.129 17.688 8.07 1 77.19 246 ALA A CA 1
ATOM 1847 C C . ALA A 1 246 ? 8.07 18.891 8.008 1 77.19 246 ALA A C 1
ATOM 1849 O O . ALA A 1 246 ? 8.094 19.719 8.922 1 77.19 246 ALA A O 1
ATOM 1850 N N . LEU A 1 247 ? 8.781 19 6.988 1 83.25 247 LEU A N 1
ATOM 1851 C CA . LEU A 1 247 ? 9.742 20.094 6.816 1 83.25 247 LEU A CA 1
ATOM 1852 C C . LEU A 1 247 ? 9.023 21.422 6.598 1 83.25 247 LEU A C 1
ATOM 1854 O O . LEU A 1 247 ? 9.438 22.453 7.137 1 83.25 247 LEU A O 1
ATOM 1858 N N . SER A 1 248 ? 8.008 21.359 5.852 1 79.75 248 SER A N 1
ATOM 1859 C CA . SER A 1 248 ? 7.258 22.562 5.523 1 79.75 248 SER A CA 1
ATOM 1860 C C . SER A 1 248 ? 6.484 23.078 6.73 1 79.75 248 SER A C 1
ATOM 1862 O O . SER A 1 248 ? 6.062 24.234 6.758 1 79.75 248 SER A O 1
ATOM 1864 N N . SER A 1 249 ? 6.281 22.266 7.633 1 72.94 249 SER A N 1
ATOM 1865 C CA . SER A 1 249 ? 5.531 22.656 8.82 1 72.94 249 SER A CA 1
ATOM 1866 C C . SER A 1 249 ? 6.395 23.469 9.781 1 72.94 249 SER A C 1
ATOM 1868 O O . SER A 1 249 ? 5.875 24.125 10.695 1 72.94 249 SER A O 1
ATOM 1870 N N . VAL A 1 250 ? 7.691 23.516 9.57 1 74.5 250 VAL A N 1
ATOM 1871 C CA . VAL A 1 250 ? 8.594 24.312 10.406 1 74.5 250 VAL A CA 1
ATOM 1872 C C . VAL A 1 250 ? 8.359 25.797 10.156 1 74.5 250 VAL A C 1
ATOM 1874 O O . VAL A 1 250 ? 8.391 26.25 9.008 1 74.5 250 VAL A O 1
ATOM 1877 N N . PRO A 1 251 ? 8.031 26.516 11.18 1 73.62 251 PRO A N 1
ATOM 1878 C CA . PRO A 1 251 ? 7.742 27.938 11.023 1 73.62 251 PRO A CA 1
ATOM 1879 C C . PRO A 1 251 ? 8.867 28.703 10.328 1 73.62 251 PRO A C 1
ATOM 1881 O O . PRO A 1 251 ? 10.047 28.438 10.578 1 73.62 251 PRO A O 1
ATOM 1884 N N . GLU A 1 252 ? 8.477 29.625 9.523 1 75.31 252 GLU A N 1
ATOM 1885 C CA . GLU A 1 252 ? 9.414 30.453 8.773 1 75.31 252 GLU A CA 1
ATOM 1886 C C . GLU A 1 252 ? 10.281 31.297 9.703 1 75.31 252 GLU A C 1
ATOM 1888 O O . GLU A 1 252 ? 11.43 31.609 9.383 1 75.31 252 GLU A O 1
ATOM 1893 N N . SER A 1 253 ? 9.711 31.656 10.781 1 73.62 253 SER A N 1
ATOM 1894 C CA . SER A 1 253 ? 10.445 32.5 11.742 1 73.62 253 SER A CA 1
ATOM 1895 C C . SER A 1 253 ? 11.711 31.781 12.227 1 73.62 253 SER A C 1
ATOM 1897 O O . SER A 1 253 ? 12.727 32.438 12.477 1 73.62 253 SER A O 1
ATOM 1899 N N . MET A 1 254 ? 11.594 30.594 12.344 1 71.38 254 MET A N 1
ATOM 1900 C CA . MET A 1 254 ? 12.75 29.812 12.766 1 71.38 254 MET A CA 1
ATOM 1901 C C . MET A 1 254 ? 13.805 29.766 11.664 1 71.38 254 MET A C 1
ATOM 1903 O O . MET A 1 254 ? 15 29.766 11.945 1 71.38 254 MET A O 1
ATOM 1907 N N . LYS A 1 255 ? 13.312 29.797 10.508 1 70.12 255 LYS A N 1
ATOM 1908 C CA . LYS A 1 255 ? 14.203 29.719 9.352 1 70.12 255 LYS A CA 1
ATOM 1909 C C . LYS A 1 255 ? 14.867 31.062 9.078 1 70.12 255 LYS A C 1
ATOM 1911 O O . LYS A 1 255 ? 16.062 31.125 8.805 1 70.12 255 LYS A O 1
ATOM 1916 N N . SER A 1 256 ? 14.078 32.062 9.102 1 67.56 256 SER A N 1
ATOM 1917 C CA . SER A 1 256 ? 14.539 33.406 8.828 1 67.56 256 SER A CA 1
ATOM 1918 C C . SER A 1 256 ? 15.523 33.875 9.883 1 67.56 256 SER A C 1
ATOM 1920 O O . SER A 1 256 ? 16.453 34.625 9.578 1 67.56 256 SER A O 1
ATOM 1922 N N . GLY A 1 257 ? 15.25 33.438 11.008 1 59.59 257 GLY A N 1
ATOM 1923 C CA . GLY A 1 257 ? 16.172 33.844 12.062 1 59.59 257 GLY A C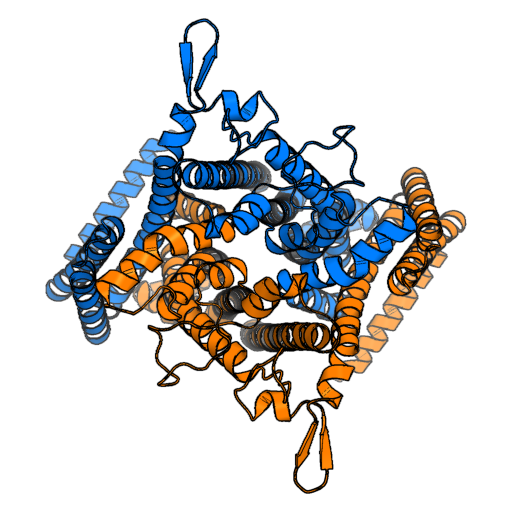A 1
ATOM 1924 C C . GLY A 1 257 ? 17.594 33.375 11.828 1 59.59 257 GLY A C 1
ATOM 1925 O O . GLY A 1 257 ? 18.547 34.094 12.086 1 59.59 257 GLY A O 1
ATOM 1926 N N . SER A 1 258 ? 17.734 32.312 11.281 1 60.94 258 SER A N 1
ATOM 1927 C CA . SER A 1 258 ? 19.062 31.734 11.031 1 60.94 258 SER A CA 1
ATOM 1928 C C . SER A 1 258 ? 19.703 32.406 9.812 1 60.94 258 SER A C 1
ATOM 1930 O O . SER A 1 258 ? 20.906 32.656 9.812 1 60.94 258 SER A O 1
ATOM 1932 N N . LEU A 1 259 ? 18.906 32.719 8.836 1 61.47 259 LEU A N 1
ATOM 1933 C CA . LEU A 1 259 ? 19.438 33.375 7.637 1 61.47 259 LEU A CA 1
ATOM 1934 C C . LEU A 1 259 ? 19.922 34.781 7.953 1 61.47 259 LEU A C 1
ATOM 1936 O O . LEU A 1 259 ? 20.922 35.25 7.383 1 61.47 259 LEU A O 1
ATOM 1940 N N . ALA A 1 260 ? 19.266 35.281 8.836 1 61.59 260 ALA A N 1
ATOM 1941 C CA . ALA A 1 260 ? 19.641 36.625 9.273 1 61.59 260 ALA A CA 1
ATOM 1942 C C . ALA A 1 260 ? 21.016 36.625 9.93 1 61.59 260 ALA A C 1
ATOM 1944 O O . ALA A 1 260 ? 21.75 37.625 9.867 1 61.59 260 ALA A O 1
ATOM 1945 N N . VAL A 1 261 ? 21.422 35.531 10.406 1 64.38 261 VAL A N 1
ATOM 1946 C CA . VAL A 1 261 ? 22.703 35.438 11.086 1 64.38 261 VAL A CA 1
ATOM 1947 C C . VAL A 1 261 ? 23.797 35 10.094 1 64.38 261 VAL A C 1
ATOM 1949 O O . VAL A 1 261 ? 24.953 34.844 10.469 1 64.38 261 VAL A O 1
ATOM 1952 N N . GLY A 1 262 ? 23.453 35 8.828 1 61.59 262 GLY A N 1
ATOM 1953 C CA . GLY A 1 262 ? 24.453 34.781 7.797 1 61.59 262 GLY A CA 1
ATOM 1954 C C . GLY A 1 262 ? 24.641 33.312 7.438 1 61.59 262 GLY A C 1
ATOM 1955 O O . GLY A 1 262 ? 25.656 32.938 6.855 1 61.59 262 GLY A O 1
ATOM 1956 N N . THR A 1 263 ? 23.781 32.5 7.895 1 64.62 263 THR A N 1
ATOM 1957 C CA . THR A 1 263 ? 23.938 31.109 7.551 1 64.62 263 THR A CA 1
ATOM 1958 C C . THR A 1 263 ? 23.469 30.844 6.125 1 64.62 263 THR A C 1
ATOM 1960 O O . THR A 1 263 ? 22.609 31.562 5.609 1 64.62 263 THR A O 1
ATOM 1963 N N . THR A 1 264 ? 24.172 29.891 5.52 1 64.62 264 THR A N 1
ATOM 1964 C CA . THR A 1 264 ? 23.781 29.484 4.176 1 64.62 264 THR A CA 1
ATOM 1965 C C . THR A 1 264 ? 22.5 28.656 4.219 1 64.62 264 THR A C 1
ATOM 1967 O O . THR A 1 264 ? 22.094 28.203 5.281 1 64.62 264 THR A O 1
ATOM 1970 N N . ASP A 1 265 ? 21.719 28.672 3.172 1 69.06 265 ASP A N 1
ATOM 1971 C CA . ASP A 1 265 ? 20.484 27.875 3.07 1 69.06 265 ASP A CA 1
ATOM 1972 C C . ASP A 1 265 ? 20.719 26.453 3.547 1 69.06 265 ASP A C 1
ATOM 1974 O O . ASP A 1 265 ? 19.891 25.891 4.262 1 69.06 265 ASP A O 1
ATOM 1978 N N . TRP A 1 266 ? 21.938 26.047 3.26 1 68.88 266 TRP A N 1
ATOM 1979 C CA . TRP A 1 266 ? 22.266 24.672 3.643 1 68.88 266 TRP A CA 1
ATOM 1980 C C . TRP A 1 266 ? 22.406 24.547 5.156 1 68.88 266 TRP A C 1
ATOM 1982 O O . TRP A 1 266 ? 21.953 23.578 5.758 1 68.88 266 TRP A O 1
ATOM 1992 N N . GLN A 1 267 ? 23.094 25.516 5.629 1 69.12 267 GLN A N 1
ATOM 1993 C CA . GLN A 1 267 ? 23.297 25.516 7.074 1 69.12 267 GLN A CA 1
ATOM 1994 C C . GLN A 1 267 ? 21.984 25.625 7.816 1 69.12 267 GLN A C 1
ATOM 1996 O O . GLN A 1 267 ? 21.766 24.969 8.836 1 69.12 267 GLN A O 1
ATOM 2001 N N . THR A 1 268 ? 21.156 26.469 7.258 1 74.12 268 THR A N 1
ATOM 2002 C CA . THR A 1 268 ? 19.844 26.625 7.875 1 74.12 268 THR A CA 1
ATOM 2003 C C . THR A 1 268 ? 19.031 25.328 7.781 1 74.12 268 THR A C 1
ATOM 2005 O O . THR A 1 268 ? 18.391 24.922 8.75 1 74.12 268 THR A O 1
ATOM 2008 N N . MET A 1 269 ? 19.141 24.703 6.688 1 77 269 MET A N 1
ATOM 2009 C CA . MET A 1 269 ? 18.391 23.469 6.461 1 77 269 MET A CA 1
ATOM 2010 C C . MET A 1 269 ? 18.875 22.359 7.391 1 77 269 MET A C 1
ATOM 2012 O O . MET A 1 269 ? 18.078 21.656 7.988 1 77 269 MET A O 1
ATOM 2016 N N . THR A 1 270 ? 20.109 22.203 7.551 1 76.62 270 THR A N 1
ATOM 2017 C CA . THR A 1 270 ? 20.672 21.078 8.289 1 76.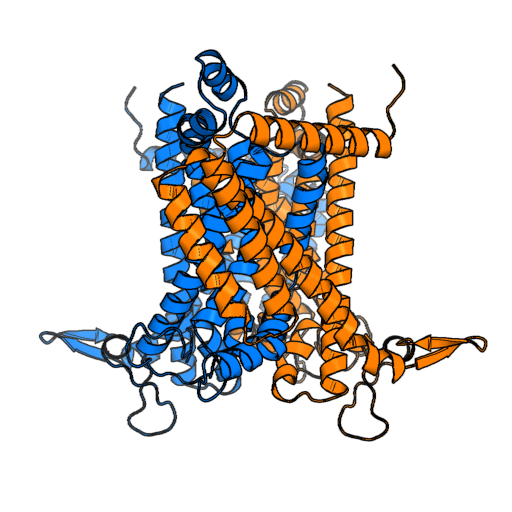62 270 THR A CA 1
ATOM 2018 C C . THR A 1 270 ? 20.688 21.359 9.789 1 76.62 270 THR A C 1
ATOM 2020 O O . THR A 1 270 ? 20.609 20.438 10.602 1 76.62 270 THR A O 1
ATOM 2023 N N . SER A 1 271 ? 20.844 22.688 10.094 1 77.94 271 SER A N 1
ATOM 2024 C CA . SER A 1 271 ? 21.016 23 11.508 1 77.94 271 SER A CA 1
ATOM 2025 C C . SER A 1 271 ? 19.703 23.422 12.148 1 77.94 271 SER A C 1
ATOM 2027 O O . SER A 1 271 ? 19.562 23.359 13.375 1 77.94 271 SER A O 1
ATOM 2029 N N . ILE A 1 272 ? 18.828 23.797 11.305 1 80.06 272 ILE A N 1
ATOM 2030 C CA . ILE A 1 272 ? 17.609 24.312 11.914 1 80.06 272 ILE A CA 1
ATOM 2031 C C . ILE A 1 272 ? 16.406 23.516 11.43 1 80.06 272 ILE A C 1
ATOM 2033 O O . ILE A 1 272 ? 15.742 22.844 12.227 1 80.06 272 ILE A O 1
ATOM 2037 N N . THR A 1 273 ? 16.203 23.531 10.172 1 81.62 273 THR A N 1
ATOM 2038 C CA . THR A 1 273 ? 14.977 22.969 9.625 1 81.62 273 THR A CA 1
ATOM 2039 C C . THR A 1 273 ? 14.93 21.453 9.844 1 81.62 273 THR A C 1
ATOM 2041 O O . THR A 1 273 ? 13.93 20.922 10.336 1 81.62 273 THR A O 1
ATOM 2044 N N . LEU A 1 274 ? 15.992 20.781 9.477 1 83.69 274 LEU A N 1
ATOM 2045 C CA . LEU A 1 274 ? 16.016 19.312 9.562 1 83.69 274 LEU A CA 1
ATOM 2046 C C . LEU A 1 274 ? 15.922 18.859 11.016 1 83.69 274 LEU A C 1
ATOM 2048 O O . LEU A 1 274 ? 15.125 17.969 11.336 1 83.69 274 LEU A O 1
ATOM 2052 N N . PRO A 1 275 ? 16.719 19.5 11.836 1 81.38 275 PRO A N 1
ATOM 2053 C CA . PRO A 1 275 ? 16.578 19.109 13.234 1 81.38 275 PRO A CA 1
ATOM 2054 C C . PRO A 1 275 ? 15.195 19.406 13.797 1 81.38 275 PRO A C 1
ATOM 2056 O O . PRO A 1 275 ? 14.672 18.641 14.617 1 81.38 275 PRO A O 1
ATOM 2059 N N . ALA A 1 276 ? 14.617 20.516 13.367 1 79.12 276 ALA A N 1
ATOM 2060 C CA . ALA A 1 276 ? 13.289 20.891 13.844 1 79.12 276 ALA A CA 1
ATOM 2061 C C . ALA A 1 276 ? 12.227 19.938 13.32 1 79.12 276 ALA A C 1
ATOM 2063 O O . ALA A 1 276 ? 11.219 19.688 13.984 1 79.12 276 ALA A O 1
ATOM 2064 N N . ALA A 1 277 ? 12.477 19.375 12.172 1 82 277 ALA A N 1
ATOM 2065 C CA . ALA A 1 277 ? 11.5 18.484 11.539 1 82 277 ALA A CA 1
ATOM 2066 C C . ALA A 1 277 ? 11.945 17.031 11.625 1 82 277 ALA A C 1
ATOM 2068 O O . ALA A 1 277 ? 11.414 16.172 10.914 1 82 277 ALA A O 1
ATOM 2069 N N . PHE A 1 278 ? 12.961 16.719 12.398 1 82.94 278 PHE A N 1
ATOM 2070 C CA . PHE A 1 278 ? 13.586 15.398 12.414 1 82.94 278 PHE A CA 1
ATOM 2071 C C . PHE A 1 278 ? 12.562 14.32 12.742 1 82.94 278 PHE A C 1
ATOM 2073 O O . PHE A 1 278 ? 12.609 13.227 12.18 1 82.94 278 PHE A O 1
ATOM 2080 N N . SER A 1 279 ? 11.688 14.617 13.68 1 76.06 279 SER A N 1
ATOM 2081 C CA . SER A 1 279 ? 10.688 13.633 14.062 1 76.06 279 SER A CA 1
ATOM 2082 C C . SER A 1 279 ? 9.781 13.281 12.883 1 76.06 279 SER A C 1
ATOM 2084 O O . SER A 1 279 ? 9.492 12.109 12.648 1 76.06 279 SER A O 1
ATOM 2086 N N . GLY A 1 280 ? 9.336 14.328 12.195 1 75.12 280 GLY A N 1
ATOM 2087 C CA . GLY A 1 280 ? 8.508 14.102 11.023 1 75.12 280 GLY A CA 1
ATOM 2088 C C . GLY A 1 280 ? 9.234 13.398 9.898 1 75.12 280 GLY A C 1
ATOM 2089 O O . GLY A 1 280 ? 8.68 12.508 9.25 1 75.12 280 GLY A O 1
ATOM 2090 N N . VAL A 1 281 ? 10.453 13.742 9.734 1 84.81 281 VAL A N 1
ATOM 2091 C CA . VAL A 1 281 ? 11.273 13.141 8.68 1 84.81 281 VAL A CA 1
ATOM 2092 C C . VAL A 1 281 ? 11.555 11.68 9.016 1 84.81 281 VAL A C 1
ATOM 2094 O O . VAL A 1 281 ? 11.492 10.812 8.148 1 84.81 281 VAL A O 1
ATOM 2097 N N . SER A 1 282 ? 11.875 11.43 10.242 1 84 282 SER A N 1
ATOM 2098 C CA . SER A 1 282 ? 12.125 10.062 10.672 1 84 282 SER A CA 1
ATOM 2099 C C . SER A 1 282 ? 10.867 9.203 10.539 1 84 282 SER A C 1
ATOM 2101 O O . SER A 1 282 ? 10.945 8.031 10.164 1 84 282 SER A O 1
ATOM 2103 N N . ALA A 1 283 ? 9.766 9.797 10.875 1 75.56 283 ALA A N 1
ATOM 2104 C CA . ALA A 1 283 ? 8.5 9.094 10.719 1 75.56 283 ALA A CA 1
ATOM 2105 C C . ALA A 1 283 ? 8.242 8.734 9.258 1 75.56 283 ALA A C 1
ATOM 2107 O O . ALA A 1 283 ? 7.715 7.664 8.961 1 75.56 283 ALA A O 1
ATOM 2108 N N . ALA A 1 284 ? 8.586 9.672 8.391 1 82.06 284 ALA A N 1
ATOM 2109 C CA . ALA A 1 284 ? 8.43 9.438 6.957 1 82.06 284 ALA A CA 1
ATOM 2110 C C . ALA A 1 284 ? 9.266 8.25 6.496 1 82.06 284 ALA A C 1
ATOM 2112 O O . ALA A 1 284 ? 8.781 7.395 5.75 1 82.06 284 ALA A O 1
ATOM 2113 N N . VAL A 1 285 ? 10.445 8.172 7.016 1 86.81 285 VAL A N 1
ATOM 2114 C CA . VAL A 1 285 ? 11.344 7.09 6.645 1 86.81 285 VAL A CA 1
ATOM 2115 C C . VAL A 1 285 ? 10.836 5.77 7.219 1 86.81 285 VAL A C 1
ATOM 2117 O O . VAL A 1 285 ? 10.859 4.738 6.539 1 86.81 285 VAL A O 1
ATOM 2120 N N . LEU A 1 286 ? 10.43 5.812 8.422 1 82.12 286 LEU A N 1
ATOM 2121 C CA . LEU A 1 286 ? 9.922 4.602 9.055 1 82.12 286 LEU A CA 1
ATOM 2122 C C . LEU A 1 286 ? 8.672 4.094 8.336 1 82.12 286 LEU A C 1
ATOM 2124 O O . LEU A 1 286 ? 8.461 2.885 8.234 1 82.12 286 LEU A O 1
ATOM 2128 N N . LEU A 1 287 ? 7.871 5.051 7.902 1 76.19 287 LEU A N 1
ATOM 2129 C CA . LEU A 1 287 ? 6.707 4.652 7.113 1 76.19 287 LEU A CA 1
ATOM 2130 C C . LEU A 1 287 ? 7.137 3.961 5.824 1 76.19 287 LEU A C 1
ATOM 2132 O O . LEU A 1 287 ? 6.508 2.992 5.395 1 76.19 287 LEU A O 1
ATOM 2136 N N . GLY A 1 288 ? 8.133 4.496 5.238 1 83.56 288 GLY A N 1
ATOM 2137 C CA . GLY A 1 288 ? 8.711 3.848 4.066 1 83.56 288 GLY A CA 1
ATOM 2138 C C . GLY A 1 288 ? 9.219 2.449 4.352 1 83.56 288 GLY A C 1
ATOM 2139 O O . GLY A 1 288 ? 9.016 1.534 3.549 1 83.56 288 GLY A O 1
ATOM 2140 N N . VAL A 1 289 ? 9.852 2.289 5.508 1 86.56 289 VAL A N 1
ATOM 2141 C CA . VAL A 1 289 ? 10.352 0.984 5.926 1 86.56 289 VAL A CA 1
ATOM 2142 C C . VAL A 1 289 ? 9.188 0.017 6.113 1 86.56 289 VAL A C 1
ATOM 2144 O O . VAL A 1 289 ? 9.258 -1.145 5.703 1 86.56 289 VAL A O 1
ATOM 2147 N N . GLY A 1 290 ? 8.203 0.447 6.762 1 82.12 290 GLY A N 1
ATOM 2148 C CA . GLY A 1 290 ? 7.02 -0.377 6.934 1 82.12 290 GLY A CA 1
ATOM 2149 C C . GLY A 1 290 ? 6.426 -0.849 5.621 1 82.12 290 GLY A C 1
ATOM 2150 O O . GLY A 1 290 ? 6.043 -2.014 5.488 1 82.12 290 GLY A O 1
ATOM 2151 N N . ARG A 1 291 ? 6.387 0.017 4.699 1 82.25 291 ARG A N 1
ATOM 2152 C CA . ARG A 1 291 ? 5.879 -0.338 3.377 1 82.25 291 ARG A CA 1
ATOM 2153 C C . ARG A 1 291 ? 6.77 -1.381 2.711 1 82.25 291 ARG A C 1
ATOM 2155 O O . ARG A 1 291 ? 6.277 -2.275 2.021 1 82.25 291 ARG A O 1
ATOM 2162 N N . ALA A 1 292 ? 8 -1.188 2.922 1 89.5 292 ALA A N 1
ATOM 2163 C CA . ALA A 1 292 ? 8.953 -2.117 2.318 1 89.5 292 ALA A CA 1
ATOM 2164 C C . ALA A 1 292 ? 8.805 -3.514 2.918 1 89.5 292 ALA A C 1
ATOM 2166 O O . ALA A 1 292 ? 8.859 -4.512 2.195 1 89.5 292 ALA A O 1
ATOM 2167 N N . ILE A 1 293 ? 8.648 -3.57 4.156 1 89.75 293 ILE A N 1
ATOM 2168 C CA . ILE A 1 293 ? 8.523 -4.844 4.859 1 89.75 293 ILE A CA 1
ATOM 2169 C C . ILE A 1 293 ? 7.266 -5.57 4.391 1 89.75 293 ILE A C 1
ATOM 2171 O O . ILE A 1 293 ? 7.262 -6.797 4.254 1 89.75 293 ILE A O 1
ATOM 2175 N N . GLY A 1 294 ? 6.27 -4.848 4.102 1 87.12 294 GLY A N 1
ATOM 2176 C CA . GLY A 1 294 ? 4.988 -5.426 3.734 1 87.12 294 GLY A CA 1
ATOM 2177 C C . GLY A 1 294 ? 4.836 -5.648 2.24 1 87.12 294 GLY A C 1
ATOM 2178 O O . GLY A 1 294 ? 3.803 -6.137 1.78 1 87.12 294 GLY A O 1
ATOM 2179 N N . GLU A 1 295 ? 5.836 -5.281 1.525 1 88.94 295 GLU A N 1
ATOM 2180 C CA . GLU A 1 295 ? 5.758 -5.469 0.08 1 88.94 295 GLU A CA 1
ATOM 2181 C C . GLU A 1 295 ? 5.648 -6.945 -0.282 1 88.94 295 GLU A C 1
ATOM 2183 O O . GLU A 1 295 ? 6.438 -7.766 0.196 1 88.94 295 GLU A O 1
ATOM 2188 N N . THR A 1 296 ? 4.707 -7.246 -1.089 1 90.19 296 THR A N 1
ATOM 2189 C CA . THR A 1 296 ? 4.434 -8.648 -1.383 1 90.19 296 THR A CA 1
ATOM 2190 C C . THR A 1 296 ? 4.602 -8.93 -2.873 1 90.19 296 THR A C 1
ATOM 2192 O O . THR A 1 296 ? 5.375 -9.812 -3.262 1 90.19 296 THR A O 1
ATOM 2195 N N . MET A 1 297 ? 3.984 -8.148 -3.639 1 87.5 297 MET A N 1
ATOM 2196 C CA . MET A 1 297 ? 3.863 -8.516 -5.047 1 87.5 297 MET A CA 1
ATOM 2197 C C . MET A 1 297 ? 5.199 -8.352 -5.766 1 87.5 297 MET A C 1
ATOM 2199 O O . MET A 1 297 ? 5.609 -9.227 -6.527 1 87.5 297 MET A O 1
ATOM 2203 N N . ALA A 1 298 ? 5.828 -7.207 -5.551 1 88.81 298 ALA A N 1
ATOM 2204 C CA . ALA A 1 298 ? 7.129 -7.031 -6.188 1 88.81 298 ALA A CA 1
ATOM 2205 C C . ALA A 1 298 ? 8.086 -8.156 -5.801 1 88.81 298 ALA A C 1
ATOM 2207 O O . ALA A 1 298 ? 8.781 -8.703 -6.652 1 88.81 298 ALA A O 1
ATOM 2208 N N . ALA A 1 299 ? 8.055 -8.445 -4.551 1 91.88 299 ALA A N 1
ATOM 2209 C CA . ALA A 1 299 ? 8.914 -9.523 -4.078 1 91.88 299 ALA A CA 1
ATOM 2210 C C . ALA A 1 299 ? 8.516 -10.859 -4.699 1 91.88 299 ALA A C 1
ATOM 2212 O O . ALA A 1 299 ? 9.367 -11.633 -5.137 1 91.88 299 ALA A O 1
ATOM 2213 N N . THR A 1 300 ? 7.281 -11.148 -4.777 1 91.25 300 THR A N 1
ATOM 2214 C CA . THR A 1 300 ? 6.781 -12.422 -5.273 1 91.25 300 THR A CA 1
ATOM 2215 C C . THR A 1 300 ? 7.121 -12.594 -6.75 1 91.25 300 THR A C 1
ATOM 2217 O O . THR A 1 300 ? 7.562 -13.672 -7.172 1 91.25 300 THR A O 1
ATOM 2220 N N . VAL A 1 301 ? 6.984 -11.547 -7.512 1 89.31 301 VAL A N 1
ATOM 2221 C CA . VAL A 1 301 ? 7.137 -11.68 -8.953 1 89.31 301 VAL A CA 1
ATOM 2222 C C . VAL A 1 301 ? 8.617 -11.664 -9.32 1 89.31 301 VAL A C 1
ATOM 2224 O O . VAL A 1 301 ? 9.031 -12.305 -10.289 1 89.31 301 VAL A O 1
ATOM 2227 N N . MET A 1 302 ? 9.422 -11.078 -8.516 1 92.81 302 MET A N 1
ATOM 2228 C CA . MET A 1 302 ? 10.797 -10.828 -8.953 1 92.81 302 MET A CA 1
ATOM 2229 C C . MET A 1 302 ? 11.758 -11.812 -8.297 1 92.81 302 MET A C 1
ATOM 2231 O O . MET A 1 302 ? 12.844 -12.062 -8.82 1 92.81 302 MET A O 1
ATOM 2235 N N . LEU A 1 303 ? 11.414 -12.336 -7.164 1 94.56 303 LEU A N 1
ATOM 2236 C CA . LEU A 1 303 ? 12.328 -13.234 -6.469 1 94.56 303 LEU A CA 1
ATOM 2237 C C . LEU A 1 303 ? 12.219 -14.656 -7.02 1 94.56 303 LEU A C 1
ATOM 2239 O O . LEU A 1 303 ? 11.273 -14.977 -7.738 1 94.56 303 LEU A O 1
ATOM 2243 N N . ARG A 1 304 ? 13.164 -15.5 -6.629 1 92.38 304 ARG A N 1
ATOM 2244 C CA . ARG A 1 304 ? 13.281 -16.844 -7.164 1 92.38 304 ARG A CA 1
ATOM 2245 C C . ARG A 1 304 ? 12.234 -17.781 -6.551 1 92.38 304 ARG A C 1
ATOM 2247 O O . ARG A 1 304 ? 11.844 -18.766 -7.164 1 92.38 304 ARG A O 1
ATOM 2254 N N . GLY A 1 305 ? 11.867 -17.484 -5.363 1 92.25 305 GLY A N 1
ATOM 2255 C CA . GLY A 1 305 ? 10.836 -18.297 -4.734 1 92.25 305 GLY A CA 1
ATOM 2256 C C . GLY A 1 305 ? 11.375 -19.578 -4.113 1 92.25 305 GLY A C 1
ATOM 2257 O O . GLY A 1 305 ? 10.695 -20.594 -4.09 1 92.25 305 GLY A O 1
ATOM 2258 N N . VAL A 1 306 ? 12.633 -19.547 -3.752 1 92.12 306 VAL A N 1
ATOM 2259 C CA . VAL A 1 306 ? 13.25 -20.688 -3.098 1 92.12 306 VAL A CA 1
ATOM 2260 C C . VAL A 1 306 ? 13.586 -20.344 -1.649 1 92.12 306 VAL A C 1
ATOM 2262 O O . VAL A 1 306 ? 14.312 -19.375 -1.391 1 92.12 306 VAL A O 1
ATOM 2265 N N . PRO A 1 307 ? 13.023 -21.047 -0.741 1 93.12 307 PRO A N 1
ATOM 2266 C CA . PRO A 1 307 ? 13.266 -20.75 0.673 1 93.12 307 PRO A CA 1
ATOM 2267 C C . PRO A 1 307 ? 14.656 -21.156 1.139 1 93.12 307 PRO A C 1
ATOM 2269 O O . PRO A 1 307 ? 14.789 -22.078 1.951 1 93.12 307 PRO A O 1
ATOM 2272 N N . ARG A 1 308 ? 15.688 -20.453 0.701 1 92.75 308 ARG A N 1
ATOM 2273 C CA . ARG A 1 308 ? 17.078 -20.734 1.026 1 92.75 308 ARG A CA 1
ATOM 2274 C C . ARG A 1 308 ? 17.844 -19.453 1.343 1 92.75 308 ARG A C 1
ATOM 2276 O O . ARG A 1 308 ? 17.422 -18.375 0.941 1 92.75 308 ARG A O 1
ATOM 2283 N N . LEU A 1 309 ? 18.891 -19.656 2.092 1 93.75 309 LEU A N 1
ATOM 2284 C CA . LEU A 1 309 ? 19.797 -18.547 2.367 1 93.75 309 LEU A CA 1
ATOM 2285 C C . LEU A 1 309 ? 20.734 -18.312 1.19 1 93.75 309 LEU A C 1
ATOM 2287 O O . LEU A 1 309 ? 21 -19.219 0.412 1 93.75 309 LEU A O 1
ATOM 2291 N N . THR A 1 310 ? 21.078 -17.078 1.091 1 90.38 310 THR A N 1
ATOM 2292 C CA . THR A 1 310 ? 22.109 -16.812 0.096 1 90.38 310 THR A CA 1
ATOM 2293 C C . THR A 1 310 ? 23.484 -17.125 0.651 1 90.38 310 THR A C 1
ATOM 2295 O O . THR A 1 310 ? 23.688 -17.141 1.867 1 90.38 310 THR A O 1
ATOM 2298 N N . GLU A 1 311 ? 24.359 -17.438 -0.271 1 87.06 311 GLU A N 1
ATOM 2299 C CA . GLU A 1 311 ? 25.766 -17.656 0.091 1 87.06 311 GLU A CA 1
ATOM 2300 C C . GLU A 1 311 ? 26.672 -16.688 -0.638 1 87.06 311 GLU A C 1
ATOM 2302 O O . GLU A 1 311 ? 26.797 -16.75 -1.863 1 87.06 311 GLU A O 1
ATOM 2307 N N . PRO A 1 312 ? 27.297 -15.875 0.081 1 89 312 PRO A N 1
ATOM 2308 C CA . PRO A 1 312 ? 27.25 -15.477 1.491 1 89 312 PRO A CA 1
ATOM 2309 C C . PRO A 1 312 ? 25.938 -14.797 1.864 1 89 312 PRO A C 1
ATOM 2311 O O . PRO A 1 312 ? 25.141 -14.461 0.985 1 89 312 PRO A O 1
ATOM 2314 N N . LEU A 1 313 ? 25.766 -14.625 3.141 1 89.31 313 LEU A N 1
ATOM 2315 C CA . LEU A 1 313 ? 24.516 -14.094 3.674 1 89.31 313 LEU A CA 1
ATOM 2316 C C . LEU A 1 313 ? 24.266 -12.672 3.174 1 89.31 313 LEU A C 1
ATOM 2318 O O . LEU A 1 313 ? 23.109 -12.242 3.057 1 89.31 313 LEU A O 1
ATOM 2322 N N . VAL A 1 314 ? 25.266 -12.031 2.746 1 87.25 314 VAL A N 1
ATOM 2323 C CA . VAL A 1 314 ? 25.141 -10.633 2.363 1 87.25 314 VAL A CA 1
ATOM 2324 C C . VAL A 1 314 ? 25.094 -10.516 0.842 1 87.25 314 VAL A C 1
ATOM 2326 O O . VAL A 1 314 ? 25.125 -9.406 0.297 1 87.25 314 VAL A O 1
ATOM 2329 N N . ASN A 1 315 ? 25.016 -11.664 0.217 1 89.56 315 ASN A N 1
ATOM 2330 C CA . ASN A 1 315 ? 24.938 -11.633 -1.24 1 89.56 315 ASN A CA 1
ATOM 2331 C C . ASN A 1 315 ? 23.609 -11.055 -1.72 1 89.56 315 ASN A C 1
ATOM 2333 O O . ASN A 1 315 ? 22.578 -11.719 -1.631 1 89.56 315 ASN A O 1
ATOM 2337 N N . VAL A 1 316 ? 23.672 -9.898 -2.279 1 90.81 316 VAL A N 1
ATOM 2338 C CA . VAL A 1 316 ? 22.453 -9.195 -2.66 1 90.81 316 VAL A CA 1
ATOM 2339 C C . VAL A 1 316 ? 22.125 -9.492 -4.121 1 90.81 316 VAL A C 1
ATOM 2341 O O . VAL A 1 316 ? 21.047 -9.109 -4.609 1 90.81 316 VAL A O 1
ATOM 2344 N N . PHE A 1 317 ? 22.938 -10.203 -4.832 1 88.94 317 PHE A N 1
ATOM 2345 C CA . PHE A 1 317 ? 22.75 -10.453 -6.258 1 88.94 317 PHE A CA 1
ATOM 2346 C C . PHE A 1 317 ? 21.922 -11.711 -6.488 1 88.94 317 PHE A C 1
ATOM 2348 O O . PHE A 1 317 ? 21.547 -12.016 -7.621 1 88.94 317 PHE A O 1
ATOM 2355 N N . TYR A 1 318 ? 21.719 -12.43 -5.43 1 89.5 318 TYR A N 1
ATOM 2356 C CA . TYR A 1 318 ? 20.766 -13.547 -5.438 1 89.5 318 TYR A CA 1
ATOM 2357 C C . TYR A 1 318 ? 19.641 -13.305 -4.445 1 89.5 318 TYR A C 1
ATOM 2359 O O . TYR A 1 318 ? 19.859 -12.797 -3.344 1 89.5 318 TYR A O 1
ATOM 2367 N N . GLY A 1 319 ? 18.484 -13.461 -4.945 1 89.25 319 GLY A N 1
ATOM 2368 C CA . GLY A 1 319 ? 17.312 -13.305 -4.109 1 89.25 319 GLY A CA 1
ATOM 2369 C C . GLY A 1 319 ? 16.438 -14.547 -4.066 1 89.25 319 GLY A C 1
ATOM 2370 O O . GLY A 1 319 ? 16.094 -15.102 -5.109 1 89.25 319 GLY A O 1
ATOM 2371 N N . GLN A 1 320 ? 16.109 -14.945 -2.895 1 92.56 320 GLN A N 1
ATOM 2372 C CA . GLN A 1 320 ? 15.438 -16.234 -2.736 1 92.56 320 GLN A CA 1
ATOM 2373 C C . GLN A 1 320 ? 13.977 -16.047 -2.361 1 92.56 320 GLN A C 1
ATOM 2375 O O . GLN A 1 320 ? 13.094 -16.172 -3.213 1 92.56 320 GLN A O 1
ATOM 2380 N N . GLU A 1 321 ? 13.758 -15.648 -1.142 1 95.12 321 GLU A N 1
ATOM 2381 C CA . GLU A 1 321 ? 12.367 -15.586 -0.681 1 95.12 321 GLU A CA 1
ATOM 2382 C C . GLU A 1 321 ? 12.227 -14.625 0.496 1 95.12 321 GLU A C 1
ATOM 2384 O O . GLU A 1 321 ? 13.125 -14.516 1.333 1 95.12 321 GLU A O 1
ATOM 2389 N N . THR A 1 322 ? 11.141 -13.859 0.573 1 96.56 322 THR A N 1
ATOM 2390 C CA . THR A 1 322 ? 10.75 -13.055 1.729 1 96.56 322 THR A CA 1
ATOM 2391 C C . THR A 1 322 ? 9.562 -13.688 2.451 1 96.56 322 THR A C 1
ATOM 2393 O O . THR A 1 322 ? 8.969 -14.641 1.958 1 96.56 322 THR A O 1
ATOM 2396 N N . LEU A 1 323 ? 9.266 -13.148 3.607 1 96.44 323 LEU A N 1
ATOM 2397 C CA . LEU A 1 323 ? 8.125 -13.656 4.363 1 96.44 323 LEU A CA 1
ATOM 2398 C C . LEU A 1 323 ? 6.828 -13.453 3.592 1 96.44 323 LEU A C 1
ATOM 2400 O O . LEU A 1 323 ? 5.984 -14.352 3.533 1 96.44 323 LEU A O 1
ATOM 2404 N N . THR A 1 324 ? 6.688 -12.297 2.955 1 94.31 324 THR A N 1
ATOM 2405 C CA . THR A 1 324 ? 5.465 -11.984 2.219 1 94.31 324 THR A CA 1
ATOM 2406 C C . THR A 1 324 ? 5.359 -12.844 0.96 1 94.31 324 THR A C 1
ATOM 2408 O O . THR A 1 324 ? 4.281 -13.344 0.638 1 94.31 324 THR A O 1
ATOM 2411 N N . SER A 1 325 ? 6.469 -13.031 0.267 1 93.94 325 SER A N 1
ATOM 2412 C CA . SER A 1 325 ? 6.43 -13.828 -0.953 1 93.94 325 SER A CA 1
ATOM 2413 C C . SER A 1 325 ? 6.184 -15.297 -0.642 1 93.94 325 SER A C 1
ATOM 2415 O O . SER A 1 325 ? 5.57 -16.016 -1.438 1 93.94 325 SER A O 1
ATOM 2417 N N . LEU A 1 326 ? 6.656 -15.766 0.521 1 95.25 326 LEU A N 1
ATOM 2418 C CA . LEU A 1 326 ? 6.367 -17.125 0.959 1 95.25 326 LEU A CA 1
ATOM 2419 C C . LEU A 1 326 ? 4.863 -17.359 1.071 1 95.25 326 LEU A C 1
ATOM 2421 O O . LEU A 1 326 ? 4.348 -18.359 0.585 1 95.25 326 LEU A O 1
ATOM 2425 N N . ILE A 1 327 ? 4.207 -16.469 1.689 1 92.56 327 ILE A N 1
ATOM 2426 C CA . ILE A 1 327 ? 2.764 -16.578 1.87 1 92.56 327 ILE A CA 1
ATOM 2427 C C . ILE A 1 327 ? 2.068 -16.531 0.511 1 92.56 327 ILE A C 1
ATOM 2429 O O . ILE A 1 327 ? 1.227 -17.375 0.207 1 92.56 327 ILE A O 1
ATOM 2433 N N . ALA A 1 328 ? 2.482 -15.609 -0.3 1 89.88 328 ALA A N 1
ATOM 2434 C CA . ALA A 1 328 ? 1.842 -15.367 -1.591 1 89.88 328 ALA A CA 1
ATOM 2435 C C . ALA A 1 328 ? 1.971 -16.594 -2.5 1 89.88 328 ALA A C 1
ATOM 2437 O O . ALA A 1 328 ? 1.058 -16.891 -3.27 1 89.88 328 ALA A O 1
ATOM 2438 N N . ARG A 1 329 ? 3.037 -17.281 -2.414 1 90.38 329 ARG A N 1
ATOM 2439 C CA . ARG A 1 329 ? 3.301 -18.391 -3.336 1 90.38 329 ARG A CA 1
ATOM 2440 C C . ARG A 1 329 ? 2.678 -19.688 -2.832 1 90.38 329 ARG A C 1
ATOM 2442 O O . ARG A 1 329 ? 2.418 -20.594 -3.615 1 90.38 329 ARG A O 1
ATOM 2449 N N . ASN A 1 330 ? 2.422 -19.75 -1.499 1 91.31 330 ASN A N 1
ATOM 2450 C CA . ASN A 1 330 ? 2.062 -21.062 -0.95 1 91.31 330 ASN A CA 1
ATOM 2451 C C . ASN A 1 330 ? 0.636 -21.062 -0.41 1 91.31 330 ASN A C 1
ATOM 2453 O O . ASN A 1 330 ? 0.096 -22.125 -0.085 1 91.31 330 ASN A O 1
ATOM 2457 N N . TYR A 1 331 ? -0.023 -19.969 -0.327 1 86.62 331 TYR A N 1
ATOM 2458 C CA . TYR A 1 331 ? -1.315 -19.891 0.343 1 86.62 331 TYR A CA 1
ATOM 2459 C C . TYR A 1 331 ? -2.326 -20.828 -0.289 1 86.62 331 TYR A C 1
ATOM 2461 O O . TYR A 1 331 ? -3.123 -21.453 0.414 1 86.62 331 TYR A O 1
ATOM 2469 N N . GLY A 1 332 ? -2.289 -21.016 -1.541 1 82.81 332 GLY A N 1
ATOM 2470 C CA . GLY A 1 332 ? -3.287 -21.781 -2.26 1 82.81 332 GLY A CA 1
ATOM 2471 C C . GLY A 1 332 ? -3.113 -23.281 -2.098 1 82.81 332 GLY A C 1
ATOM 2472 O O . GLY A 1 332 ? -4.078 -24.031 -2.211 1 82.81 332 GLY A O 1
ATOM 2473 N N . GLU A 1 333 ? -1.935 -23.656 -1.803 1 87.19 333 GLU A N 1
ATOM 2474 C CA . GLU A 1 333 ? -1.641 -25.078 -1.75 1 87.19 333 GLU A CA 1
ATOM 2475 C C . GLU A 1 333 ? -1.383 -25.547 -0.317 1 87.19 333 GLU A C 1
ATOM 2477 O O . GLU A 1 333 ? -1.335 -26.734 -0.043 1 87.19 333 GLU A O 1
ATOM 2482 N N . ALA A 1 334 ? -1.263 -24.625 0.527 1 90.81 334 ALA A N 1
ATOM 2483 C CA . ALA A 1 334 ? -0.878 -24.938 1.898 1 90.81 334 ALA A CA 1
ATOM 2484 C C . ALA A 1 334 ? -2.047 -25.547 2.668 1 90.81 334 ALA A C 1
ATOM 2486 O O . ALA A 1 334 ? -3.193 -25.125 2.502 1 90.81 334 ALA A O 1
ATOM 2487 N N . ASP A 1 335 ? -1.682 -26.594 3.396 1 90.69 335 ASP A N 1
ATOM 2488 C CA . ASP A 1 335 ? -2.652 -27.234 4.277 1 90.69 335 ASP A CA 1
ATOM 2489 C C . ASP A 1 335 ? -1.999 -27.672 5.586 1 90.69 335 ASP A C 1
ATOM 2491 O O . ASP A 1 335 ? -0.771 -27.703 5.691 1 90.69 335 ASP A O 1
ATOM 2495 N N . GLY A 1 336 ? -2.838 -27.844 6.605 1 92.62 336 GLY A N 1
ATOM 2496 C CA . GLY A 1 336 ? -2.328 -28.328 7.875 1 92.62 336 GLY A CA 1
ATOM 2497 C C . GLY A 1 336 ? -1.226 -27.469 8.453 1 92.62 336 GLY A C 1
ATOM 2498 O O . GLY A 1 336 ? -1.38 -26.25 8.57 1 92.62 336 GLY A O 1
ATOM 2499 N N . LEU A 1 337 ? -0.108 -28.172 8.703 1 94 337 LEU A N 1
ATOM 2500 C CA . LEU A 1 337 ? 1 -27.484 9.367 1 94 337 LEU A CA 1
ATOM 2501 C C . LEU A 1 337 ? 1.612 -26.438 8.445 1 94 337 LEU A C 1
ATOM 2503 O O . LEU A 1 337 ? 2.111 -25.406 8.922 1 94 337 LEU A O 1
ATOM 2507 N N . GLN A 1 338 ? 1.566 -26.766 7.211 1 94.5 338 GLN A N 1
ATOM 2508 C CA . GLN A 1 338 ? 2.1 -25.766 6.285 1 94.5 338 GLN A CA 1
ATOM 2509 C C . GLN A 1 338 ? 1.3 -24.469 6.348 1 94.5 338 GLN A C 1
ATOM 2511 O O . GLN A 1 338 ? 1.872 -23.375 6.305 1 94.5 338 GLN A O 1
ATOM 2516 N N . MET A 1 339 ? 0.015 -24.656 6.465 1 93.44 339 MET A N 1
ATOM 2517 C CA . MET A 1 339 ? -0.839 -23.469 6.609 1 93.44 339 MET A CA 1
ATOM 2518 C C . MET A 1 339 ? -0.535 -22.734 7.91 1 93.44 339 MET A C 1
ATOM 2520 O O . MET A 1 339 ? -0.425 -21.516 7.922 1 93.44 339 MET A O 1
ATOM 2524 N N . ASP A 1 340 ? -0.368 -23.438 8.914 1 94.94 340 ASP A N 1
ATOM 2525 C CA . ASP A 1 340 ? -0.015 -22.859 10.203 1 94.94 340 ASP A CA 1
ATOM 2526 C C . ASP A 1 340 ? 1.305 -22.094 10.109 1 94.94 340 ASP A C 1
ATOM 2528 O O . ASP A 1 340 ? 1.469 -21.047 10.742 1 94.94 340 ASP A O 1
ATOM 2532 N N . ALA A 1 341 ? 2.166 -22.641 9.367 1 95.88 341 ALA A N 1
ATOM 2533 C CA . ALA A 1 341 ? 3.467 -22 9.203 1 95.88 341 ALA A CA 1
ATOM 2534 C C . ALA A 1 341 ? 3.332 -20.672 8.477 1 95.88 341 ALA A C 1
ATOM 2536 O O . ALA A 1 341 ? 4.059 -19.719 8.773 1 95.88 341 ALA A O 1
ATOM 2537 N N . LEU A 1 342 ? 2.453 -20.672 7.523 1 94.69 342 LEU A N 1
ATOM 2538 C CA . LEU A 1 342 ? 2.211 -19.406 6.828 1 94.69 342 LEU A CA 1
ATOM 2539 C C . LEU A 1 342 ? 1.618 -18.375 7.773 1 94.69 342 LEU A C 1
ATOM 2541 O O . LEU A 1 342 ? 1.914 -17.188 7.656 1 94.69 342 LEU A O 1
ATOM 2545 N N . PHE A 1 343 ? 0.867 -18.812 8.719 1 93.25 343 PHE A N 1
ATOM 2546 C CA . PHE A 1 343 ? 0.344 -17.906 9.734 1 93.25 343 PHE A CA 1
ATOM 2547 C C . PHE A 1 343 ? 1.466 -17.391 10.625 1 93.25 343 PHE A C 1
ATOM 2549 O O . PHE A 1 343 ? 1.426 -16.25 11.078 1 93.25 343 PHE A O 1
ATOM 2556 N N . VAL A 1 344 ? 2.406 -18.203 10.883 1 95.62 344 VAL A N 1
ATOM 2557 C CA . VAL A 1 344 ? 3.557 -17.75 11.656 1 95.62 344 VAL A CA 1
ATOM 2558 C C . VAL A 1 344 ? 4.273 -16.625 10.914 1 95.62 344 VAL A C 1
ATOM 2560 O O . VAL A 1 344 ? 4.688 -15.633 11.516 1 95.62 344 VAL A O 1
ATOM 2563 N N . ALA A 1 345 ? 4.457 -16.844 9.594 1 94.88 345 ALA A N 1
ATOM 2564 C CA . ALA A 1 345 ? 5.047 -15.781 8.789 1 94.88 345 ALA A CA 1
ATOM 2565 C C . ALA A 1 345 ? 4.266 -14.477 8.938 1 94.88 345 ALA A C 1
ATOM 2567 O O . ALA A 1 345 ? 4.852 -13.398 9.062 1 94.88 345 ALA A O 1
ATOM 2568 N N . GLY A 1 346 ? 2.949 -14.609 8.922 1 91.38 346 GLY A N 1
ATOM 2569 C CA . GLY A 1 346 ? 2.094 -13.453 9.148 1 91.38 346 GLY A CA 1
ATOM 2570 C C . GLY A 1 346 ? 2.305 -12.812 10.508 1 91.38 346 GLY A C 1
ATOM 2571 O O . GLY A 1 346 ? 2.344 -11.586 10.617 1 91.38 346 GLY A O 1
ATOM 2572 N N . VAL A 1 347 ? 2.465 -13.57 11.508 1 91.25 347 VAL A N 1
ATOM 2573 C CA . VAL A 1 347 ? 2.691 -13.086 12.867 1 91.25 347 VAL A CA 1
ATOM 2574 C C . VAL A 1 347 ? 4.012 -12.32 12.922 1 91.25 347 VAL A C 1
ATOM 2576 O O . VAL A 1 347 ? 4.086 -11.234 13.508 1 91.25 347 VAL A O 1
ATOM 2579 N N . ILE A 1 348 ? 5.035 -12.914 12.328 1 93.81 348 ILE A N 1
ATOM 2580 C CA . ILE A 1 348 ? 6.344 -12.266 12.336 1 93.81 348 ILE A CA 1
ATOM 2581 C C . ILE A 1 348 ? 6.254 -10.906 11.648 1 93.81 348 ILE A C 1
ATOM 2583 O O . ILE A 1 348 ? 6.785 -9.914 12.148 1 93.81 348 ILE A O 1
ATOM 2587 N N . LEU A 1 349 ? 5.59 -10.898 10.547 1 90.25 349 LEU A N 1
ATOM 2588 C CA . LEU A 1 349 ? 5.406 -9.648 9.812 1 90.25 349 LEU A CA 1
ATOM 2589 C C . LEU A 1 349 ? 4.684 -8.617 10.672 1 90.25 349 LEU A C 1
ATOM 2591 O O . LEU A 1 349 ? 5.102 -7.461 10.742 1 90.25 349 LEU A O 1
ATOM 2595 N N . PHE A 1 350 ? 3.65 -9.062 11.273 1 84.12 350 PHE A N 1
ATOM 2596 C CA . PHE A 1 350 ? 2.859 -8.164 12.109 1 84.12 350 PHE A CA 1
ATOM 2597 C C . PHE A 1 350 ? 3.699 -7.613 13.25 1 84.12 350 PHE A C 1
ATOM 2599 O O . PHE A 1 350 ? 3.693 -6.406 13.508 1 84.12 350 PHE A O 1
ATOM 2606 N N . VAL A 1 351 ? 4.348 -8.445 13.961 1 86.38 351 VAL A N 1
ATOM 2607 C CA . VAL A 1 351 ? 5.152 -8.055 15.109 1 86.38 351 VAL A CA 1
ATOM 2608 C C . VAL A 1 351 ? 6.266 -7.109 14.656 1 86.38 351 VAL A C 1
ATOM 2610 O O . VAL A 1 351 ? 6.566 -6.125 15.336 1 86.38 351 VAL A O 1
ATOM 2613 N N . THR A 1 352 ? 6.859 -7.422 13.562 1 87.69 352 THR A N 1
ATOM 2614 C CA . THR A 1 352 ? 7.941 -6.59 13.047 1 87.69 352 THR A CA 1
ATOM 2615 C C . THR A 1 352 ? 7.434 -5.184 12.727 1 87.69 352 THR A C 1
ATOM 2617 O O . THR A 1 352 ? 8.055 -4.191 13.109 1 87.69 352 THR A O 1
ATOM 2620 N N . VAL A 1 353 ? 6.328 -5.117 12.031 1 79.75 353 VAL A N 1
ATOM 2621 C CA . VAL A 1 353 ? 5.77 -3.818 11.664 1 79.75 353 VAL A CA 1
ATOM 2622 C C . VAL A 1 353 ? 5.336 -3.068 12.922 1 79.75 353 VAL A C 1
ATOM 2624 O O . VAL A 1 353 ? 5.504 -1.851 13.016 1 79.75 353 VAL A O 1
ATOM 2627 N N . LEU A 1 354 ? 4.762 -3.773 13.891 1 79.69 354 LEU A N 1
ATOM 2628 C CA . LEU A 1 354 ? 4.348 -3.178 15.156 1 79.69 354 LEU A CA 1
ATOM 2629 C C . LEU A 1 354 ? 5.535 -2.566 15.883 1 79.69 354 LEU A C 1
ATOM 2631 O O . LEU A 1 354 ? 5.449 -1.447 16.391 1 79.69 354 LEU A O 1
ATOM 2635 N N . VAL A 1 355 ? 6.582 -3.287 15.945 1 84.12 355 VAL A N 1
ATOM 2636 C CA . VAL A 1 355 ? 7.781 -2.832 16.641 1 84.12 355 VAL A CA 1
ATOM 2637 C C . VAL A 1 355 ? 8.336 -1.584 15.961 1 84.12 355 VAL A C 1
ATOM 2639 O O . VAL A 1 355 ? 8.695 -0.612 16.625 1 84.12 355 VAL A O 1
ATOM 2642 N N . ILE A 1 356 ? 8.352 -1.606 14.664 1 79 356 ILE A N 1
ATOM 2643 C CA . ILE A 1 356 ? 8.867 -0.475 13.898 1 79 356 ILE A CA 1
ATOM 2644 C C . ILE A 1 356 ? 7.93 0.723 14.062 1 79 356 ILE A C 1
ATOM 2646 O O . ILE A 1 356 ? 8.391 1.858 14.211 1 79 356 ILE A O 1
ATOM 2650 N N . SER A 1 357 ? 6.672 0.474 14.008 1 73.38 357 SER A N 1
ATOM 2651 C CA . SER A 1 357 ? 5.688 1.541 14.141 1 73.38 357 SER A CA 1
ATOM 2652 C C . SER A 1 357 ? 5.754 2.18 15.531 1 73.38 357 SER A C 1
ATOM 2654 O O . SER A 1 357 ? 5.684 3.404 15.656 1 73.38 357 SER A O 1
ATOM 2656 N N . ILE A 1 358 ? 5.855 1.424 16.562 1 75.94 358 ILE A N 1
ATOM 2657 C CA . ILE A 1 358 ? 5.973 1.914 17.938 1 75.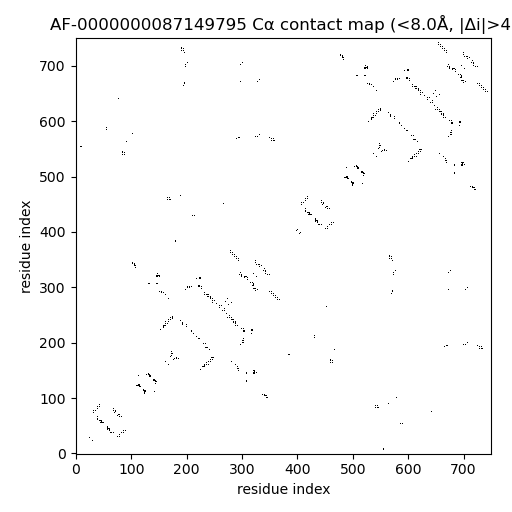94 358 ILE A CA 1
ATOM 2658 C C . ILE A 1 358 ? 7.277 2.689 18.094 1 75.94 358 ILE A C 1
ATOM 2660 O O . ILE A 1 358 ? 7.312 3.729 18.766 1 75.94 358 ILE A O 1
ATOM 2664 N N . GLY A 1 359 ? 8.312 2.098 17.547 1 75.56 359 GLY A N 1
ATOM 2665 C CA . GLY A 1 359 ? 9.57 2.816 17.562 1 75.56 359 GLY A CA 1
ATOM 2666 C C . GLY A 1 359 ? 9.492 4.176 16.891 1 75.56 359 GLY A C 1
ATOM 2667 O O . GLY A 1 359 ? 10.008 5.164 17.422 1 75.56 359 GLY A O 1
ATOM 2668 N N . ALA A 1 360 ? 8.828 4.25 15.742 1 71.25 360 ALA A N 1
ATOM 2669 C CA . ALA A 1 360 ? 8.641 5.508 15.023 1 71.25 360 ALA A CA 1
ATOM 2670 C C . ALA A 1 360 ? 7.836 6.504 15.852 1 71.25 360 ALA A C 1
ATOM 2672 O O . ALA A 1 360 ? 8.164 7.688 15.906 1 71.25 360 ALA A O 1
ATOM 2673 N N . GLN A 1 361 ? 6.801 6.082 16.547 1 69.81 361 GLN A N 1
ATOM 2674 C CA . GLN A 1 361 ? 5.969 6.926 17.391 1 69.81 361 GLN A CA 1
ATOM 2675 C C . GLN A 1 361 ? 6.746 7.422 18.609 1 69.81 361 GLN A C 1
ATOM 2677 O O . GLN A 1 361 ? 6.559 8.555 19.047 1 69.81 361 GLN A O 1
ATOM 2682 N N . TYR A 1 362 ? 7.48 6.484 19.156 1 73.5 362 TYR A N 1
ATOM 2683 C CA . TYR A 1 362 ? 8.281 6.844 20.328 1 73.5 362 TYR A CA 1
ATOM 2684 C C . TYR A 1 362 ? 9.289 7.934 19.969 1 73.5 362 TYR A C 1
ATOM 2686 O O . TYR A 1 362 ? 9.492 8.875 20.75 1 73.5 362 TYR A O 1
ATOM 2694 N N . ILE A 1 363 ? 9.867 7.809 18.875 1 69.69 363 ILE A N 1
ATOM 2695 C CA . ILE A 1 363 ? 10.82 8.805 18.406 1 69.69 363 ILE A CA 1
ATOM 2696 C C . ILE A 1 363 ? 10.109 10.141 18.203 1 69.69 363 ILE A C 1
ATOM 2698 O O . ILE A 1 363 ? 10.625 11.195 18.594 1 69.69 363 ILE A O 1
ATOM 2702 N N . GLU A 1 364 ? 8.984 10.078 17.656 1 65.12 364 GLU A N 1
ATOM 2703 C CA . GLU A 1 364 ? 8.188 11.281 17.438 1 65.12 364 GLU A CA 1
ATOM 2704 C C . GLU A 1 364 ? 7.801 11.938 18.766 1 65.12 364 GLU A C 1
ATOM 2706 O O . GLU A 1 364 ? 7.816 13.164 18.875 1 65.12 364 GLU A O 1
ATOM 2711 N N . TRP A 1 365 ? 7.375 11.148 19.75 1 65.69 365 TRP A N 1
ATOM 2712 C CA . TRP A 1 365 ? 6.957 11.641 21.062 1 65.69 365 TRP A CA 1
ATOM 2713 C C . TRP A 1 365 ? 8.117 12.305 21.797 1 65.69 365 TRP A C 1
ATOM 2715 O O . TRP A 1 365 ? 7.945 13.359 22.406 1 65.69 365 TRP A O 1
ATOM 2725 N N . ARG A 1 366 ? 9.219 11.711 21.812 1 64.25 366 ARG A N 1
ATOM 2726 C CA . ARG A 1 366 ? 10.383 12.25 22.5 1 64.25 366 ARG A CA 1
ATOM 2727 C C . ARG A 1 366 ? 10.797 13.594 21.906 1 64.25 366 ARG A C 1
ATOM 2729 O O . ARG A 1 366 ? 11.227 14.492 22.625 1 64.25 366 ARG A O 1
ATOM 2736 N N . MET A 1 367 ? 10.578 13.711 20.734 1 58.41 367 MET A N 1
ATOM 2737 C CA . MET A 1 367 ? 10.977 14.938 20.047 1 58.41 367 MET A CA 1
ATOM 2738 C C . MET A 1 367 ? 10 16.062 20.328 1 58.41 367 MET A C 1
ATOM 2740 O O . MET A 1 367 ? 10.398 17.219 20.484 1 58.41 367 MET A O 1
ATOM 2744 N N . ARG A 1 368 ? 8.766 15.719 20.203 1 58.06 368 ARG A N 1
ATOM 2745 C CA . ARG A 1 368 ? 7.766 16.734 20.531 1 58.06 368 ARG A CA 1
ATOM 2746 C C . ARG A 1 368 ? 7.973 17.266 21.953 1 58.06 368 ARG A C 1
ATOM 2748 O O . ARG A 1 368 ? 7.766 18.453 22.203 1 58.06 368 ARG A O 1
ATOM 2755 N N . SER A 1 369 ? 8.18 16.359 22.766 1 57.62 369 SER A N 1
ATOM 2756 C CA . SER A 1 369 ? 8.438 16.797 24.141 1 57.62 369 SER A CA 1
ATOM 2757 C C . SER A 1 369 ? 9.641 17.719 24.203 1 57.62 369 SER A C 1
ATOM 2759 O O . SER A 1 369 ? 9.688 18.625 25.047 1 57.62 369 SER A O 1
ATOM 2761 N N . LYS A 1 370 ? 10.5 17.406 23.344 1 52.53 370 LYS A N 1
ATOM 2762 C CA . LYS A 1 370 ? 11.68 18.281 23.344 1 52.53 370 LYS A CA 1
ATOM 2763 C C . LYS A 1 370 ? 11.359 19.641 22.734 1 52.53 370 LYS A C 1
ATOM 2765 O O . LYS A 1 370 ? 11.836 20.672 23.203 1 52.53 370 LYS A O 1
ATOM 2770 N N . LEU A 1 371 ? 10.625 19.547 21.672 1 50.38 371 LEU A N 1
ATOM 2771 C CA . LEU A 1 371 ? 10.281 20.812 21.047 1 50.38 371 LEU A CA 1
ATOM 2772 C C . LEU A 1 371 ? 9.211 21.547 21.844 1 50.38 371 LEU A C 1
ATOM 2774 O O . LEU A 1 371 ? 9.172 22.781 21.875 1 50.38 371 LEU A O 1
ATOM 2778 N N . GLY A 1 372 ? 8.133 20.953 22.312 1 46.25 372 GLY A N 1
ATOM 2779 C CA . GLY A 1 372 ? 7.168 21.594 23.188 1 46.25 372 GLY A CA 1
ATOM 2780 C C . GLY A 1 372 ? 7.766 22.047 24.5 1 46.25 372 GLY A C 1
ATOM 2781 O O . GLY A 1 372 ? 7.172 22.875 25.203 1 46.25 372 GLY A O 1
ATOM 2782 N N . GLY A 1 373 ? 8.672 21.438 25.078 1 38.91 373 GLY A N 1
ATOM 2783 C CA . GLY A 1 373 ? 9.289 22 26.281 1 38.91 373 GLY A CA 1
ATOM 2784 C C . GLY A 1 373 ? 9.984 23.328 26.031 1 38.91 373 GLY A C 1
ATOM 2785 O O . GLY A 1 373 ? 10.422 23.984 26.969 1 38.91 373 GLY A O 1
ATOM 2786 N N . GLU A 1 374 ? 10.531 23.562 24.922 1 35.25 374 GLU A N 1
ATOM 2787 C CA . GLU A 1 374 ? 11.141 24.875 24.781 1 35.25 374 GLU A CA 1
ATOM 2788 C C . GLU A 1 374 ? 10.094 25.938 24.438 1 35.25 374 GLU A C 1
ATOM 2790 O O . GLU A 1 374 ? 10.422 27.109 24.25 1 35.25 374 GLU A O 1
ATOM 2795 N N . ALA A 1 375 ? 8.828 25.688 24.203 1 35.16 375 ALA A N 1
ATOM 2796 C CA . ALA A 1 375 ? 7.906 26.812 24.281 1 35.16 375 ALA A CA 1
ATOM 2797 C C . ALA A 1 375 ? 7.398 27 25.719 1 35.16 375 ALA A C 1
ATOM 2799 O O . ALA A 1 375 ? 7.121 26.031 26.406 1 35.16 375 ALA A O 1
ATOM 2800 N N . MET B 1 1 ? -2.203 45.562 -11.188 1 31.72 1 MET B N 1
ATOM 2801 C CA . MET B 1 1 ? -1.139 44.594 -11.242 1 31.72 1 MET B CA 1
ATOM 2802 C C . MET B 1 1 ? -1.594 43.344 -12 1 31.72 1 MET B C 1
ATOM 2804 O O . MET B 1 1 ? -2.549 42.688 -11.594 1 31.72 1 MET B O 1
ATOM 2808 N N . A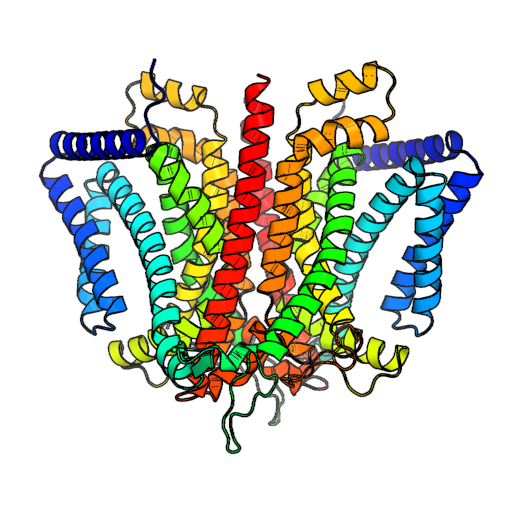LA B 1 2 ? -1.382 43.219 -13.211 1 41.38 2 ALA B N 1
ATOM 2809 C CA . ALA B 1 2 ? -1.873 42.25 -14.172 1 41.38 2 ALA B CA 1
ATOM 2810 C C . ALA B 1 2 ? -1.55 40.812 -13.719 1 41.38 2 ALA B C 1
ATOM 2812 O O . ALA B 1 2 ? -0.463 40.562 -13.195 1 41.38 2 ALA B O 1
ATOM 2813 N N . SER B 1 3 ? -2.484 39.969 -13.461 1 46.56 3 SER B N 1
ATOM 2814 C CA . SER B 1 3 ? -2.459 38.562 -13.156 1 46.56 3 SER B CA 1
ATOM 2815 C C . SER B 1 3 ? -1.495 37.812 -14.07 1 46.56 3 SER B C 1
ATOM 2817 O O . SER B 1 3 ? -1.723 37.719 -15.281 1 46.56 3 SER B O 1
ATOM 2819 N N . ALA B 1 4 ? -0.264 37.906 -13.898 1 52.31 4 ALA B N 1
ATOM 2820 C CA . ALA B 1 4 ? 0.721 37.156 -14.672 1 52.31 4 ALA B CA 1
ATOM 2821 C C . ALA B 1 4 ? 0.234 35.75 -14.945 1 52.31 4 ALA B C 1
ATOM 2823 O O . ALA B 1 4 ? -0.232 35.062 -14.039 1 52.31 4 ALA B O 1
ATOM 2824 N N . THR B 1 5 ? 0.041 35.344 -16.172 1 55.16 5 THR B N 1
ATOM 2825 C CA . THR B 1 5 ? -0.405 34.031 -16.656 1 55.16 5 THR B CA 1
ATOM 2826 C C . THR B 1 5 ? 0.49 32.906 -16.125 1 55.16 5 THR B C 1
ATOM 2828 O O . THR B 1 5 ? 1.642 33.156 -15.766 1 55.16 5 THR B O 1
ATOM 2831 N N . ARG B 1 6 ? -0.116 31.828 -15.836 1 57.56 6 ARG B N 1
ATOM 2832 C CA . ARG B 1 6 ? 0.569 30.625 -15.383 1 57.56 6 ARG B CA 1
ATOM 2833 C C . ARG B 1 6 ? 1.868 30.406 -16.156 1 57.56 6 ARG B C 1
ATOM 2835 O O . ARG B 1 6 ? 2.887 30.031 -15.57 1 57.56 6 ARG B O 1
ATOM 2842 N N . SER B 1 7 ? 1.815 30.75 -17.406 1 58.59 7 SER B N 1
ATOM 2843 C CA . SER B 1 7 ? 2.986 30.578 -18.266 1 58.59 7 SER B CA 1
ATOM 2844 C C . SER B 1 7 ? 4.086 31.578 -17.891 1 58.59 7 SER B C 1
ATOM 2846 O O . SER B 1 7 ? 5.266 31.219 -17.875 1 58.59 7 SER B O 1
ATOM 2848 N N . GLU B 1 8 ? 3.67 32.688 -17.609 1 61.06 8 GLU B N 1
ATOM 2849 C CA . GLU B 1 8 ? 4.641 33.719 -17.234 1 61.06 8 GLU B CA 1
ATOM 2850 C C . GLU B 1 8 ? 5.277 33.375 -15.883 1 61.06 8 GLU B C 1
ATOM 2852 O O . GLU B 1 8 ? 6.473 33.594 -15.688 1 61.06 8 GLU B O 1
ATOM 2857 N N . ARG B 1 9 ? 4.453 32.906 -15.094 1 60.56 9 ARG B N 1
ATOM 2858 C CA . ARG B 1 9 ? 4.977 32.531 -13.781 1 60.56 9 ARG B CA 1
ATOM 2859 C C . ARG B 1 9 ? 5.957 31.359 -13.906 1 60.56 9 ARG B C 1
ATOM 2861 O O . ARG B 1 9 ? 6.984 31.344 -13.219 1 60.56 9 ARG B O 1
ATOM 2868 N N . LEU B 1 10 ? 5.578 30.562 -14.844 1 59.38 10 LEU B N 1
ATOM 2869 C CA . LEU B 1 10 ? 6.469 29.438 -15.086 1 59.38 10 LEU B CA 1
ATOM 2870 C C . LEU B 1 10 ? 7.789 29.906 -15.695 1 59.38 10 LEU B C 1
ATOM 2872 O O . LEU B 1 10 ? 8.859 29.422 -15.32 1 59.38 10 LEU B O 1
ATOM 2876 N N . ASN B 1 11 ? 7.688 30.734 -16.625 1 60.03 11 ASN B N 1
ATOM 2877 C CA . ASN B 1 11 ? 8.891 31.281 -17.25 1 60.03 11 ASN B CA 1
ATOM 2878 C C . ASN B 1 11 ? 9.734 32.062 -16.266 1 60.03 11 ASN B C 1
ATOM 2880 O O . ASN B 1 11 ? 10.961 31.984 -16.281 1 60.03 11 ASN B O 1
ATOM 2884 N N . ALA B 1 12 ? 9.062 32.812 -15.477 1 61.19 12 ALA B N 1
ATOM 2885 C CA . ALA B 1 12 ? 9.781 33.562 -14.461 1 61.19 12 ALA B CA 1
ATOM 2886 C C . ALA B 1 12 ? 10.445 32.625 -13.445 1 61.19 12 ALA B C 1
ATOM 2888 O O . ALA B 1 12 ? 11.578 32.875 -13.023 1 61.19 12 ALA B O 1
ATOM 2889 N N . ALA B 1 13 ? 9.711 31.703 -13.195 1 61 13 ALA B N 1
ATOM 2890 C CA . ALA B 1 13 ? 10.266 30.734 -12.258 1 61 13 ALA B CA 1
ATOM 2891 C C . ALA B 1 13 ? 11.461 30 -12.867 1 61 13 ALA B C 1
ATOM 2893 O O . ALA B 1 13 ? 12.469 29.781 -12.195 1 61 13 ALA B O 1
ATOM 2894 N N . ALA B 1 14 ? 11.227 29.641 -14.086 1 60.09 14 ALA B N 1
ATOM 2895 C CA . ALA B 1 14 ? 12.336 29.031 -14.805 1 60.09 14 ALA B CA 1
ATOM 2896 C C . ALA B 1 14 ? 13.531 29.984 -14.883 1 60.09 14 ALA B C 1
ATOM 2898 O O . ALA B 1 14 ? 14.68 29.562 -14.711 1 60.09 14 ALA B O 1
ATOM 2899 N N . GLY B 1 15 ? 13.219 31.141 -15.203 1 58.5 15 GLY B N 1
ATOM 2900 C CA . GLY B 1 15 ? 14.273 32.156 -15.258 1 58.5 15 GLY B CA 1
ATOM 2901 C C . GLY B 1 15 ? 14.977 32.344 -13.93 1 58.5 15 GLY B C 1
ATOM 2902 O O . GLY B 1 15 ? 16.203 32.469 -13.891 1 58.5 15 GLY B O 1
ATOM 2903 N N . ARG B 1 16 ? 14.234 32.406 -12.93 1 62.72 16 ARG B N 1
ATOM 2904 C CA . ARG B 1 16 ? 14.828 32.562 -11.602 1 62.72 16 ARG B CA 1
ATOM 2905 C C . ARG B 1 16 ? 15.672 31.359 -11.242 1 62.72 16 ARG B C 1
ATOM 2907 O O . ARG B 1 16 ? 16.734 31.484 -10.625 1 62.72 16 ARG B O 1
ATOM 2914 N N . GLN B 1 17 ? 15.133 30.281 -11.703 1 60.12 17 GLN B N 1
ATOM 2915 C CA . GLN B 1 17 ? 15.906 29.062 -11.445 1 60.12 17 GLN B CA 1
ATOM 2916 C C . GLN B 1 17 ? 17.219 29.078 -12.227 1 60.12 17 GLN B C 1
ATOM 2918 O O . GLN B 1 17 ? 18.266 28.688 -11.695 1 60.12 17 GLN B O 1
ATOM 2923 N N . VAL B 1 18 ? 17.031 29.422 -13.461 1 58.94 18 VAL B N 1
ATOM 2924 C CA . VAL B 1 18 ? 18.234 29.562 -14.281 1 58.94 18 VAL B CA 1
ATOM 2925 C C . VAL B 1 18 ? 19.188 30.562 -13.641 1 58.94 18 VAL B C 1
ATOM 2927 O O . VAL B 1 18 ? 20.391 30.344 -13.586 1 58.94 18 VAL B O 1
ATOM 2930 N N . GLN B 1 19 ? 18.641 31.625 -13.172 1 60.06 19 GLN B N 1
ATOM 2931 C CA . GLN B 1 19 ? 19.469 32.625 -12.508 1 60.06 19 GLN B CA 1
ATOM 2932 C C . GLN B 1 19 ? 20.078 32.062 -11.227 1 60.06 19 GLN B C 1
ATOM 2934 O O . GLN B 1 19 ? 21.234 32.344 -10.914 1 60.06 19 GLN B O 1
ATOM 2939 N N . ARG B 1 20 ? 19.312 31.391 -10.508 1 62 20 ARG B N 1
ATOM 2940 C CA . ARG B 1 20 ? 19.828 30.781 -9.281 1 62 20 ARG B CA 1
ATOM 2941 C C . ARG B 1 20 ? 20.953 29.797 -9.578 1 62 20 ARG B C 1
ATOM 2943 O O . ARG B 1 20 ? 21.938 29.734 -8.852 1 62 20 ARG B O 1
ATOM 2950 N N . VAL B 1 21 ? 20.688 29.031 -10.641 1 60.78 21 VAL B N 1
ATOM 2951 C CA . VAL B 1 21 ? 21.719 28.094 -11.062 1 60.78 21 VAL B CA 1
ATOM 2952 C C . VAL B 1 21 ? 22.953 28.859 -11.523 1 60.78 21 VAL B C 1
ATOM 2954 O O . VAL B 1 21 ? 24.094 28.484 -11.203 1 60.78 21 VAL B O 1
ATOM 2957 N N . ARG B 1 22 ? 22.656 29.828 -12.234 1 59.75 22 ARG B N 1
ATOM 2958 C CA . ARG B 1 22 ? 23.766 30.672 -12.68 1 59.75 22 ARG B CA 1
ATOM 2959 C C . ARG B 1 22 ? 24.484 31.312 -11.492 1 59.75 22 ARG B C 1
ATOM 2961 O O . ARG B 1 22 ? 25.703 31.391 -11.469 1 59.75 22 ARG B O 1
ATOM 2968 N N . ASP B 1 23 ? 23.688 31.797 -10.609 1 62.12 23 ASP B N 1
ATOM 2969 C CA . ASP B 1 23 ? 24.281 32.375 -9.422 1 62.12 23 ASP B CA 1
ATOM 2970 C C . ASP B 1 23 ? 25.078 31.344 -8.625 1 62.12 23 ASP B C 1
ATOM 2972 O O . ASP B 1 23 ? 26.156 31.641 -8.109 1 62.12 23 ASP B O 1
ATOM 2976 N N . PHE B 1 24 ? 24.453 30.234 -8.555 1 61.62 24 PHE B N 1
ATOM 2977 C CA . PHE B 1 24 ? 25.156 29.141 -7.891 1 61.62 24 PHE B CA 1
ATOM 2978 C C . PHE B 1 24 ? 26.469 28.828 -8.609 1 61.62 24 PHE B C 1
ATOM 2980 O O . PHE B 1 24 ? 27.5 28.641 -7.969 1 61.62 24 PHE B O 1
ATOM 2987 N N . ALA B 1 25 ? 26.328 28.703 -9.914 1 63.12 25 ALA B N 1
ATOM 2988 C CA . ALA B 1 25 ? 27.516 28.438 -10.727 1 63.12 25 ALA B CA 1
ATOM 2989 C C . ALA B 1 25 ? 28.562 29.531 -10.547 1 63.12 25 ALA B C 1
ATOM 2991 O O . ALA B 1 25 ? 29.766 29.266 -10.508 1 63.12 25 ALA B O 1
ATOM 2992 N N . ASP B 1 26 ? 28.016 30.656 -10.414 1 62.41 26 ASP B N 1
ATOM 2993 C CA . ASP B 1 26 ? 28.922 31.781 -10.289 1 62.41 26 ASP B CA 1
ATOM 2994 C C . ASP B 1 26 ? 29.5 31.875 -8.883 1 62.41 26 ASP B C 1
ATOM 2996 O O . ASP B 1 26 ? 30.656 32.281 -8.703 1 62.41 26 ASP B O 1
ATOM 3000 N N . ASP B 1 27 ? 28.688 31.453 -7.922 1 63.69 27 ASP B N 1
ATOM 3001 C CA . ASP B 1 27 ? 29.125 31.625 -6.539 1 63.69 27 ASP B CA 1
ATOM 3002 C C . ASP B 1 27 ? 29.875 30.391 -6.051 1 63.69 27 ASP B C 1
ATOM 3004 O O . ASP B 1 27 ? 30.5 30.422 -4.988 1 63.69 27 ASP B O 1
ATOM 3008 N N . THR B 1 28 ? 29.75 29.391 -6.871 1 65.88 28 THR B N 1
ATOM 3009 C CA . THR B 1 28 ? 30.375 28.156 -6.43 1 65.88 28 THR B CA 1
ATOM 3010 C C . THR B 1 28 ? 31.781 28.016 -6.996 1 65.88 28 THR B C 1
ATOM 3012 O O . THR B 1 28 ? 32.031 28.438 -8.125 1 65.88 28 THR B O 1
ATOM 3015 N N . GLU B 1 29 ? 32.688 27.578 -6.125 1 74.25 29 GLU B N 1
ATOM 3016 C CA . GLU B 1 29 ? 34.031 27.297 -6.574 1 74.25 29 GLU B CA 1
ATOM 3017 C C . GLU B 1 29 ? 34.031 26.391 -7.793 1 74.25 29 GLU B C 1
ATOM 3019 O O . GLU B 1 29 ? 33.25 25.469 -7.887 1 74.25 29 GLU B O 1
ATOM 3024 N N . PRO B 1 30 ? 34.812 26.828 -8.828 1 77.19 30 PRO B N 1
ATOM 3025 C CA . PRO B 1 30 ? 34.844 26.047 -10.062 1 77.19 30 PRO B CA 1
ATOM 3026 C C . PRO B 1 30 ? 35.031 24.547 -9.805 1 77.19 30 PRO B C 1
ATOM 3028 O O . PRO B 1 30 ? 34.406 23.734 -10.492 1 77.19 30 PRO B O 1
ATOM 3031 N N . ALA B 1 31 ? 35.781 24.188 -8.82 1 77.25 31 ALA B N 1
ATOM 3032 C CA . ALA B 1 31 ? 35.969 22.766 -8.508 1 77.25 31 ALA B CA 1
ATOM 3033 C C . ALA B 1 31 ? 34.656 22.125 -8.055 1 77.25 31 ALA B C 1
ATOM 3035 O O . ALA B 1 31 ? 34.344 20.984 -8.438 1 77.25 31 ALA B O 1
ATOM 3036 N N . ALA B 1 32 ? 33.969 22.875 -7.383 1 78.31 32 ALA B N 1
ATOM 3037 C CA . ALA B 1 32 ? 32.688 22.359 -6.895 1 78.31 32 ALA B CA 1
ATOM 3038 C C . ALA B 1 32 ? 31.688 22.219 -8.031 1 78.31 32 ALA B C 1
ATOM 3040 O O . ALA B 1 32 ? 30.906 21.266 -8.07 1 78.31 32 ALA B O 1
ATOM 3041 N N . LEU B 1 33 ? 31.812 23.078 -8.945 1 78.69 33 LEU B N 1
ATOM 3042 C CA . LEU B 1 33 ? 30.891 23.031 -10.086 1 78.69 33 LEU B CA 1
ATOM 3043 C C . LEU B 1 33 ? 31.156 21.812 -10.953 1 78.69 33 LEU B C 1
ATOM 3045 O O . LEU B 1 33 ? 30.234 21.203 -11.492 1 78.69 33 LEU B O 1
ATOM 3049 N N . VAL B 1 34 ? 32.438 21.578 -11.094 1 80.44 34 VAL B N 1
ATOM 3050 C CA . VAL B 1 34 ? 32.781 20.406 -11.891 1 80.44 34 VAL B CA 1
ATOM 3051 C C . VAL B 1 34 ? 32.25 19.141 -11.234 1 80.44 34 VAL B C 1
ATOM 3053 O O . VAL B 1 34 ? 31.688 18.281 -11.906 1 80.44 34 VAL B O 1
ATOM 3056 N N . VAL B 1 35 ? 32.344 19.078 -9.969 1 78.81 35 VAL B N 1
ATOM 3057 C CA . VAL B 1 35 ? 31.906 17.906 -9.234 1 78.81 35 VAL B CA 1
ATOM 3058 C C . VAL B 1 35 ? 30.391 17.766 -9.336 1 78.81 35 VAL B C 1
ATOM 3060 O O . VAL B 1 35 ? 29.875 16.672 -9.594 1 78.81 35 VAL B O 1
ATOM 3063 N N . VAL B 1 36 ? 29.766 18.812 -9.273 1 78.44 36 VAL B N 1
ATOM 3064 C CA . VAL B 1 36 ? 28.297 18.828 -9.312 1 78.44 36 VAL B CA 1
ATOM 3065 C C . VAL B 1 36 ? 27.812 18.438 -10.711 1 78.44 36 VAL B C 1
ATOM 3067 O O . VAL B 1 36 ? 26.844 17.703 -10.859 1 78.44 36 VAL B O 1
ATOM 3070 N N . THR B 1 37 ? 28.516 18.938 -11.641 1 80.12 37 THR B N 1
ATOM 3071 C CA . THR B 1 37 ? 28.141 18.625 -13.016 1 80.12 37 THR B CA 1
ATOM 3072 C C . THR B 1 37 ? 28.375 17.141 -13.312 1 80.12 37 THR B C 1
ATOM 3074 O O . THR B 1 37 ? 27.562 16.5 -13.984 1 80.12 37 THR B O 1
ATOM 3077 N N . ILE B 1 38 ? 29.422 16.656 -12.781 1 83.56 38 ILE B N 1
ATOM 3078 C CA . ILE B 1 38 ? 29.734 15.25 -12.984 1 83.56 38 ILE B CA 1
ATOM 3079 C C . ILE B 1 38 ? 28.672 14.383 -12.305 1 83.56 38 ILE B C 1
ATOM 3081 O O . ILE B 1 38 ? 28.234 13.375 -12.867 1 83.56 38 ILE B O 1
ATOM 3085 N N . ILE B 1 39 ? 28.266 14.75 -11.188 1 80.25 39 ILE B N 1
ATOM 3086 C CA . ILE B 1 39 ? 27.25 14 -10.453 1 80.25 39 ILE B CA 1
ATOM 3087 C C . ILE B 1 39 ? 25.953 13.984 -11.25 1 80.25 39 ILE B C 1
ATOM 3089 O O . ILE B 1 39 ? 25.375 12.922 -11.484 1 80.25 39 ILE B O 1
ATOM 3093 N N . ALA B 1 40 ? 25.594 15.078 -11.75 1 76.94 40 ALA B N 1
ATOM 3094 C CA . ALA B 1 40 ? 24.328 15.211 -12.469 1 76.94 40 ALA B CA 1
ATOM 3095 C C . ALA B 1 40 ? 24.375 14.445 -13.789 1 76.94 40 ALA B C 1
ATOM 3097 O O . ALA B 1 40 ? 23.438 13.695 -14.109 1 76.94 40 ALA B O 1
ATOM 3098 N N . LEU B 1 41 ? 25.438 14.633 -14.477 1 81.06 41 LEU B N 1
ATOM 3099 C CA . LEU B 1 41 ? 25.562 14.008 -15.789 1 81.06 41 LEU B CA 1
ATOM 3100 C C . LEU B 1 41 ? 25.688 12.492 -15.656 1 81.06 41 LEU B C 1
ATOM 3102 O O . LEU B 1 41 ? 25.172 11.742 -16.484 1 81.06 41 LEU B O 1
ATOM 3106 N N . SER B 1 42 ? 26.422 12.102 -14.68 1 83.5 42 SER B N 1
ATOM 3107 C CA . SER B 1 42 ? 26.594 10.664 -14.492 1 83.5 42 SER B CA 1
ATOM 3108 C C . SER B 1 42 ? 25.281 10 -14.102 1 83.5 42 SER B C 1
ATOM 3110 O O . SER B 1 42 ? 24.984 8.891 -14.562 1 83.5 42 SER B O 1
ATOM 3112 N N . LEU B 1 43 ? 24.562 10.594 -13.312 1 76.94 43 LEU B N 1
ATOM 3113 C CA . LEU B 1 43 ? 23.281 10.031 -12.922 1 76.94 43 LEU B CA 1
ATOM 3114 C C . LEU B 1 43 ? 22.328 9.984 -14.117 1 76.94 43 LEU B C 1
ATOM 3116 O O . LEU B 1 43 ? 21.609 8.992 -14.305 1 76.94 43 LEU B O 1
ATOM 3120 N N . LEU B 1 44 ? 22.344 11.055 -14.844 1 74.38 44 LEU B N 1
ATOM 3121 C CA . LEU B 1 44 ? 21.5 11.109 -16.031 1 74.38 44 LEU B CA 1
ATOM 3122 C C . LEU B 1 44 ? 21.891 10.023 -17.031 1 74.38 44 LEU B C 1
ATOM 3124 O O . LEU B 1 44 ? 21.031 9.359 -17.609 1 74.38 44 LEU B O 1
ATOM 3128 N N . THR B 1 45 ? 23.141 9.922 -17.188 1 79 45 THR B N 1
ATOM 3129 C CA . THR B 1 45 ? 23.656 8.914 -18.125 1 79 45 THR B CA 1
ATOM 3130 C C . THR B 1 45 ? 23.328 7.512 -17.609 1 79 45 THR B C 1
ATOM 3132 O O . THR B 1 45 ? 23 6.625 -18.406 1 79 45 THR B O 1
ATOM 3135 N N . ALA B 1 46 ? 23.484 7.336 -16.344 1 74.88 46 ALA B N 1
ATOM 3136 C CA . ALA B 1 46 ? 23.125 6.043 -15.766 1 74.88 46 ALA B CA 1
ATOM 3137 C C . ALA B 1 46 ? 21.641 5.742 -15.969 1 74.88 46 ALA B C 1
ATOM 3139 O O . ALA B 1 46 ? 21.266 4.602 -16.266 1 74.88 46 ALA B O 1
ATOM 3140 N N . PHE B 1 47 ? 20.938 6.719 -15.789 1 70.56 47 PHE B N 1
ATOM 3141 C CA . PHE B 1 47 ? 19.5 6.57 -15.969 1 70.56 47 PHE B CA 1
ATOM 3142 C C . PHE B 1 47 ? 19.172 6.199 -17.406 1 70.56 47 PHE B C 1
ATOM 3144 O O . PHE B 1 47 ? 18.359 5.305 -17.656 1 70.56 47 PHE B O 1
ATOM 3151 N N . VAL B 1 48 ? 19.75 6.938 -18.359 1 69.69 48 VAL B N 1
ATOM 3152 C CA . VAL B 1 48 ? 19.547 6.66 -19.766 1 69.69 48 VAL B CA 1
ATOM 3153 C C . VAL B 1 48 ? 20.031 5.246 -20.094 1 69.69 48 VAL B C 1
ATOM 3155 O O . VAL B 1 48 ? 19.375 4.516 -20.844 1 69.69 48 VAL B O 1
ATOM 3158 N N . GLY B 1 49 ? 21.125 4.934 -19.578 1 71.38 49 GLY B N 1
ATOM 3159 C CA . GLY B 1 49 ? 21.625 3.588 -19.766 1 71.38 49 GLY B CA 1
ATOM 3160 C C . GLY B 1 49 ? 20.703 2.514 -19.234 1 71.38 49 GLY B C 1
ATOM 3161 O O . GLY B 1 49 ? 20.531 1.466 -19.859 1 71.38 49 GLY B O 1
ATOM 3162 N N . PHE B 1 50 ? 20.156 2.793 -18.109 1 65.56 50 PHE B N 1
ATOM 3163 C CA . PHE B 1 50 ? 19.219 1.858 -17.5 1 65.56 50 PHE B CA 1
ATOM 3164 C C . PHE B 1 50 ? 17.984 1.682 -18.375 1 65.56 50 PHE B C 1
ATOM 3166 O O . PHE B 1 50 ? 17.531 0.558 -18.609 1 65.56 50 PHE B O 1
ATOM 3173 N N . LEU B 1 51 ? 17.562 2.781 -18.922 1 62.62 51 LEU B N 1
ATOM 3174 C CA . LEU B 1 51 ? 16.391 2.74 -19.797 1 62.62 51 LEU B CA 1
ATOM 3175 C C . LEU B 1 51 ? 16.688 1.996 -21.094 1 62.62 51 LEU B C 1
ATOM 3177 O O . LEU B 1 51 ? 15.812 1.319 -21.641 1 62.62 51 LEU B O 1
ATOM 3181 N N . ALA B 1 52 ? 17.844 2.236 -21.469 1 65.5 52 ALA B N 1
ATOM 3182 C CA . ALA B 1 52 ? 18.266 1.591 -22.719 1 65.5 52 ALA B CA 1
ATOM 3183 C C . ALA B 1 52 ? 18.734 0.161 -22.453 1 65.5 52 ALA B C 1
ATOM 3185 O O . ALA B 1 52 ? 19.141 -0.543 -23.375 1 65.5 52 ALA B O 1
ATOM 3186 N N . VAL B 1 53 ? 18.5 -0.212 -21.266 1 65.69 53 VAL B N 1
ATOM 3187 C CA . VAL B 1 53 ? 18.906 -1.55 -20.844 1 65.69 53 VAL B CA 1
ATOM 3188 C C . VAL B 1 53 ? 20.344 -1.823 -21.297 1 65.69 53 VAL B C 1
ATOM 3190 O O . VAL B 1 53 ? 20.609 -2.865 -21.891 1 65.69 53 VAL B O 1
ATOM 3193 N N . SER B 1 54 ? 21.125 -0.769 -21.188 1 71.75 54 SER B N 1
ATOM 3194 C CA . SER B 1 54 ? 22.516 -0.882 -21.641 1 71.75 54 SER B CA 1
ATOM 3195 C C . SER B 1 54 ? 23.391 -1.505 -20.562 1 71.75 54 SER B C 1
ATOM 3197 O O . SER B 1 54 ? 23.234 -1.203 -19.375 1 71.75 54 SER B O 1
ATOM 3199 N N . ASP B 1 55 ? 24.266 -2.449 -20.969 1 73.81 55 ASP B N 1
ATOM 3200 C CA . ASP B 1 55 ? 25.203 -3.084 -20.062 1 73.81 55 ASP B CA 1
ATOM 3201 C C . ASP B 1 55 ? 26.219 -2.072 -19.516 1 73.81 55 ASP B C 1
ATOM 3203 O O . ASP B 1 55 ? 26.875 -2.322 -18.516 1 73.81 55 ASP B O 1
ATOM 3207 N N . LEU B 1 56 ? 26.25 -0.954 -20.172 1 78.38 56 LEU B N 1
ATOM 3208 C CA . LEU B 1 56 ? 27.25 0.041 -19.812 1 78.38 56 LEU B CA 1
ATOM 3209 C C . LEU B 1 56 ? 26.719 0.972 -18.719 1 78.38 56 LEU B C 1
ATOM 3211 O O . LEU B 1 56 ? 27.453 1.838 -18.234 1 78.38 56 LEU B O 1
ATOM 3215 N N . THR B 1 57 ? 25.562 0.63 -18.266 1 77.38 57 THR B N 1
ATOM 3216 C CA . THR B 1 57 ? 24.906 1.518 -17.312 1 77.38 57 THR B CA 1
ATOM 3217 C C . THR B 1 57 ? 25.672 1.551 -15.992 1 77.38 57 THR B C 1
ATOM 3219 O O . THR B 1 57 ? 25.641 2.551 -15.273 1 77.38 57 THR B O 1
ATOM 3222 N N . ILE B 1 58 ? 26.469 0.531 -15.719 1 76.62 58 ILE B N 1
ATOM 3223 C CA . ILE B 1 58 ? 27.172 0.44 -14.445 1 76.62 58 ILE B CA 1
ATOM 3224 C C . ILE B 1 58 ? 28.25 1.507 -14.383 1 76.62 58 ILE B C 1
ATOM 3226 O O . ILE B 1 58 ? 28.562 2.02 -13.305 1 76.62 58 ILE B O 1
ATOM 3230 N N . LEU B 1 59 ? 28.781 1.868 -15.469 1 83.19 59 LEU B N 1
ATOM 3231 C CA . LEU B 1 59 ? 29.891 2.809 -15.508 1 83.19 59 LEU B CA 1
ATOM 3232 C C . LEU B 1 59 ? 29.453 4.195 -15.055 1 83.19 59 LEU B C 1
ATOM 3234 O O . LEU B 1 59 ? 30.016 4.754 -14.109 1 83.19 59 LEU B O 1
ATOM 3238 N N . PRO B 1 60 ? 28.453 4.688 -15.727 1 84.06 60 PRO B N 1
ATOM 3239 C CA . PRO B 1 60 ? 28.016 5.996 -15.234 1 84.06 60 PRO B CA 1
ATOM 3240 C C . PRO B 1 60 ? 27.484 5.938 -13.797 1 84.06 60 PRO B C 1
ATOM 3242 O O . PRO B 1 60 ? 27.594 6.918 -13.062 1 84.06 60 PRO B O 1
ATOM 3245 N N . PHE B 1 61 ? 27.031 4.855 -13.406 1 80 61 PHE B N 1
ATOM 3246 C CA . PHE B 1 61 ? 26.562 4.742 -12.031 1 80 61 PHE B CA 1
ATOM 3247 C C . PHE B 1 61 ? 27.734 4.805 -11.055 1 80 61 PHE B C 1
ATOM 3249 O O . PHE B 1 61 ? 27.641 5.453 -10.008 1 80 61 PHE B O 1
ATOM 3256 N N . VAL B 1 62 ? 28.812 4.125 -11.367 1 82 62 VAL B N 1
ATOM 3257 C CA . VAL B 1 62 ? 30.016 4.148 -10.523 1 82 62 VAL B CA 1
ATOM 3258 C C . VAL B 1 62 ? 30.578 5.566 -10.477 1 82 62 VAL B C 1
ATOM 3260 O O . VAL B 1 62 ? 31 6.035 -9.414 1 82 62 VAL B O 1
ATOM 3263 N N . VAL B 1 63 ? 30.578 6.227 -11.602 1 85.38 63 VAL B N 1
ATOM 3264 C CA . VAL B 1 63 ? 31.062 7.602 -11.656 1 85.38 63 VAL B CA 1
ATOM 3265 C C . VAL B 1 63 ? 30.188 8.484 -10.758 1 85.38 63 VAL B C 1
ATOM 3267 O O . VAL B 1 63 ? 30.703 9.383 -10.078 1 85.38 63 VAL B O 1
ATOM 3270 N N . PHE B 1 64 ? 28.922 8.25 -10.742 1 82.88 64 PHE B N 1
ATOM 3271 C CA . PHE B 1 64 ? 28 9.008 -9.906 1 82.88 64 PHE B CA 1
ATOM 3272 C C . PHE B 1 64 ? 28.328 8.812 -8.43 1 82.88 64 PHE B C 1
ATOM 3274 O O . PHE B 1 64 ? 28.406 9.781 -7.672 1 82.88 64 PHE B O 1
ATOM 3281 N N . VAL B 1 65 ? 28.641 7.547 -8.055 1 78 65 VAL B N 1
ATOM 3282 C CA . VAL B 1 65 ? 28.875 7.23 -6.648 1 78 65 VAL B CA 1
ATOM 3283 C C . VAL B 1 65 ? 30.203 7.852 -6.195 1 78 65 VAL B C 1
ATOM 3285 O O . VAL B 1 65 ? 30.281 8.445 -5.117 1 78 65 VAL B O 1
ATOM 3288 N N . VAL B 1 66 ? 31.172 7.73 -7.035 1 84.44 66 VAL B N 1
ATOM 3289 C CA . VAL B 1 66 ? 32.5 8.25 -6.707 1 84.44 66 VAL B CA 1
ATOM 3290 C C . VAL B 1 66 ? 32.438 9.773 -6.637 1 84.44 66 VAL B C 1
ATOM 3292 O O . VAL B 1 66 ? 33 10.375 -5.711 1 84.44 66 VAL B O 1
ATOM 3295 N N . ALA B 1 67 ? 31.781 10.359 -7.617 1 82.62 67 ALA B N 1
ATOM 3296 C CA . ALA B 1 67 ? 31.688 11.812 -7.641 1 82.62 67 ALA B CA 1
ATOM 3297 C C . ALA B 1 67 ? 30.875 12.328 -6.453 1 82.62 67 ALA B C 1
ATOM 3299 O O . ALA B 1 67 ? 31.203 13.359 -5.871 1 82.62 67 ALA B O 1
ATOM 3300 N N . ALA B 1 68 ? 29.859 11.648 -6.152 1 80.06 68 ALA B N 1
ATOM 3301 C CA . ALA B 1 68 ? 29.031 12.031 -5.004 1 80.06 68 ALA B CA 1
ATOM 3302 C C . ALA B 1 68 ? 29.828 11.906 -3.703 1 80.06 68 ALA B C 1
ATOM 3304 O O . ALA B 1 68 ? 29.703 12.766 -2.822 1 80.06 68 ALA B O 1
ATOM 3305 N N . GLY B 1 69 ? 30.594 10.836 -3.596 1 78.44 69 GLY B N 1
ATOM 3306 C CA . GLY B 1 69 ? 31.438 10.672 -2.428 1 78.44 69 GLY B CA 1
ATOM 3307 C C . GLY B 1 69 ? 32.5 11.758 -2.285 1 78.44 69 GLY B C 1
ATOM 3308 O O . GLY B 1 69 ? 32.656 12.32 -1.202 1 78.44 69 GLY B O 1
ATOM 3309 N N . TYR B 1 70 ? 33.125 11.969 -3.369 1 79.5 70 TYR B N 1
ATOM 3310 C CA . TYR B 1 70 ? 34.125 13.016 -3.391 1 79.5 70 TYR B CA 1
ATOM 3311 C C . TYR B 1 70 ? 33.531 14.375 -3.074 1 79.5 70 TYR B C 1
ATOM 3313 O O . TYR B 1 70 ? 34.062 15.148 -2.289 1 79.5 70 TYR B O 1
ATOM 3321 N N . GLY B 1 71 ? 32.469 14.695 -3.695 1 79.69 71 GLY B N 1
ATOM 3322 C CA . GLY B 1 71 ? 31.812 15.961 -3.465 1 79.69 71 GLY B CA 1
ATOM 3323 C C . GLY B 1 71 ? 31.328 16.125 -2.039 1 79.69 71 GLY B C 1
ATOM 3324 O O . GLY B 1 71 ? 31.359 17.234 -1.486 1 79.69 71 GLY B O 1
ATOM 3325 N N . TRP B 1 72 ? 30.906 15.031 -1.496 1 74.5 72 TRP B N 1
ATOM 3326 C CA . TRP B 1 72 ? 30.438 15.055 -0.117 1 74.5 72 TRP B CA 1
ATOM 3327 C C . TRP B 1 72 ? 31.562 15.406 0.845 1 74.5 72 TRP B C 1
ATOM 3329 O O . TRP B 1 72 ? 31.344 16.062 1.861 1 74.5 72 TRP B O 1
ATOM 3339 N N . MET B 1 73 ? 32.75 14.961 0.564 1 75.88 73 MET B N 1
ATOM 3340 C CA . MET B 1 73 ? 33.906 15.188 1.438 1 75.88 73 MET B CA 1
ATOM 3341 C C . MET B 1 73 ? 34.469 16.594 1.258 1 75.88 73 MET B C 1
ATOM 3343 O O . MET B 1 73 ? 34.844 17.25 2.23 1 75.88 73 MET B O 1
ATOM 3347 N N . ARG B 1 74 ? 34.438 17.109 0.076 1 75.62 74 ARG B N 1
ATOM 3348 C CA . ARG B 1 74 ? 35.125 18.359 -0.194 1 75.62 74 ARG B CA 1
ATOM 3349 C C . ARG B 1 74 ? 34.125 19.516 -0.317 1 75.62 74 ARG B C 1
ATOM 3351 O O . ARG B 1 74 ? 34.438 20.656 0.024 1 75.62 74 ARG B O 1
ATOM 3358 N N . HIS B 1 75 ? 33 19.219 -0.952 1 77.25 75 HIS B N 1
ATOM 3359 C CA . HIS B 1 75 ? 32 20.234 -1.236 1 77.25 75 HIS B CA 1
ATOM 3360 C C . HIS B 1 75 ? 30.625 19.781 -0.776 1 77.25 75 HIS B C 1
ATOM 3362 O O . HIS B 1 75 ? 29.719 19.625 -1.593 1 77.25 75 HIS B O 1
ATOM 3368 N N . GLN B 1 76 ? 30.516 19.781 0.52 1 70.38 76 GLN B N 1
ATOM 3369 C CA . GLN B 1 76 ? 29.344 19.156 1.121 1 70.38 76 GLN B CA 1
ATOM 3370 C C . GLN B 1 76 ? 28.062 19.891 0.722 1 70.38 76 GLN B C 1
ATOM 3372 O O . GLN B 1 76 ? 27.078 19.25 0.329 1 70.38 76 GLN B O 1
ATOM 3377 N N . GLU B 1 77 ? 28.172 21.219 0.777 1 68.5 77 GLU B N 1
ATOM 3378 C CA . GLU B 1 77 ? 26.969 22 0.517 1 68.5 77 GLU B CA 1
ATOM 3379 C C . GLU B 1 77 ? 26.516 21.859 -0.935 1 68.5 77 GLU B C 1
ATOM 3381 O O . GLU B 1 77 ? 25.344 21.594 -1.206 1 68.5 77 GLU B O 1
ATOM 3386 N N . GLU B 1 78 ? 27.547 22.031 -1.766 1 71.31 78 GLU B N 1
ATOM 3387 C CA . GLU B 1 78 ? 27.219 21.969 -3.188 1 71.31 78 GLU B CA 1
ATOM 3388 C C . GLU B 1 78 ? 26.844 20.547 -3.594 1 71.31 78 GLU B C 1
ATOM 3390 O O . GLU B 1 78 ? 25.938 20.344 -4.414 1 71.31 78 GLU B O 1
ATOM 3395 N N . THR B 1 79 ? 27.469 19.609 -3.006 1 72.69 79 THR B N 1
ATOM 3396 C CA . THR B 1 79 ? 27.188 18.219 -3.32 1 72.69 79 THR B CA 1
ATOM 3397 C C . THR B 1 79 ? 25.797 17.828 -2.824 1 72.69 79 THR B C 1
ATOM 3399 O O . THR B 1 79 ? 25.062 17.109 -3.514 1 72.69 79 THR B O 1
ATOM 3402 N N . ALA B 1 80 ? 25.516 18.312 -1.672 1 68.56 80 ALA B N 1
ATOM 3403 C CA . ALA B 1 80 ? 24.203 17.969 -1.118 1 68.56 80 ALA B CA 1
ATOM 3404 C C . ALA B 1 80 ? 23.078 18.531 -1.993 1 68.56 80 ALA B C 1
ATOM 3406 O O . ALA B 1 80 ? 22.078 17.859 -2.238 1 68.56 80 ALA B O 1
ATOM 3407 N N . LEU B 1 81 ? 23.281 19.688 -2.389 1 67.75 81 LEU B N 1
ATOM 3408 C CA . LEU B 1 81 ? 22.266 20.328 -3.234 1 67.75 81 LEU B CA 1
ATOM 3409 C C . LEU B 1 81 ? 22.125 19.562 -4.551 1 67.75 81 LEU B C 1
ATOM 3411 O O . LEU B 1 81 ? 21 19.312 -5.004 1 67.75 81 LEU B O 1
ATOM 3415 N N . VAL B 1 82 ? 23.25 19.266 -5.094 1 70.88 82 VAL B N 1
ATOM 3416 C CA . VAL B 1 82 ? 23.203 18.594 -6.387 1 70.88 82 VAL B CA 1
ATOM 3417 C C . VAL B 1 82 ? 22.656 17.188 -6.215 1 70.88 82 VAL B C 1
ATOM 3419 O O . VAL B 1 82 ? 21.891 16.688 -7.059 1 70.88 82 VAL B O 1
ATOM 3422 N N . LEU B 1 83 ? 23.016 16.578 -5.129 1 69.75 83 LEU B N 1
ATOM 3423 C CA . LEU B 1 83 ? 22.531 15.227 -4.867 1 69.75 83 LEU B CA 1
ATOM 3424 C C . LEU B 1 83 ? 21.016 15.219 -4.668 1 69.75 83 LEU B C 1
ATOM 3426 O O . LEU B 1 83 ? 20.328 14.336 -5.184 1 69.75 83 LEU B O 1
ATOM 3430 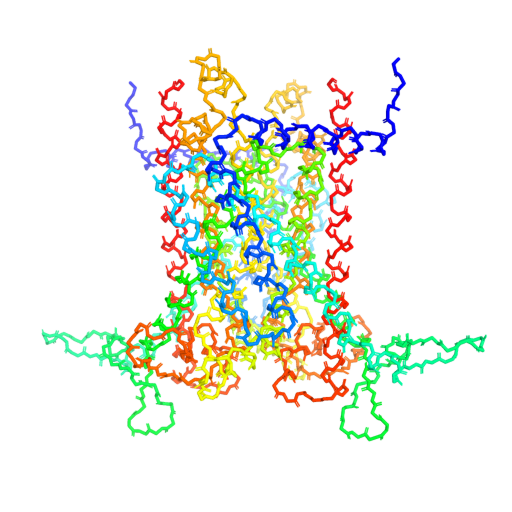N N . THR B 1 84 ? 20.594 16.203 -3.947 1 68.75 84 THR B N 1
ATOM 3431 C CA . THR B 1 84 ? 19.156 16.281 -3.703 1 68.75 84 THR B CA 1
ATOM 3432 C C . THR B 1 84 ? 18.406 16.547 -5 1 68.75 84 THR B C 1
ATOM 3434 O O . THR B 1 84 ? 17.359 15.953 -5.262 1 68.75 84 THR B O 1
ATOM 3437 N N . LEU B 1 85 ? 18.938 17.406 -5.762 1 68.06 85 LEU B N 1
ATOM 3438 C CA . LEU B 1 85 ? 18.297 17.734 -7.031 1 68.06 85 LEU B CA 1
ATOM 3439 C C . LEU B 1 85 ? 18.312 16.531 -7.977 1 68.06 85 LEU B C 1
ATOM 3441 O O . LEU B 1 85 ? 17.297 16.219 -8.609 1 68.06 85 LEU B O 1
ATOM 3445 N N . THR B 1 86 ? 19.453 15.953 -8.062 1 69.31 86 THR B N 1
ATOM 3446 C CA . THR B 1 86 ? 19.578 14.828 -8.984 1 69.31 86 THR B CA 1
ATOM 3447 C C . THR B 1 86 ? 18.703 13.664 -8.547 1 69.31 86 THR B C 1
ATOM 3449 O O . THR B 1 86 ? 18.109 12.977 -9.391 1 69.31 86 THR B O 1
ATOM 3452 N N . MET B 1 87 ? 18.562 13.5 -7.285 1 67.06 87 MET B N 1
ATOM 3453 C CA . MET B 1 87 ? 17.719 12.422 -6.781 1 67.06 87 MET B CA 1
ATOM 3454 C C . MET B 1 87 ? 16.25 12.703 -7.07 1 67.06 87 MET B C 1
ATOM 3456 O O . MET B 1 87 ? 15.508 11.797 -7.441 1 67.06 87 MET B O 1
ATOM 3460 N N . THR B 1 88 ? 15.961 13.93 -6.855 1 65.88 88 THR B N 1
ATOM 3461 C CA . THR B 1 88 ? 14.578 14.305 -7.129 1 65.88 88 THR B CA 1
ATOM 3462 C C . THR B 1 88 ? 14.266 14.156 -8.617 1 65.88 88 THR B C 1
ATOM 3464 O O . THR B 1 88 ? 13.242 13.578 -8.984 1 65.88 88 THR B O 1
ATOM 3467 N N . VAL B 1 89 ? 15.125 14.641 -9.414 1 68.44 89 VAL B N 1
ATOM 3468 C CA . VAL B 1 89 ? 14.914 14.586 -10.859 1 68.44 89 VAL B CA 1
ATOM 3469 C C . VAL B 1 89 ? 14.914 13.133 -11.32 1 68.44 89 VAL B C 1
ATOM 3471 O O . VAL B 1 89 ? 14.094 12.742 -12.164 1 68.44 89 VAL B O 1
ATOM 3474 N N . SER B 1 90 ? 15.82 12.383 -10.812 1 68.25 90 SER B N 1
ATOM 3475 C CA . SER B 1 90 ? 15.891 10.969 -11.172 1 68.25 90 SER B CA 1
ATOM 3476 C C . SER B 1 90 ? 14.609 10.242 -10.797 1 68.25 90 SER B C 1
ATOM 3478 O O . SER B 1 90 ? 14.125 9.391 -11.547 1 68.25 90 SER B O 1
ATOM 3480 N N . THR B 1 91 ? 14.148 10.523 -9.617 1 66.12 91 THR B N 1
ATOM 3481 C CA . THR B 1 91 ? 12.914 9.891 -9.18 1 66.12 91 THR B CA 1
ATOM 3482 C C . THR B 1 91 ? 11.766 10.219 -10.133 1 66.12 91 THR B C 1
ATOM 3484 O O . THR B 1 91 ? 11.008 9.328 -10.539 1 66.12 91 THR B O 1
ATOM 3487 N N . LEU B 1 92 ? 11.664 11.438 -10.492 1 68.19 92 LEU B N 1
ATOM 3488 C CA . LEU B 1 92 ? 10.594 11.867 -11.383 1 68.19 92 LEU B CA 1
ATOM 3489 C C . LEU B 1 92 ? 10.781 11.281 -12.781 1 68.19 92 LEU B C 1
ATOM 3491 O O . LEU B 1 92 ? 9.805 10.906 -13.438 1 68.19 92 LEU B O 1
ATOM 3495 N N . LEU B 1 93 ? 11.992 11.266 -13.195 1 69.62 93 LEU B N 1
ATOM 3496 C CA . LEU B 1 93 ? 12.289 10.711 -14.516 1 69.62 93 LEU B CA 1
ATOM 3497 C C . LEU B 1 93 ? 11.992 9.219 -14.555 1 69.62 93 LEU B C 1
ATOM 3499 O O . LEU B 1 93 ? 11.461 8.719 -15.547 1 69.62 93 LEU B O 1
ATOM 3503 N N . ILE B 1 94 ? 12.375 8.5 -13.5 1 69.44 94 ILE B N 1
ATOM 3504 C CA . ILE B 1 94 ? 12.117 7.066 -13.43 1 69.44 94 ILE B CA 1
ATOM 3505 C C . ILE B 1 94 ? 10.617 6.809 -13.445 1 69.44 94 ILE B C 1
ATOM 3507 O O . ILE B 1 94 ? 10.141 5.941 -14.18 1 69.44 94 ILE B O 1
ATOM 3511 N N . LEU B 1 95 ? 9.953 7.523 -12.719 1 69.06 95 LEU B N 1
ATOM 3512 C CA . LEU B 1 95 ? 8.508 7.355 -12.656 1 69.06 95 LEU B CA 1
ATOM 3513 C C . LEU B 1 95 ? 7.852 7.699 -13.992 1 69.06 95 LEU B C 1
ATOM 3515 O O . LEU B 1 95 ? 6.926 7.012 -14.43 1 69.06 95 LEU B O 1
ATOM 3519 N N . GLY B 1 96 ? 8.352 8.812 -14.648 1 71.94 96 GLY B N 1
ATOM 3520 C CA . GLY B 1 96 ? 7.875 9.148 -15.984 1 71.94 96 GLY B CA 1
ATOM 3521 C C . GLY B 1 96 ? 8.188 8.086 -17.016 1 71.94 96 GLY B C 1
ATOM 3522 O O . GLY B 1 96 ? 7.344 7.77 -17.859 1 71.94 96 GLY B O 1
ATOM 3523 N N . LEU B 1 97 ? 9.336 7.52 -16.922 1 72.38 97 LEU B N 1
ATOM 3524 C CA . LEU B 1 97 ? 9.758 6.48 -17.859 1 72.38 97 LEU B CA 1
ATOM 3525 C C . LEU B 1 97 ? 8.938 5.211 -17.672 1 72.38 97 LEU B C 1
ATOM 3527 O O . LEU B 1 97 ? 8.656 4.496 -18.625 1 72.38 97 LEU B O 1
ATOM 3531 N N . ILE B 1 98 ? 8.609 4.883 -16.422 1 71.5 98 ILE B N 1
ATOM 3532 C CA . ILE B 1 98 ? 7.738 3.742 -16.156 1 71.5 98 ILE B CA 1
ATOM 3533 C C . ILE B 1 98 ? 6.41 3.922 -16.891 1 71.5 98 ILE B C 1
ATOM 3535 O O . ILE B 1 98 ? 5.891 2.979 -17.484 1 71.5 98 ILE B O 1
ATOM 3539 N N . ILE B 1 99 ? 5.961 5.098 -16.891 1 76 99 ILE B N 1
ATOM 3540 C CA . ILE B 1 99 ? 4.691 5.414 -17.547 1 76 99 ILE B CA 1
ATOM 3541 C C . ILE B 1 99 ? 4.82 5.207 -19.047 1 76 99 ILE B C 1
ATOM 3543 O O . ILE B 1 99 ? 3.984 4.543 -19.672 1 76 99 ILE B O 1
ATOM 3547 N N . VAL B 1 100 ? 5.828 5.746 -19.625 1 79.44 100 VAL B N 1
ATOM 3548 C CA . VAL B 1 100 ? 6.039 5.641 -21.062 1 79.44 100 VAL B CA 1
ATOM 3549 C C . VAL B 1 100 ? 6.25 4.176 -21.453 1 79.44 100 VAL B C 1
ATOM 3551 O O . VAL B 1 100 ? 5.758 3.725 -22.484 1 79.44 100 VAL B O 1
ATOM 3554 N N . PHE B 1 101 ? 6.93 3.488 -20.656 1 78.94 101 PHE B N 1
ATOM 3555 C CA . PHE B 1 101 ? 7.242 2.092 -20.938 1 78.94 101 PHE B CA 1
ATOM 3556 C C . PHE B 1 101 ? 5.973 1.246 -20.953 1 78.94 101 PHE B C 1
ATOM 3558 O O . PHE B 1 101 ? 5.777 0.428 -21.859 1 78.94 101 PHE B O 1
ATOM 3565 N N . ILE B 1 102 ? 5.176 1.389 -19.953 1 84.19 102 ILE B N 1
ATOM 3566 C CA . ILE B 1 102 ? 3.984 0.552 -19.875 1 84.19 102 ILE B CA 1
ATOM 3567 C C . ILE B 1 102 ? 3.064 0.853 -21.062 1 84.19 102 ILE B C 1
ATOM 3569 O O . ILE B 1 102 ? 2.4 -0.046 -21.578 1 84.19 102 ILE B O 1
ATOM 3573 N N . PHE B 1 103 ? 3.064 2.074 -21.531 1 88.56 103 PHE B N 1
ATOM 3574 C CA . PHE B 1 103 ? 2.256 2.439 -22.688 1 88.56 103 PHE B CA 1
ATOM 3575 C C . PHE B 1 103 ? 2.832 1.84 -23.953 1 88.56 103 PHE B C 1
ATOM 3577 O O . PHE B 1 103 ? 2.092 1.328 -24.797 1 88.56 103 PHE B O 1
ATOM 3584 N N . ARG B 1 104 ? 4.086 1.92 -24.062 1 87.81 104 ARG B N 1
ATOM 3585 C CA . ARG B 1 104 ? 4.75 1.382 -25.25 1 87.81 104 ARG B CA 1
ATOM 3586 C C . ARG B 1 104 ? 4.555 -0.127 -25.344 1 87.81 104 ARG B C 1
ATOM 3588 O O . ARG B 1 104 ? 4.293 -0.654 -26.438 1 87.81 104 ARG B O 1
ATOM 3595 N N . GLU B 1 105 ? 4.68 -0.84 -24.234 1 89.31 105 GLU B N 1
ATOM 3596 C CA . GLU B 1 105 ? 4.555 -2.295 -24.219 1 89.31 105 GLU B CA 1
ATOM 3597 C C . GLU B 1 105 ? 3.121 -2.73 -24.5 1 89.31 105 GLU B C 1
ATOM 3599 O O . GLU B 1 105 ? 2.883 -3.867 -24.922 1 89.31 105 GLU B O 1
ATOM 3604 N N . SER B 1 106 ? 2.188 -1.81 -24.297 1 94.19 106 SER B N 1
ATOM 3605 C CA . SER B 1 106 ? 0.774 -2.123 -24.469 1 94.19 106 SER B CA 1
ATOM 3606 C C . SER B 1 106 ? 0.356 -1.95 -25.938 1 94.19 106 SER B C 1
ATOM 3608 O O . SER B 1 106 ? -0.707 -2.426 -26.344 1 94.19 106 SER B O 1
ATOM 3610 N N . LEU B 1 107 ? 1.154 -1.398 -26.797 1 94.38 107 LEU B N 1
ATOM 3611 C CA . LEU B 1 107 ? 0.763 -0.949 -28.141 1 94.38 107 LEU B CA 1
ATOM 3612 C C . LEU B 1 107 ? 0.46 -2.137 -29.047 1 94.38 107 LEU B C 1
ATOM 3614 O O . LEU B 1 107 ? -0.518 -2.117 -29.797 1 94.38 107 LEU B O 1
ATOM 3618 N N . PRO B 1 108 ? 1.247 -3.186 -29 1 95.44 108 PRO B N 1
ATOM 3619 C CA . PRO B 1 108 ? 0.988 -4.289 -29.938 1 95.44 108 PRO B CA 1
ATOM 3620 C C . PRO B 1 108 ? -0.389 -4.918 -29.734 1 95.44 108 PRO B C 1
ATOM 3622 O O . PRO B 1 108 ? -1.09 -5.203 -30.703 1 95.44 108 PRO B O 1
ATOM 3625 N N . VAL B 1 109 ? -0.763 -5.137 -28.516 1 96.31 109 VAL B N 1
ATOM 3626 C CA . VAL B 1 109 ? -2.051 -5.777 -28.266 1 96.31 109 VAL B CA 1
ATOM 3627 C C . VAL B 1 109 ? -3.182 -4.801 -28.578 1 96.31 109 VAL B C 1
ATOM 3629 O O . VAL B 1 109 ? -4.27 -5.215 -28.984 1 96.31 109 VAL B O 1
ATOM 3632 N N . LEU B 1 110 ? -2.947 -3.541 -28.438 1 96.06 110 LEU B N 1
ATOM 3633 C CA . LEU B 1 110 ? -3.947 -2.545 -28.797 1 96.06 110 LEU B CA 1
ATOM 3634 C C . LEU B 1 110 ? -4.203 -2.555 -30.297 1 96.06 110 LEU B C 1
ATOM 3636 O O . LEU B 1 110 ? -5.34 -2.375 -30.75 1 96.06 110 LEU B O 1
ATOM 3640 N N . GLN B 1 111 ? -3.162 -2.742 -31.016 1 95.12 111 GLN B N 1
ATOM 3641 C CA . GLN B 1 111 ? -3.299 -2.848 -32.469 1 95.12 111 GLN B CA 1
ATOM 3642 C C . GLN B 1 111 ? -4.004 -4.145 -32.844 1 95.12 111 GLN B C 1
ATOM 3644 O O . GLN B 1 111 ? -4.836 -4.152 -33.75 1 95.12 111 GLN B O 1
ATOM 3649 N N . TYR B 1 112 ? -3.682 -5.176 -32.156 1 94.69 112 TYR B N 1
ATOM 3650 C CA . TYR B 1 112 ? -4.297 -6.477 -32.375 1 94.69 112 TYR B CA 1
ATOM 3651 C C . TYR B 1 112 ? -5.793 -6.434 -32.094 1 94.69 112 TYR B C 1
ATOM 3653 O O . TYR B 1 112 ? -6.59 -7.012 -32.844 1 94.69 112 TYR B O 1
ATOM 3661 N N . GLU B 1 113 ? -6.129 -5.766 -31.078 1 96.12 113 GLU B N 1
ATOM 3662 C CA . GLU B 1 113 ? -7.52 -5.699 -30.625 1 96.12 113 GLU B CA 1
ATOM 3663 C C . GLU B 1 113 ? -8.219 -4.457 -31.172 1 96.12 113 GLU B C 1
ATOM 3665 O O . GLU B 1 113 ? -8.945 -3.779 -30.453 1 96.12 113 GLU B O 1
ATOM 3670 N N . SER B 1 114 ? -7.926 -4.195 -32.406 1 94 114 SER B N 1
ATOM 3671 C CA . SER B 1 114 ? -8.555 -3.053 -33.062 1 94 114 SER B CA 1
ATOM 3672 C C . SER B 1 114 ? -9.945 -3.408 -33.562 1 94 114 SER B C 1
ATOM 3674 O O . SER B 1 114 ? -10.219 -4.562 -33.906 1 94 114 SER B O 1
ATOM 3676 N N . ALA B 1 115 ? -10.805 -2.422 -33.5 1 92 115 ALA B N 1
ATOM 3677 C CA . ALA B 1 115 ? -12.141 -2.557 -34.062 1 92 115 ALA B CA 1
ATOM 3678 C C . ALA B 1 115 ? -12.492 -1.348 -34.938 1 92 115 ALA B C 1
ATOM 3680 O O . ALA B 1 115 ? -11.938 -0.26 -34.75 1 92 115 ALA B O 1
ATOM 3681 N N . THR B 1 116 ? -13.328 -1.582 -35.875 1 89.94 116 THR B N 1
ATOM 3682 C CA . THR B 1 116 ? -13.695 -0.525 -36.812 1 89.94 116 THR B CA 1
ATOM 3683 C C . THR B 1 116 ? -15.016 0.121 -36.406 1 89.94 116 THR B C 1
ATOM 3685 O O . THR B 1 116 ? -16 -0.575 -36.188 1 89.94 116 THR B O 1
ATOM 3688 N N . VAL B 1 117 ? -14.867 1.433 -36.125 1 87.25 117 VAL B N 1
ATOM 3689 C CA . VAL B 1 117 ? -16.078 2.215 -35.875 1 87.25 117 VAL B CA 1
ATOM 3690 C C . VAL B 1 117 ? -16.234 3.299 -36.938 1 87.25 117 VAL B C 1
ATOM 3692 O O . VAL B 1 117 ? -15.336 4.133 -37.125 1 87.25 117 VAL B O 1
ATOM 3695 N N . PHE B 1 118 ? -17.406 3.297 -37.531 1 92 118 PHE B N 1
ATOM 3696 C CA . PHE B 1 118 ? -17.719 4.277 -38.562 1 92 118 PHE B CA 1
ATOM 3697 C C . PHE B 1 118 ? -16.594 4.371 -39.562 1 92 118 PHE B C 1
ATOM 3699 O O . PHE B 1 118 ? -16.188 5.473 -39.938 1 92 118 PHE B O 1
ATOM 3706 N N . GLY B 1 119 ? -15.961 3.264 -39.906 1 89.19 119 GLY B N 1
ATOM 3707 C CA . GLY B 1 119 ? -14.961 3.207 -40.969 1 89.19 119 GLY B CA 1
ATOM 3708 C C . GLY B 1 119 ? -13.555 3.504 -40.469 1 89.19 119 GLY B C 1
ATOM 3709 O O . GLY B 1 119 ? -12.594 3.424 -41.25 1 89.19 119 GLY B O 1
ATOM 3710 N N . VAL B 1 120 ? -13.414 3.895 -39.25 1 91.06 120 VAL B N 1
ATOM 3711 C CA . VAL B 1 120 ? -12.094 4.223 -38.719 1 91.06 120 VAL B CA 1
ATOM 3712 C C . VAL B 1 120 ? -11.664 3.145 -37.719 1 91.06 120 VAL B C 1
ATOM 3714 O O . VAL B 1 120 ? -12.445 2.736 -36.844 1 91.06 120 VAL B O 1
ATOM 3717 N N . SER B 1 121 ? -10.453 2.57 -37.969 1 91.56 121 SER B N 1
ATOM 3718 C CA . SER B 1 121 ? -9.906 1.573 -37.062 1 91.56 121 SER B CA 1
ATOM 3719 C C . SER B 1 121 ? -9.43 2.219 -35.75 1 91.56 121 SER B C 1
ATOM 3721 O O . SER B 1 121 ? -8.578 3.107 -35.781 1 91.56 121 SER B O 1
ATOM 3723 N N . VAL B 1 122 ? -10.078 1.826 -34.75 1 93.19 122 VAL B N 1
ATOM 3724 C CA . VAL B 1 122 ? -9.703 2.34 -33.406 1 93.19 122 VAL B CA 1
ATOM 3725 C C . VAL B 1 122 ? -8.945 1.267 -32.656 1 93.19 122 VAL B C 1
ATOM 3727 O O . VAL B 1 122 ? -9.523 0.261 -32.219 1 93.19 122 VAL B O 1
ATOM 3730 N N . PRO B 1 123 ? -7.707 1.529 -32.469 1 94 123 PRO B N 1
ATOM 3731 C CA . PRO B 1 123 ? -6.902 0.547 -31.734 1 94 123 PRO B CA 1
ATOM 3732 C C . PRO B 1 123 ? -7.379 0.35 -30.297 1 94 123 PRO B C 1
ATOM 3734 O O . PRO B 1 123 ? -7.695 1.323 -29.594 1 94 123 PRO B O 1
ATOM 3737 N N . GLY B 1 124 ? -7.465 -0.962 -29.891 1 95.62 124 GLY B N 1
ATOM 3738 C CA . GLY B 1 124 ? -7.758 -1.306 -28.5 1 95.62 124 GLY B CA 1
ATOM 3739 C C . GLY B 1 124 ? -9.242 -1.303 -28.188 1 95.62 124 GLY B C 1
ATOM 3740 O O . GLY B 1 124 ? -9.656 -1.773 -27.125 1 95.62 124 GLY B O 1
ATOM 3741 N N . LEU B 1 125 ? -10.117 -0.869 -29.141 1 94.25 125 LEU B N 1
ATOM 3742 C CA . LEU B 1 125 ? -11.547 -0.714 -28.875 1 94.25 125 LEU B CA 1
ATOM 3743 C C . LEU B 1 125 ? -12.188 -2.061 -28.562 1 94.25 125 LEU B C 1
ATOM 3745 O O . LEU B 1 125 ? -13.109 -2.137 -27.734 1 94.25 125 LEU B O 1
ATOM 3749 N N . ARG B 1 126 ? -11.758 -3.107 -29.188 1 93.81 126 ARG B N 1
ATOM 3750 C CA . ARG B 1 126 ? -12.32 -4.438 -28.984 1 93.81 126 ARG B CA 1
ATOM 3751 C C . ARG B 1 126 ? -12.156 -4.891 -27.531 1 93.81 126 ARG B C 1
ATOM 3753 O O . ARG B 1 126 ? -12.961 -5.68 -27.031 1 93.81 126 ARG B O 1
ATOM 3760 N N . MET B 1 127 ? -11.156 -4.414 -26.844 1 95.88 127 MET B N 1
ATOM 3761 C CA . MET B 1 127 ? -10.867 -4.797 -25.469 1 95.88 127 MET B CA 1
ATOM 3762 C C . MET B 1 127 ? -11.938 -4.254 -24.516 1 95.88 127 MET B C 1
ATOM 3764 O O . MET B 1 127 ? -12.055 -4.715 -23.375 1 95.88 127 MET B O 1
ATOM 3768 N N . PHE B 1 128 ? -12.727 -3.344 -25.047 1 95.69 128 PHE B N 1
ATOM 3769 C CA . PHE B 1 128 ? -13.656 -2.654 -24.156 1 95.69 128 PHE B CA 1
ATOM 3770 C C . PHE B 1 128 ? -15.094 -2.9 -24.594 1 95.69 128 PHE B C 1
ATOM 3772 O O . PHE B 1 128 ? -16.031 -2.479 -23.906 1 95.69 128 PHE B O 1
ATOM 3779 N N . ILE B 1 129 ? -15.328 -3.576 -25.641 1 92.31 129 ILE B N 1
ATOM 3780 C CA . ILE B 1 129 ? -16.688 -3.713 -26.156 1 92.31 129 ILE B CA 1
ATOM 3781 C C . ILE B 1 129 ? -17.125 -5.172 -26.062 1 92.31 129 ILE B C 1
ATOM 3783 O O . ILE B 1 129 ? -18.297 -5.484 -26.266 1 92.31 129 ILE B O 1
ATOM 3787 N N . GLN B 1 130 ? -16.203 -6.066 -25.875 1 89.69 130 GLN B N 1
ATOM 3788 C CA . GLN B 1 130 ? -16.547 -7.469 -25.672 1 89.69 130 GLN B CA 1
ATOM 3789 C C . GLN B 1 130 ? -16.031 -7.977 -24.328 1 89.69 130 GLN B C 1
ATOM 3791 O O . GLN B 1 130 ? -15.039 -7.473 -23.812 1 89.69 130 GLN B O 1
ATOM 3796 N N . PRO B 1 131 ? -16.703 -8.977 -23.797 1 91.94 131 PRO B N 1
ATOM 3797 C CA . PRO B 1 131 ? -16.359 -9.422 -22.453 1 91.94 131 PRO B CA 1
ATOM 3798 C C . PRO B 1 131 ? -15.461 -10.656 -22.438 1 91.94 131 PRO B C 1
ATOM 3800 O O . PRO B 1 131 ? -15.117 -11.164 -21.375 1 91.94 131 PRO B O 1
ATOM 3803 N N . ASN B 1 132 ? -14.914 -11.062 -23.562 1 91.06 132 ASN B N 1
ATOM 3804 C CA . ASN B 1 132 ? -14.234 -12.352 -23.625 1 91.06 132 ASN B CA 1
ATOM 3805 C C . ASN B 1 132 ? -12.727 -12.195 -23.469 1 91.06 132 ASN B C 1
ATOM 3807 O O . ASN B 1 132 ? -12.094 -11.438 -24.219 1 91.06 132 ASN B O 1
ATOM 3811 N N . TRP B 1 133 ? -12.219 -12.938 -22.469 1 93.44 133 TRP B N 1
ATOM 3812 C CA . TRP B 1 133 ? -10.781 -13.141 -22.312 1 93.44 133 TRP B CA 1
ATOM 3813 C C . TRP B 1 133 ? -10.406 -14.594 -22.562 1 93.44 133 TRP B C 1
ATOM 3815 O O . TRP B 1 133 ? -10.836 -15.484 -21.828 1 93.44 133 TRP B O 1
ATOM 3825 N N . ASP B 1 134 ? -9.719 -14.812 -23.641 1 92.75 134 ASP B N 1
ATOM 3826 C CA . ASP B 1 134 ? -9.219 -16.156 -23.969 1 92.75 134 ASP B CA 1
ATOM 3827 C C . ASP B 1 134 ? -7.828 -16.078 -24.578 1 92.75 134 ASP B C 1
ATOM 3829 O O . ASP B 1 134 ? -7.672 -15.711 -25.734 1 92.75 134 ASP B O 1
ATOM 3833 N N . ALA B 1 135 ? -6.871 -16.578 -23.859 1 90.25 135 ALA B N 1
ATOM 3834 C CA . ALA B 1 135 ? -5.477 -16.484 -24.297 1 90.25 135 ALA B CA 1
ATOM 3835 C C . ALA B 1 135 ? -5.023 -17.781 -24.953 1 90.25 135 ALA B C 1
ATOM 3837 O O . ALA B 1 135 ? -3.887 -17.891 -25.422 1 90.25 135 ALA B O 1
ATOM 3838 N N . VAL B 1 136 ? -5.855 -18.672 -24.984 1 87 136 VAL B N 1
ATOM 3839 C CA . VAL B 1 136 ? -5.41 -20.016 -25.375 1 87 136 VAL B CA 1
ATOM 3840 C C . VAL B 1 136 ? -6.082 -20.422 -26.672 1 87 136 VAL B C 1
ATOM 3842 O O . VAL B 1 136 ? -5.41 -20.766 -27.656 1 87 136 VAL B O 1
ATOM 3845 N N . SER B 1 137 ? -7.406 -20.312 -26.688 1 87.56 137 SER B N 1
ATOM 3846 C CA . SER B 1 137 ? -8.18 -20.828 -27.812 1 87.56 137 SER B CA 1
ATOM 3847 C C . SER B 1 137 ? -8.539 -19.719 -28.797 1 87.56 137 SER B C 1
ATOM 3849 O O . SER B 1 137 ? -9 -18.641 -28.391 1 87.56 137 SER B O 1
ATOM 3851 N N . PRO B 1 138 ? -8.305 -20.047 -30.094 1 88.94 138 PRO B N 1
ATOM 3852 C CA . PRO B 1 138 ? -8.703 -19.047 -31.078 1 88.94 138 PRO B CA 1
ATOM 3853 C C . PRO B 1 138 ? -10.219 -18.859 -31.141 1 88.94 138 PRO B C 1
ATOM 3855 O O . PRO B 1 138 ? -10.969 -19.828 -30.984 1 88.94 138 PRO B O 1
ATOM 3858 N N . PRO B 1 139 ? -10.719 -17.703 -31.359 1 89.19 139 PRO B N 1
ATOM 3859 C CA . PRO B 1 139 ? -9.945 -16.469 -31.516 1 89.19 139 PRO B CA 1
ATOM 3860 C C . PRO B 1 139 ? -9.461 -15.891 -30.188 1 89.19 139 PRO B C 1
ATOM 3862 O O . PRO B 1 139 ? -10.25 -15.758 -29.25 1 89.19 139 PRO B O 1
ATOM 3865 N N . ILE B 1 140 ? -8.211 -15.578 -30.156 1 92.88 140 ILE B N 1
ATOM 3866 C CA . ILE B 1 140 ? -7.57 -15.023 -28.969 1 92.88 140 ILE B CA 1
ATOM 3867 C C . ILE B 1 140 ? -8.125 -13.625 -28.688 1 92.88 140 ILE B C 1
ATOM 3869 O O . ILE B 1 140 ? -8.273 -12.812 -29.609 1 92.88 140 ILE B O 1
ATOM 3873 N N . ARG B 1 141 ? -8.625 -13.484 -27.5 1 94.5 141 ARG B N 1
ATOM 3874 C CA . ARG B 1 141 ? -9.211 -12.211 -27.078 1 94.5 141 ARG B CA 1
ATOM 3875 C C . ARG B 1 141 ? -8.688 -11.789 -25.703 1 94.5 141 ARG B C 1
ATOM 3877 O O . ARG B 1 141 ? -8.5 -12.625 -24.828 1 94.5 141 ARG B O 1
ATOM 3884 N N . TYR B 1 142 ? -8.445 -10.5 -25.594 1 96.38 142 TYR B N 1
ATOM 3885 C CA . TYR B 1 142 ? -7.934 -9.945 -24.344 1 96.38 142 TYR B CA 1
ATOM 3886 C C . TYR B 1 142 ? -8.805 -8.789 -23.859 1 96.38 142 TYR B C 1
ATOM 3888 O O . TYR B 1 142 ? -8.312 -7.684 -23.641 1 96.38 142 TYR B O 1
ATOM 3896 N N . SER B 1 143 ? -10.07 -9.156 -23.625 1 96.81 143 SER B N 1
ATOM 3897 C CA . SER B 1 143 ? -10.984 -8.141 -23.109 1 96.81 143 SER B CA 1
ATOM 3898 C C . SER B 1 143 ? -10.602 -7.699 -21.703 1 96.81 143 SER B C 1
ATOM 3900 O O . SER B 1 143 ? -10.211 -8.523 -20.875 1 96.81 143 SER B O 1
ATOM 3902 N N . MET B 1 144 ? -10.75 -6.395 -21.484 1 97.69 144 MET B N 1
ATOM 3903 C CA . MET B 1 144 ? -10.469 -5.84 -20.156 1 97.69 144 MET B CA 1
ATOM 3904 C C . MET B 1 144 ? -11.766 -5.609 -19.391 1 97.69 144 MET B C 1
ATOM 3906 O O . MET B 1 144 ? -11.734 -5.332 -18.188 1 97.69 144 MET B O 1
ATOM 3910 N N . VAL B 1 145 ? -12.883 -5.859 -19.953 1 96.94 145 VAL B N 1
ATOM 3911 C CA . VAL B 1 145 ? -14.188 -5.469 -19.422 1 96.94 145 VAL B CA 1
ATOM 3912 C C . VAL B 1 145 ? -14.469 -6.215 -18.125 1 96.94 145 VAL B C 1
ATOM 3914 O O . VAL B 1 145 ? -14.836 -5.605 -17.125 1 96.94 145 VAL B O 1
ATOM 3917 N N . PRO B 1 146 ? -14.258 -7.531 -18.125 1 96.69 146 PRO B N 1
ATOM 3918 C CA . PRO B 1 146 ? -14.555 -8.227 -16.875 1 96.69 146 PRO B CA 1
ATOM 3919 C C . PRO B 1 146 ? -13.688 -7.762 -15.711 1 96.69 146 PRO B C 1
ATOM 3921 O O . PRO B 1 146 ? -14.172 -7.637 -14.586 1 96.69 146 PRO B O 1
ATOM 3924 N N . MET B 1 147 ? -12.477 -7.504 -15.984 1 97.25 147 MET B N 1
ATOM 3925 C CA . MET B 1 147 ? -11.555 -7.113 -14.914 1 97.25 147 MET B CA 1
ATOM 3926 C C . MET B 1 147 ? -11.812 -5.676 -14.477 1 97.25 147 MET B C 1
ATOM 3928 O O . MET B 1 147 ? -11.625 -5.34 -13.305 1 97.25 147 MET B O 1
ATOM 3932 N N . ILE B 1 148 ? -12.203 -4.844 -15.438 1 97 148 ILE B N 1
ATOM 3933 C CA . ILE B 1 148 ? -12.609 -3.49 -15.07 1 97 148 ILE B CA 1
ATOM 3934 C C . ILE B 1 148 ? -13.844 -3.549 -14.172 1 97 148 ILE B C 1
ATOM 3936 O O . ILE B 1 148 ? -13.906 -2.865 -13.148 1 97 148 ILE B O 1
ATOM 3940 N N . HIS B 1 149 ? -14.758 -4.371 -14.586 1 96.56 149 HIS B N 1
ATOM 3941 C CA . HIS B 1 149 ? -15.961 -4.59 -13.789 1 96.56 149 HIS B CA 1
ATOM 3942 C C . HIS B 1 149 ? -15.609 -5.047 -12.375 1 96.56 149 HIS B C 1
ATOM 3944 O O . HIS B 1 149 ? -16.141 -4.508 -11.398 1 96.56 149 HIS B O 1
ATOM 3950 N N . GLY B 1 150 ? -14.805 -6.051 -12.273 1 96.88 150 GLY B N 1
ATOM 3951 C CA . GLY B 1 150 ? -14.398 -6.539 -10.969 1 96.88 150 GLY B CA 1
ATOM 3952 C C . GLY B 1 150 ? -13.719 -5.48 -10.125 1 96.88 150 GLY B C 1
ATOM 3953 O O . GLY B 1 150 ? -13.969 -5.383 -8.922 1 96.88 150 GLY B O 1
ATOM 3954 N N . THR B 1 151 ? -12.852 -4.723 -10.734 1 96.25 151 THR B N 1
ATOM 3955 C CA . THR B 1 151 ? -12.148 -3.65 -10.039 1 96.25 151 THR B CA 1
ATOM 3956 C C . THR B 1 151 ? -13.141 -2.623 -9.492 1 96.25 151 THR B C 1
ATOM 3958 O O . THR B 1 151 ? -13.016 -2.188 -8.344 1 96.25 151 THR B O 1
ATOM 3961 N N . VAL B 1 152 ? -14.062 -2.264 -10.273 1 95.88 152 VAL B N 1
ATOM 3962 C CA . VAL B 1 152 ? -15.07 -1.285 -9.875 1 95.88 152 VAL B CA 1
ATOM 3963 C C . VAL B 1 152 ? -15.898 -1.839 -8.719 1 95.88 152 VAL B C 1
ATOM 3965 O O . VAL B 1 152 ? -16.141 -1.139 -7.734 1 95.88 152 VAL B O 1
ATOM 3968 N N . MET B 1 153 ? -16.297 -3.051 -8.844 1 96.19 153 MET B N 1
ATOM 3969 C CA . MET B 1 153 ? -17.141 -3.668 -7.816 1 96.19 153 MET B CA 1
ATOM 3970 C C . MET B 1 153 ? -16.406 -3.711 -6.477 1 96.19 153 MET B C 1
ATOM 3972 O O . MET B 1 153 ? -16.969 -3.318 -5.453 1 96.19 153 MET B O 1
ATOM 3976 N N . VAL B 1 154 ? -15.203 -4.168 -6.504 1 96.19 154 VAL B N 1
ATOM 3977 C CA . VAL B 1 154 ? -14.422 -4.27 -5.277 1 96.19 154 VAL B CA 1
ATOM 3978 C C . VAL B 1 154 ? -14.188 -2.877 -4.695 1 96.19 154 VAL B C 1
ATOM 3980 O O . VAL B 1 154 ? -14.312 -2.672 -3.486 1 96.19 154 VAL B O 1
ATOM 3983 N N . THR B 1 155 ? -13.859 -1.961 -5.543 1 95.12 155 THR B N 1
ATOM 3984 C CA . THR B 1 155 ? -13.539 -0.606 -5.105 1 95.12 155 THR B CA 1
ATOM 3985 C C . THR B 1 155 ? -14.766 0.067 -4.496 1 95.12 155 THR B C 1
ATOM 3987 O O . THR B 1 155 ? -14.664 0.776 -3.494 1 95.12 155 THR B O 1
ATOM 3990 N N . VAL B 1 156 ? -15.875 -0.098 -5.105 1 95.25 156 VAL B N 1
ATOM 3991 C CA . VAL B 1 156 ? -17.109 0.505 -4.621 1 95.25 156 VAL B CA 1
ATOM 3992 C C . VAL B 1 156 ? -17.422 -0.018 -3.221 1 95.25 156 VAL B C 1
ATOM 3994 O O . VAL B 1 156 ? -17.75 0.76 -2.318 1 95.25 156 VAL B O 1
ATOM 3997 N N . VAL B 1 157 ? -17.344 -1.271 -3.039 1 93.81 157 VAL B N 1
ATOM 3998 C CA . VAL B 1 157 ? -17.609 -1.861 -1.732 1 93.81 157 VAL B CA 1
ATOM 3999 C C . VAL B 1 157 ? -16.578 -1.379 -0.719 1 93.81 157 VAL B C 1
ATOM 4001 O O . VAL B 1 157 ? -16.922 -1.007 0.404 1 93.81 157 VAL B O 1
ATOM 4004 N N . ALA B 1 158 ? -15.312 -1.466 -1.105 1 94.75 158 ALA B N 1
ATOM 4005 C CA . ALA B 1 158 ? -14.242 -1.033 -0.214 1 94.75 158 ALA B CA 1
ATOM 4006 C C . ALA B 1 158 ? -14.438 0.413 0.227 1 94.75 158 ALA B C 1
ATOM 4008 O O . ALA B 1 158 ? -14.25 0.743 1.399 1 94.75 158 ALA B O 1
ATOM 4009 N N . THR B 1 159 ? -14.859 1.228 -0.716 1 92.12 159 THR B N 1
ATOM 4010 C CA . THR B 1 159 ? -15.086 2.639 -0.423 1 92.12 159 THR B CA 1
ATOM 4011 C C . THR B 1 159 ? -16.281 2.812 0.5 1 92.12 159 THR B C 1
ATOM 4013 O O . THR B 1 159 ? -16.266 3.658 1.398 1 92.12 159 THR B O 1
ATOM 4016 N N . ALA B 1 160 ? -17.266 2.08 0.233 1 89.75 160 ALA B N 1
ATOM 4017 C CA . ALA B 1 160 ? -18.469 2.135 1.06 1 89.75 160 ALA B CA 1
ATOM 4018 C C . ALA B 1 160 ? -18.172 1.731 2.5 1 89.75 160 ALA B C 1
ATOM 4020 O O . ALA B 1 160 ? -18.828 2.193 3.432 1 89.75 160 ALA B O 1
ATOM 4021 N N . VAL B 1 161 ? -17.156 0.954 2.666 1 85.25 161 VAL B N 1
ATOM 4022 C CA . VAL B 1 161 ? -16.781 0.505 3.998 1 85.25 161 VAL B CA 1
ATOM 4023 C C . VAL B 1 161 ? -15.812 1.514 4.621 1 85.25 161 VAL B C 1
ATOM 4025 O O . VAL B 1 161 ? -16.094 2.068 5.688 1 85.25 161 VAL B O 1
ATOM 4028 N N . ALA B 1 162 ? -14.742 1.797 3.967 1 88.31 162 ALA B N 1
ATOM 4029 C CA . ALA B 1 162 ? -13.656 2.607 4.52 1 88.31 162 ALA B CA 1
ATOM 4030 C C . ALA B 1 162 ? -14.07 4.074 4.617 1 88.31 162 ALA B C 1
ATOM 4032 O O . ALA B 1 162 ? -13.641 4.785 5.531 1 88.31 162 ALA B O 1
ATOM 4033 N N . GLY B 1 163 ? -14.852 4.531 3.639 1 87.62 163 GLY B N 1
ATOM 4034 C CA . GLY B 1 163 ? -15.219 5.938 3.602 1 87.62 163 GLY B CA 1
ATOM 4035 C C . GLY B 1 163 ? -16.047 6.367 4.793 1 87.62 163 GLY B C 1
ATOM 4036 O O . GLY B 1 163 ? -15.578 7.133 5.641 1 87.62 163 GLY B O 1
ATOM 4037 N N . PRO B 1 164 ? -17.266 5.879 4.895 1 81.25 164 PRO B N 1
ATOM 4038 C CA . PRO B 1 164 ? -18.125 6.285 6.004 1 81.25 164 PRO B CA 1
ATOM 4039 C C . PRO B 1 164 ? -17.562 5.895 7.367 1 81.25 164 PRO B C 1
ATOM 4041 O O . PRO B 1 164 ? -17.578 6.703 8.297 1 81.25 164 PRO B O 1
ATOM 4044 N N . LEU B 1 165 ? -17.031 4.711 7.449 1 79.38 165 LEU B N 1
ATOM 4045 C CA . LEU B 1 165 ? -16.484 4.254 8.727 1 79.38 165 LEU B CA 1
ATOM 4046 C C . LEU B 1 165 ? -15.227 5.035 9.094 1 79.38 165 LEU B C 1
ATOM 4048 O O . LEU B 1 165 ? -15.016 5.375 10.258 1 79.38 165 LEU B O 1
ATOM 4052 N N . GLY B 1 166 ? -14.391 5.215 8.102 1 85.31 166 GLY B N 1
ATOM 4053 C CA . GLY B 1 166 ? -13.172 5.965 8.336 1 85.31 166 GLY B CA 1
ATOM 4054 C C . GLY B 1 166 ? -13.414 7.406 8.734 1 85.31 166 GLY B C 1
ATOM 4055 O O . GLY B 1 166 ? -12.797 7.914 9.672 1 85.31 166 GLY B O 1
ATOM 4056 N N . VAL B 1 167 ? -14.32 8.062 8.07 1 84.31 167 VAL B N 1
ATOM 4057 C CA . VAL B 1 167 ? -14.648 9.453 8.367 1 84.31 167 VAL B CA 1
ATOM 4058 C C . VAL B 1 167 ? -15.312 9.547 9.734 1 84.31 167 VAL B C 1
ATOM 4060 O O . VAL B 1 167 ? -15.023 10.453 10.516 1 84.31 167 VAL B O 1
ATOM 4063 N N . ALA B 1 168 ? -16.172 8.656 9.984 1 79.75 168 ALA B N 1
ATOM 4064 C CA . ALA B 1 168 ? -16.844 8.641 11.281 1 79.75 168 ALA B CA 1
ATOM 4065 C C . ALA B 1 168 ? -15.844 8.453 12.414 1 79.75 168 ALA B C 1
ATOM 4067 O O . ALA B 1 168 ? -15.93 9.117 13.445 1 79.75 168 ALA B O 1
ATOM 4068 N N . ALA B 1 169 ? -14.953 7.523 12.234 1 81.12 169 ALA B N 1
ATOM 4069 C CA . ALA B 1 169 ? -13.93 7.289 13.25 1 81.12 169 ALA B CA 1
ATOM 4070 C C . ALA B 1 169 ? -13.047 8.516 13.43 1 81.12 169 ALA B C 1
ATOM 4072 O O . ALA B 1 169 ? -12.656 8.852 14.555 1 81.12 169 ALA B O 1
ATOM 4073 N N . ALA B 1 170 ? -12.734 9.102 12.336 1 84.75 170 ALA B N 1
ATOM 4074 C CA . ALA B 1 170 ? -11.922 10.312 12.391 1 84.75 170 ALA B CA 1
ATOM 4075 C C . ALA B 1 170 ? -12.641 11.422 13.148 1 84.75 170 ALA B C 1
ATOM 4077 O O . ALA B 1 170 ? -12.031 12.141 13.938 1 84.75 170 ALA B O 1
ATOM 4078 N N . LEU B 1 171 ? -13.891 11.609 12.859 1 80.75 171 LEU B N 1
ATOM 4079 C CA . LEU B 1 171 ? -14.695 12.617 13.531 1 80.75 171 LEU B CA 1
ATOM 4080 C C . LEU B 1 171 ? -14.773 12.344 15.031 1 80.75 171 LEU B C 1
ATOM 4082 O O . LEU B 1 171 ? -14.672 13.273 15.844 1 80.75 171 LEU B O 1
ATOM 4086 N N . PHE B 1 172 ? -14.992 11.172 15.367 1 78.94 172 PHE B N 1
ATOM 4087 C CA . PHE B 1 172 ? -15.047 10.797 16.766 1 78.94 172 PHE B CA 1
ATOM 4088 C C . PHE B 1 172 ? -13.727 11.086 17.469 1 78.94 172 PHE B C 1
ATOM 4090 O O . PHE B 1 172 ? -13.711 11.664 18.562 1 78.94 172 PHE B O 1
ATOM 4097 N N . LEU B 1 173 ? -12.703 10.711 16.875 1 81.56 173 LEU B N 1
ATOM 4098 C CA . LEU B 1 173 ? -11.383 10.867 17.484 1 81.56 173 LEU B CA 1
ATOM 4099 C C . LEU B 1 173 ? -11.016 12.344 17.594 1 81.56 173 LEU B C 1
ATOM 4101 O O . LEU B 1 173 ? -10.398 12.75 18.594 1 81.56 173 LEU B O 1
ATOM 4105 N N . SER B 1 174 ? -11.414 13.086 16.625 1 81.38 174 SER B N 1
ATOM 4106 C CA . SER B 1 174 ? -11.008 14.484 16.594 1 81.38 174 SER B CA 1
ATOM 4107 C C . SER B 1 174 ? -11.898 15.344 17.484 1 81.38 174 SER B C 1
ATOM 4109 O O . SER B 1 174 ? -11.438 16.328 18.047 1 81.38 174 SER B O 1
ATOM 4111 N N . GLU B 1 175 ? -13.133 14.961 17.562 1 77 175 GLU B N 1
ATOM 4112 C CA . GLU B 1 175 ? -14.062 15.922 18.156 1 77 175 GLU B CA 1
ATOM 4113 C C . GLU B 1 175 ? -14.664 15.383 19.453 1 77 175 GLU B C 1
ATOM 4115 O O . GLU B 1 175 ? -15.148 16.156 20.281 1 77 175 GLU B O 1
ATOM 4120 N N . ILE B 1 176 ? -14.75 14.188 19.547 1 74.69 176 ILE B N 1
ATOM 4121 C CA . ILE B 1 176 ? -15.562 13.648 20.641 1 74.69 176 ILE B CA 1
ATOM 4122 C C . ILE B 1 176 ? -14.672 12.938 21.656 1 74.69 176 ILE B C 1
ATOM 4124 O O . ILE B 1 176 ? -14.875 13.047 22.859 1 74.69 176 ILE B O 1
ATOM 4128 N N . ALA B 1 177 ? -13.734 12.25 21.125 1 75.94 177 ALA B N 1
ATOM 4129 C CA . ALA B 1 177 ? -12.914 11.383 21.969 1 75.94 177 ALA B CA 1
ATOM 4130 C C . ALA B 1 177 ? -12.094 12.195 22.969 1 75.94 177 ALA B C 1
ATOM 4132 O O . ALA B 1 177 ? -11.555 13.25 22.625 1 75.94 177 ALA B O 1
ATOM 4133 N N . PRO B 1 178 ? -12.203 11.68 24.203 1 73.19 178 PRO B N 1
ATOM 4134 C CA . PRO B 1 178 ? -11.312 12.312 25.172 1 73.19 178 PRO B CA 1
ATOM 4135 C C . PRO B 1 178 ? -9.836 12.18 24.781 1 73.19 178 PRO B C 1
ATOM 4137 O O . PRO B 1 178 ? -9.477 11.305 24 1 73.19 178 PRO B O 1
ATOM 4140 N N . ASP B 1 179 ? -9.062 12.938 25.344 1 73.94 179 ASP B N 1
ATOM 4141 C CA . ASP B 1 179 ? -7.641 13.016 25 1 73.94 179 ASP B CA 1
ATOM 4142 C C . ASP B 1 179 ? -6.949 11.672 25.203 1 73.94 179 ASP B C 1
ATOM 4144 O O . ASP B 1 179 ? -6.121 11.266 24.391 1 73.94 179 ASP B O 1
ATOM 4148 N N . VAL B 1 180 ? -7.348 11.031 26.25 1 68.44 180 VAL B N 1
ATOM 4149 C CA . VAL B 1 180 ? -6.703 9.758 26.562 1 68.44 180 VAL B CA 1
ATOM 4150 C C . VAL B 1 180 ? -7 8.742 25.469 1 68.44 180 VAL B C 1
ATOM 4152 O O . VAL B 1 180 ? -6.125 7.969 25.062 1 68.44 180 VAL B O 1
ATOM 4155 N N . VAL B 1 181 ? -8.219 8.781 25 1 72.69 181 VAL B N 1
ATOM 4156 C CA . VAL B 1 181 ? -8.617 7.867 23.938 1 72.69 181 VAL B CA 1
ATOM 4157 C C . VAL B 1 181 ? -7.887 8.234 22.656 1 72.69 181 VAL B C 1
ATOM 4159 O O . VAL B 1 181 ? -7.375 7.355 21.953 1 72.69 181 VAL B O 1
ATOM 4162 N N . ARG B 1 182 ? -7.852 9.422 22.422 1 76.44 182 ARG B N 1
ATOM 4163 C CA . ARG B 1 182 ? -7.18 9.898 21.219 1 76.44 182 ARG B CA 1
ATOM 4164 C C . ARG B 1 182 ? -5.707 9.508 21.219 1 76.44 182 ARG B C 1
ATOM 4166 O O . ARG B 1 182 ? -5.16 9.109 20.188 1 76.44 182 ARG B O 1
ATOM 4173 N N . GLU B 1 183 ? -5.156 9.547 22.406 1 72.88 183 GLU B N 1
ATOM 4174 C CA . GLU B 1 183 ? -3.727 9.289 22.547 1 72.88 183 GLU B CA 1
ATOM 4175 C C . GLU B 1 183 ? -3.408 7.816 22.312 1 72.88 183 GLU B C 1
ATOM 4177 O O . GLU B 1 183 ? -2.305 7.477 21.875 1 72.88 183 GLU B O 1
ATOM 4182 N N . PHE B 1 184 ? -4.355 7.008 22.516 1 71.75 184 PHE B N 1
ATOM 4183 C CA . PHE B 1 184 ? -4.102 5.582 22.359 1 71.75 184 PHE B CA 1
ATOM 4184 C C . PHE B 1 184 ? -4.656 5.07 21.031 1 71.75 184 PHE B C 1
ATOM 4186 O O . PHE B 1 184 ? -4.039 4.223 20.375 1 71.75 184 PHE B O 1
ATOM 4193 N N . VAL B 1 185 ? -5.75 5.637 20.656 1 74.69 185 VAL B N 1
ATOM 4194 C CA . VAL B 1 185 ? -6.449 5.098 19.484 1 74.69 185 VAL B CA 1
ATOM 4195 C C . VAL B 1 185 ? -5.766 5.57 18.203 1 74.69 185 VAL B C 1
ATOM 4197 O O . VAL B 1 185 ? -5.633 4.809 17.25 1 74.69 185 VAL B O 1
ATOM 4200 N N . LYS B 1 186 ? -5.324 6.77 18.188 1 74.88 186 LYS B N 1
ATOM 4201 C CA . LYS B 1 186 ? -4.711 7.293 16.969 1 74.88 186 LYS B CA 1
ATOM 4202 C C . LYS B 1 186 ? -3.443 6.52 16.625 1 74.88 186 LYS B C 1
ATOM 4204 O O . LYS B 1 186 ? -3.307 6.016 15.508 1 74.88 186 LYS B O 1
ATOM 4209 N N . PRO B 1 187 ? -2.59 6.34 17.609 1 70.94 187 PRO B N 1
ATOM 4210 C CA . PRO B 1 187 ? -1.416 5.52 17.297 1 70.94 187 PRO B CA 1
ATOM 4211 C C . PRO B 1 187 ? -1.777 4.078 16.953 1 70.94 187 PRO B C 1
ATOM 4213 O O . PRO B 1 187 ? -1.122 3.455 16.125 1 70.94 187 PRO B O 1
ATOM 4216 N N . GLY B 1 188 ? -2.727 3.584 17.625 1 73.81 188 GLY B N 1
ATOM 4217 C CA . GLY B 1 188 ? -3.188 2.242 17.312 1 73.81 188 GLY B CA 1
ATOM 4218 C C . GLY B 1 188 ? -3.637 2.094 15.867 1 73.81 188 GLY B C 1
ATOM 4219 O O . GLY B 1 188 ? -3.301 1.109 15.203 1 73.81 188 GLY B O 1
ATOM 4220 N N . VAL B 1 189 ? -4.363 3.098 15.398 1 75.62 189 VAL B N 1
ATOM 4221 C CA . VAL B 1 189 ? -4.84 3.117 14.023 1 75.62 189 VAL B CA 1
ATOM 4222 C C . VAL B 1 189 ? -3.652 3.182 13.062 1 75.62 189 VAL B C 1
ATOM 4224 O O . VAL B 1 189 ? -3.65 2.518 12.023 1 75.62 189 VAL B O 1
ATOM 4227 N N . GLU B 1 190 ? -2.709 3.891 13.461 1 71.12 190 GLU B N 1
ATOM 4228 C CA . GLU B 1 190 ? -1.516 4.035 12.633 1 71.12 190 GLU B CA 1
ATOM 4229 C C . GLU B 1 190 ? -0.732 2.727 12.555 1 71.12 190 GLU B C 1
ATOM 4231 O O . GLU B 1 190 ? -0.17 2.391 11.516 1 71.12 190 GLU B O 1
ATOM 4236 N N . ILE B 1 191 ? -0.711 2.057 13.664 1 68.31 191 ILE B N 1
ATOM 4237 C CA . ILE B 1 191 ? -0.038 0.763 13.711 1 68.31 191 ILE B CA 1
ATOM 4238 C C . ILE B 1 191 ? -0.766 -0.228 12.805 1 68.31 191 ILE B C 1
ATOM 4240 O O . ILE B 1 191 ? -0.131 -1.01 12.094 1 68.31 191 ILE B O 1
ATOM 4244 N N . LEU B 1 192 ? -1.988 -0.119 12.812 1 70.38 192 LEU B N 1
ATOM 4245 C CA . LEU B 1 192 ? -2.797 -1.037 12.016 1 70.38 192 LEU B CA 1
ATOM 4246 C C . LEU B 1 192 ? -2.6 -0.783 10.531 1 70.38 192 LEU B C 1
ATOM 4248 O O . LEU B 1 192 ? -2.75 -1.696 9.711 1 70.38 192 LEU B O 1
ATOM 4252 N N . ALA B 1 193 ? -2.338 0.466 10.18 1 70.56 193 ALA B N 1
ATOM 4253 C CA . ALA B 1 193 ? -2.068 0.82 8.789 1 70.56 193 ALA B CA 1
ATOM 4254 C C . ALA B 1 193 ? -0.812 0.119 8.273 1 70.56 193 ALA B C 1
ATOM 4256 O O . ALA B 1 193 ? -0.604 0.01 7.066 1 70.56 193 ALA B O 1
ATOM 4257 N N . GLY B 1 194 ? -0.043 -0.4 9.188 1 68.88 194 GLY B N 1
ATOM 4258 C CA . GLY B 1 194 ? 1.206 -1.053 8.828 1 68.88 194 GLY B CA 1
ATOM 4259 C C . GLY B 1 194 ? 1.051 -2.539 8.578 1 68.88 194 GLY B C 1
ATOM 4260 O O . GLY B 1 194 ? 1.971 -3.188 8.07 1 68.88 194 GLY B O 1
ATOM 4261 N N . ILE B 1 195 ? -0.09 -3.104 8.859 1 74.69 195 ILE B N 1
ATOM 4262 C CA . ILE B 1 195 ? -0.318 -4.527 8.625 1 74.69 195 ILE B CA 1
ATOM 4263 C C . ILE B 1 195 ? -0.174 -4.836 7.137 1 74.69 195 ILE B C 1
ATOM 4265 O O . ILE B 1 195 ? -0.795 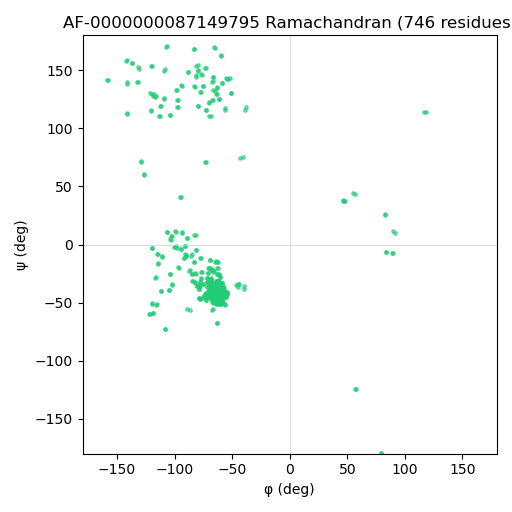-4.18 6.297 1 74.69 195 ILE B O 1
ATOM 4269 N N . PRO B 1 196 ? 0.686 -5.773 6.852 1 78.56 196 PRO B N 1
ATOM 4270 C CA . PRO B 1 196 ? 0.838 -6.152 5.445 1 78.56 196 PRO B CA 1
ATOM 4271 C C . PRO B 1 196 ? -0.466 -6.645 4.824 1 78.56 196 PRO B C 1
ATOM 4273 O O . PRO B 1 196 ? -1.236 -7.355 5.477 1 78.56 196 PRO B O 1
ATOM 4276 N N . SER B 1 197 ? -0.649 -6.215 3.656 1 83.06 197 SER B N 1
ATOM 4277 C CA . SER B 1 197 ? -1.922 -6.504 3.004 1 83.06 197 SER B CA 1
ATOM 4278 C C . SER B 1 197 ? -2.121 -8 2.82 1 83.06 197 SER B C 1
ATOM 4280 O O . SER B 1 197 ? -3.252 -8.492 2.844 1 83.06 197 SER B O 1
ATOM 4282 N N . ILE B 1 198 ? -1.021 -8.719 2.639 1 86.5 198 ILE B N 1
ATOM 4283 C CA . ILE B 1 198 ? -1.107 -10.164 2.412 1 86.5 198 ILE B CA 1
ATOM 4284 C C . ILE B 1 198 ? -1.73 -10.836 3.631 1 86.5 198 ILE B C 1
ATOM 4286 O O . ILE B 1 198 ? -2.402 -11.867 3.502 1 86.5 198 ILE B O 1
ATOM 4290 N N . VAL B 1 199 ? -1.481 -10.289 4.793 1 83.38 199 VAL B N 1
ATOM 4291 C CA . VAL B 1 199 ? -2.059 -10.859 6.004 1 83.38 199 VAL B CA 1
ATOM 4292 C C . VAL B 1 199 ? -3.578 -10.719 5.973 1 83.38 199 VAL B C 1
ATOM 4294 O O . VAL B 1 199 ? -4.305 -11.656 6.301 1 83.38 199 VAL B O 1
ATOM 4297 N N . TYR B 1 200 ? -4.07 -9.578 5.531 1 85.06 200 TYR B N 1
ATOM 4298 C CA . TYR B 1 200 ? -5.508 -9.359 5.383 1 85.06 200 TYR B CA 1
ATOM 4299 C C . TYR B 1 200 ? -6.102 -10.336 4.371 1 85.06 200 TYR B C 1
ATOM 4301 O O . TYR B 1 200 ? -7.121 -10.977 4.645 1 85.06 200 TYR B O 1
ATOM 4309 N N . GLY B 1 201 ? -5.445 -10.406 3.275 1 86.62 201 GLY B N 1
ATOM 4310 C CA . GLY B 1 201 ? -5.918 -11.305 2.236 1 86.62 201 GLY B CA 1
ATOM 4311 C C . GLY B 1 201 ? -5.945 -12.758 2.668 1 86.62 201 GLY B C 1
ATOM 4312 O O . GLY B 1 201 ? -6.887 -13.492 2.354 1 86.62 201 GLY B O 1
ATOM 4313 N N . PHE B 1 202 ? -4.918 -13.117 3.332 1 86.5 202 PHE B N 1
ATOM 4314 C CA . PHE B 1 202 ? -4.797 -14.492 3.797 1 86.5 202 PHE B CA 1
ATOM 4315 C C . PHE B 1 202 ? -5.914 -14.836 4.777 1 86.5 202 PHE B C 1
ATOM 4317 O O . PHE B 1 202 ? -6.516 -15.906 4.695 1 86.5 202 PHE B O 1
ATOM 4324 N N . ILE B 1 203 ? -6.184 -13.953 5.641 1 83.62 203 ILE B N 1
ATOM 4325 C CA . ILE B 1 203 ? -7.27 -14.141 6.598 1 83.62 203 ILE B CA 1
ATOM 4326 C C . ILE B 1 203 ? -8.609 -14.148 5.863 1 83.62 203 ILE B C 1
ATOM 4328 O O . ILE B 1 203 ? -9.492 -14.945 6.184 1 83.62 203 ILE B O 1
ATOM 4332 N N . GLY B 1 204 ? -8.781 -13.234 4.98 1 87.12 204 GLY B N 1
ATOM 4333 C CA . GLY B 1 204 ? -9.977 -13.242 4.16 1 87.12 204 GLY B CA 1
ATOM 4334 C C . GLY B 1 204 ? -10.203 -14.555 3.436 1 87.12 204 GLY B C 1
ATOM 4335 O O . GLY B 1 204 ? -11.328 -15.062 3.402 1 87.12 204 GLY B O 1
ATOM 4336 N N . PHE B 1 205 ? -9.18 -15.148 2.904 1 89 205 PHE B N 1
ATOM 4337 C CA . PHE B 1 205 ? -9.242 -16.391 2.139 1 89 205 PHE B CA 1
ATOM 4338 C C . PHE B 1 205 ? -9.539 -17.578 3.051 1 89 205 PHE B C 1
ATOM 4340 O O . PHE B 1 205 ? -10.367 -18.438 2.715 1 89 205 PHE B O 1
ATOM 4347 N N . THR B 1 206 ? -8.898 -17.656 4.168 1 85.06 206 THR B N 1
ATOM 4348 C CA . THR B 1 206 ? -8.945 -18.859 4.992 1 85.06 206 THR B CA 1
ATOM 4349 C C . THR B 1 206 ? -10.172 -18.844 5.906 1 85.06 206 THR B C 1
ATOM 4351 O O . THR B 1 206 ? -10.695 -19.891 6.273 1 85.06 206 THR B O 1
ATOM 4354 N N . ILE B 1 207 ? -10.656 -17.609 6.195 1 80.44 207 ILE B N 1
ATOM 4355 C CA . ILE B 1 207 ? -11.719 -17.547 7.191 1 80.44 207 ILE B CA 1
ATOM 4356 C C . ILE B 1 207 ? -12.977 -16.953 6.566 1 80.44 207 ILE B C 1
ATOM 4358 O O . ILE B 1 207 ? -14.039 -17.594 6.551 1 80.44 207 ILE B O 1
ATOM 4362 N N . LEU B 1 208 ? -12.836 -15.789 6.094 1 82.75 208 LEU B N 1
ATOM 4363 C CA . LEU B 1 208 ? -14.016 -15.047 5.648 1 82.75 208 LEU B CA 1
ATOM 4364 C C . LEU B 1 208 ? -14.648 -15.711 4.43 1 82.75 208 LEU B C 1
ATOM 4366 O O . LEU B 1 208 ? -15.875 -15.797 4.332 1 82.75 208 LEU B O 1
ATOM 4370 N N . SER B 1 209 ? -13.797 -16.125 3.51 1 88.44 209 SER B N 1
ATOM 4371 C CA . SER B 1 209 ? -14.32 -16.688 2.266 1 88.44 209 SER B CA 1
ATOM 4372 C C . SER B 1 209 ? -15.109 -17.969 2.516 1 88.44 209 SER B C 1
ATOM 4374 O O . SER B 1 209 ? -16.234 -18.109 2.037 1 88.44 209 SER B O 1
ATOM 4376 N N . PRO B 1 210 ? -14.5 -18.938 3.256 1 85.44 210 PRO B N 1
ATOM 4377 C CA . PRO B 1 210 ? -15.289 -20.141 3.529 1 85.44 210 PRO B CA 1
ATOM 4378 C C . PRO B 1 210 ? -16.547 -19.844 4.344 1 85.44 210 PRO B C 1
ATOM 4380 O O . PRO B 1 210 ? -17.594 -20.453 4.098 1 85.44 210 PRO B O 1
ATOM 4383 N N . TRP B 1 211 ? -16.469 -19 5.289 1 80.25 211 TRP B N 1
ATOM 4384 C CA . TRP B 1 211 ? -17.625 -18.609 6.078 1 80.25 211 TRP B CA 1
ATOM 4385 C C . TRP B 1 211 ? -18.719 -18.031 5.191 1 80.25 211 TRP B C 1
ATOM 4387 O O . TRP B 1 211 ? -19.891 -18.359 5.352 1 80.25 211 TRP B O 1
ATOM 4397 N N . ALA B 1 212 ? -18.359 -17.094 4.344 1 82.94 212 ALA B N 1
ATOM 4398 C CA . ALA B 1 212 ? -19.312 -16.453 3.447 1 82.94 212 ALA B CA 1
ATOM 4399 C C . ALA B 1 212 ? -19.953 -17.469 2.512 1 82.94 212 ALA B C 1
ATOM 4401 O O . ALA B 1 212 ? -21.156 -17.391 2.234 1 82.94 212 ALA B O 1
ATOM 4402 N N . SER B 1 213 ? -19.141 -18.359 1.981 1 85.38 213 SER B N 1
ATOM 4403 C CA . SER B 1 213 ? -19.656 -19.375 1.088 1 85.38 213 SER B CA 1
ATOM 4404 C C . SER B 1 213 ? -20.719 -20.234 1.784 1 85.38 213 SER B C 1
ATOM 4406 O O . SER B 1 213 ? -21.75 -20.562 1.194 1 85.38 213 SER B O 1
ATOM 4408 N N . ASP B 1 214 ? -20.453 -20.562 2.971 1 81.75 214 ASP B N 1
ATOM 4409 C CA . ASP B 1 214 ? -21.391 -21.375 3.746 1 81.75 214 ASP B CA 1
ATOM 4410 C C . ASP B 1 214 ? -22.641 -20.594 4.113 1 81.75 214 ASP B C 1
ATOM 4412 O O . ASP B 1 214 ? -23.75 -21.094 3.979 1 81.75 214 ASP B O 1
ATOM 4416 N N . GLN B 1 215 ? -22.453 -19.391 4.512 1 76.5 215 GLN B N 1
ATOM 4417 C CA . GLN B 1 215 ? -23.562 -18.547 4.98 1 76.5 215 GLN B CA 1
ATOM 4418 C C . GLN B 1 215 ? -24.516 -18.203 3.838 1 76.5 215 GLN B C 1
ATOM 4420 O O . GLN B 1 215 ? -25.719 -18.156 4.031 1 76.5 215 GLN B O 1
ATOM 4425 N N . PHE B 1 216 ? -23.969 -17.891 2.734 1 79.94 216 PHE B N 1
ATOM 4426 C CA . PHE B 1 216 ? -24.797 -17.422 1.636 1 79.94 216 PHE B CA 1
ATOM 4427 C C . PHE B 1 216 ? -25 -18.516 0.596 1 79.94 216 PHE B C 1
ATOM 4429 O O . PHE B 1 216 ? -25.578 -18.266 -0.466 1 79.94 216 PHE B O 1
ATOM 4436 N N . ARG B 1 217 ? -24.516 -19.656 0.826 1 81.31 217 ARG B N 1
ATOM 4437 C CA . ARG B 1 217 ? -24.719 -20.844 0.002 1 81.31 217 ARG B CA 1
ATOM 4438 C C . ARG B 1 217 ? -24.281 -20.594 -1.438 1 81.31 217 ARG B C 1
ATOM 4440 O O . ARG B 1 217 ? -25.047 -20.859 -2.375 1 81.31 217 ARG B O 1
ATOM 4447 N N . THR B 1 218 ? -23.141 -19.953 -1.473 1 80.88 218 THR B N 1
ATOM 4448 C CA . THR B 1 218 ? -22.594 -19.719 -2.803 1 80.88 218 THR B CA 1
ATOM 4449 C C . THR B 1 218 ? -21.719 -20.891 -3.236 1 80.88 218 THR B C 1
ATOM 4451 O O . THR B 1 218 ? -21.203 -21.641 -2.395 1 80.88 218 THR B O 1
ATOM 4454 N N . THR B 1 219 ? -21.719 -21.109 -4.543 1 81 219 THR B N 1
ATOM 4455 C CA . THR B 1 219 ? -20.844 -22.141 -5.07 1 81 219 THR B CA 1
ATOM 4456 C C . THR B 1 219 ? -19.406 -21.625 -5.18 1 81 219 THR B C 1
ATOM 4458 O O . THR B 1 219 ? -19.141 -20.672 -5.918 1 81 219 THR B O 1
ATOM 4461 N N . GLY B 1 220 ? -18.562 -22.281 -4.465 1 79.38 220 GLY B N 1
ATOM 4462 C CA . GLY B 1 220 ? -17.172 -21.859 -4.496 1 79.38 220 GLY B CA 1
ATOM 4463 C C . GLY B 1 220 ? -16.891 -20.656 -3.617 1 79.38 220 GLY B C 1
ATOM 4464 O O . GLY B 1 220 ? -17.781 -20.172 -2.926 1 79.38 220 GLY B O 1
ATOM 4465 N N . GLN B 1 221 ? -15.594 -20.312 -3.697 1 82.12 221 GLN B N 1
ATOM 4466 C CA . GLN B 1 221 ? -15.18 -19.172 -2.883 1 82.12 221 GLN B CA 1
ATOM 4467 C C . GLN B 1 221 ? -14.883 -17.953 -3.752 1 82.12 221 GLN B C 1
ATOM 4469 O O . GLN B 1 221 ? -14.773 -18.078 -4.977 1 82.12 221 GLN B O 1
ATOM 4474 N N . GLY B 1 222 ? -15.109 -16.875 -3.131 1 88.69 222 GLY B N 1
ATOM 4475 C CA . GLY B 1 222 ? -14.75 -15.625 -3.793 1 88.69 222 GLY B CA 1
ATOM 4476 C C . GLY B 1 222 ? -15.945 -14.734 -4.074 1 88.69 222 GLY B C 1
ATOM 4477 O O . GLY B 1 222 ? -16.906 -15.156 -4.73 1 88.69 222 GLY B O 1
ATOM 4478 N N . SER B 1 223 ? -16.016 -13.672 -3.498 1 93.5 223 SER B N 1
ATOM 4479 C CA . SER B 1 223 ? -17.078 -12.695 -3.682 1 93.5 223 SER B CA 1
ATOM 4480 C C . SER B 1 223 ? -16.531 -11.273 -3.66 1 93.5 223 SER B C 1
ATOM 4482 O O . SER B 1 223 ? -15.633 -10.961 -2.881 1 93.5 223 SER B O 1
ATOM 4484 N N . TYR B 1 224 ? -17.141 -10.484 -4.602 1 95.5 224 TYR B N 1
ATOM 4485 C CA . TYR B 1 224 ? -16.734 -9.086 -4.633 1 95.5 224 TYR B CA 1
ATOM 4486 C C . TYR B 1 224 ? -17.062 -8.391 -3.316 1 95.5 224 TYR B C 1
ATOM 4488 O O . TYR B 1 224 ? -16.328 -7.512 -2.869 1 95.5 224 TYR B O 1
ATOM 4496 N N . LEU B 1 225 ? -18.094 -8.781 -2.719 1 93 225 LEU B N 1
ATOM 4497 C CA . LEU B 1 225 ? -18.547 -8.164 -1.473 1 93 225 LEU B CA 1
ATOM 4498 C C . LEU B 1 225 ? -17.5 -8.352 -0.373 1 93 225 LEU B C 1
ATOM 4500 O O . LEU B 1 225 ? -17.062 -7.375 0.245 1 93 225 LEU B O 1
ATOM 4504 N N . PHE B 1 226 ? -17.078 -9.516 -0.212 1 91.5 226 PHE B N 1
ATOM 4505 C CA . PHE B 1 226 ? -16.219 -9.812 0.928 1 91.5 226 PHE B CA 1
ATOM 4506 C C . PHE B 1 226 ? -14.781 -9.398 0.639 1 91.5 226 PHE B C 1
ATOM 4508 O O . PHE B 1 226 ? -14.055 -8.984 1.545 1 91.5 226 PHE B O 1
ATOM 4515 N N . VAL B 1 227 ? -14.375 -9.562 -0.638 1 94.62 227 VAL B N 1
ATOM 4516 C CA . VAL B 1 227 ? -13.086 -8.992 -1.006 1 94.62 227 VAL B CA 1
ATOM 4517 C C . VAL B 1 227 ? -13.102 -7.48 -0.77 1 94.62 227 VAL B C 1
ATOM 4519 O O . VAL B 1 227 ? -12.148 -6.922 -0.222 1 94.62 227 VAL B O 1
ATOM 4522 N N . GLY B 1 228 ? -14.188 -6.871 -1.169 1 94.88 228 GLY B N 1
ATOM 4523 C CA . GLY B 1 228 ? -14.344 -5.441 -0.955 1 94.88 228 GLY B CA 1
ATOM 4524 C C . GLY B 1 228 ? -14.312 -5.051 0.511 1 94.88 228 GLY B C 1
ATOM 4525 O O . GLY B 1 228 ? -13.734 -4.023 0.874 1 94.88 228 GLY B O 1
ATOM 4526 N N . ILE B 1 229 ? -14.891 -5.809 1.316 1 88.44 229 ILE B N 1
ATOM 4527 C CA . ILE B 1 229 ? -14.906 -5.547 2.752 1 88.44 229 ILE B CA 1
ATOM 4528 C C . ILE B 1 229 ? -13.484 -5.633 3.309 1 88.44 229 ILE B C 1
ATOM 4530 O O . ILE B 1 229 ? -13.062 -4.762 4.07 1 88.44 229 ILE B O 1
ATOM 4534 N N . VAL B 1 230 ? -12.781 -6.68 2.926 1 90.25 230 VAL B N 1
ATOM 4535 C CA . VAL B 1 230 ? -11.406 -6.859 3.395 1 90.25 230 VAL B CA 1
ATOM 4536 C C . VAL B 1 230 ? -10.547 -5.688 2.938 1 90.25 230 VAL B C 1
ATOM 4538 O O . VAL B 1 230 ? -9.773 -5.129 3.725 1 90.25 230 VAL B O 1
ATOM 4541 N N . VAL B 1 231 ? -10.719 -5.32 1.705 1 92.81 231 VAL B N 1
ATOM 4542 C CA . VAL B 1 231 ? -9.961 -4.207 1.143 1 92.81 231 VAL B CA 1
ATOM 4543 C C . VAL B 1 231 ? -10.359 -2.908 1.841 1 92.81 231 VAL B C 1
ATOM 4545 O O . VAL B 1 231 ? -9.516 -2.049 2.098 1 92.81 231 VAL B O 1
ATOM 4548 N N . GLY B 1 232 ? -11.594 -2.77 2.117 1 90.38 232 GLY B N 1
ATOM 4549 C CA . GLY B 1 232 ? -12.07 -1.607 2.85 1 90.38 232 GLY B CA 1
ATOM 4550 C C . GLY B 1 232 ? -11.492 -1.507 4.25 1 90.38 232 GLY B C 1
ATOM 4551 O O . GLY B 1 232 ? -11.094 -0.426 4.684 1 90.38 232 GLY B O 1
ATOM 4552 N N . LEU B 1 233 ? -11.484 -2.604 4.887 1 85.19 233 LEU B N 1
ATOM 4553 C CA . LEU B 1 233 ? -10.922 -2.645 6.23 1 85.19 233 LEU B CA 1
ATOM 4554 C C . LEU B 1 233 ? -9.438 -2.299 6.207 1 85.19 233 LEU B C 1
ATOM 4556 O O . LEU B 1 233 ? -8.93 -1.667 7.137 1 85.19 233 LEU B O 1
ATOM 4560 N N . MET B 1 234 ? -8.836 -2.768 5.18 1 86.06 234 MET B N 1
ATOM 4561 C CA . MET B 1 234 ? -7.414 -2.479 5.016 1 86.06 234 MET B CA 1
ATOM 4562 C C . MET B 1 234 ? -7.184 -0.989 4.789 1 86.06 234 MET B C 1
ATOM 4564 O O . MET B 1 234 ? -6.172 -0.439 5.23 1 86.06 234 MET B O 1
ATOM 4568 N N . ALA B 1 235 ? -8.047 -0.367 4.148 1 87.56 235 ALA B N 1
ATOM 4569 C CA . ALA B 1 235 ? -7.922 1.048 3.805 1 87.56 235 ALA B CA 1
ATOM 4570 C C . ALA B 1 235 ? -8.375 1.935 4.961 1 87.56 235 ALA B C 1
ATOM 4572 O O . ALA B 1 235 ? -8.062 3.127 4.996 1 87.56 235 ALA B O 1
ATOM 4573 N N . LEU B 1 236 ? -9.047 1.419 5.895 1 86.19 236 LEU B N 1
ATOM 4574 C CA . LEU B 1 236 ? -9.703 2.148 6.973 1 86.19 236 LEU B CA 1
ATOM 4575 C C . LEU B 1 236 ? -8.695 2.951 7.785 1 86.19 236 LEU B C 1
ATOM 4577 O O . LEU B 1 236 ? -8.906 4.141 8.039 1 86.19 236 LEU B O 1
ATOM 4581 N N . PRO B 1 237 ? -7.645 2.328 8.227 1 81.38 237 PRO B N 1
ATOM 4582 C CA . PRO B 1 237 ? -6.691 3.088 9.039 1 81.38 237 PRO B CA 1
ATOM 4583 C C . PRO B 1 237 ? -6.148 4.32 8.32 1 81.38 237 PRO B C 1
ATOM 4585 O O . PRO B 1 237 ? -5.945 5.363 8.945 1 81.38 237 PRO B O 1
ATOM 4588 N N . THR B 1 238 ? -5.941 4.16 7.043 1 80.25 238 THR B N 1
ATOM 4589 C CA . THR B 1 238 ? -5.453 5.285 6.254 1 80.25 238 THR B CA 1
ATOM 4590 C C . THR B 1 238 ? -6.48 6.41 6.219 1 80.25 238 THR B C 1
ATOM 4592 O O . THR B 1 238 ? -6.141 7.578 6.418 1 80.25 238 THR B O 1
ATOM 4595 N N . VAL B 1 239 ? -7.688 6.059 5.961 1 86.06 239 VAL B N 1
ATOM 4596 C CA . VAL B 1 239 ? -8.75 7.055 5.891 1 86.06 239 VAL B CA 1
ATOM 4597 C C . VAL B 1 239 ? -8.922 7.73 7.25 1 86.06 239 VAL B C 1
ATOM 4599 O O . VAL B 1 239 ? -9.031 8.953 7.332 1 86.06 239 VAL B O 1
ATOM 4602 N N . VAL B 1 240 ? -8.891 6.945 8.297 1 85.06 240 VAL B N 1
ATOM 4603 C CA . VAL B 1 240 ? -9.07 7.473 9.648 1 85.06 240 VAL B CA 1
ATOM 4604 C C . VAL B 1 240 ? -7.93 8.43 9.984 1 85.06 240 VAL B C 1
ATOM 4606 O O . VAL B 1 240 ? -8.164 9.547 10.453 1 85.06 240 VAL B O 1
ATOM 4609 N N . SER B 1 241 ? -6.766 7.984 9.758 1 80.19 241 SER B N 1
ATOM 4610 C CA . SER B 1 241 ? -5.594 8.758 10.148 1 80.19 241 SER B CA 1
ATOM 4611 C C . SER B 1 241 ? -5.531 10.086 9.391 1 80.19 241 SER B C 1
ATOM 4613 O O . SER B 1 241 ? -5.336 11.141 10 1 80.19 241 SER B O 1
ATOM 4615 N N . VAL B 1 242 ? -5.719 10.094 8.117 1 77.88 242 VAL B N 1
ATOM 4616 C CA . VAL B 1 242 ? -5.598 11.289 7.285 1 77.88 242 VAL B CA 1
ATOM 4617 C C . VAL B 1 242 ? -6.789 12.211 7.527 1 77.88 242 VAL B C 1
ATOM 4619 O O . VAL B 1 242 ? -6.633 13.43 7.602 1 77.88 242 VAL B O 1
ATOM 4622 N N . ALA B 1 243 ? -7.961 11.641 7.633 1 85 243 ALA B N 1
ATOM 4623 C CA . ALA B 1 243 ? -9.148 12.445 7.91 1 85 243 ALA B CA 1
ATOM 4624 C C . ALA B 1 243 ? -9.055 13.094 9.289 1 85 243 ALA B C 1
ATOM 4626 O O . ALA B 1 243 ? -9.438 14.258 9.461 1 85 243 ALA B O 1
ATOM 4627 N N . GLU B 1 244 ? -8.68 12.32 10.234 1 84.06 244 GLU B N 1
ATOM 4628 C CA . GLU B 1 244 ? -8.539 12.859 11.586 1 84.06 244 GLU B CA 1
ATOM 4629 C C . GLU B 1 244 ? -7.535 14.008 11.617 1 84.06 244 GLU B C 1
ATOM 4631 O O . GLU B 1 244 ? -7.742 15 12.312 1 84.06 244 GLU B O 1
ATOM 4636 N N . ASP B 1 245 ? -6.469 13.875 10.953 1 74.62 245 ASP B N 1
ATOM 4637 C CA . ASP B 1 245 ? -5.484 14.945 10.852 1 74.62 245 ASP B CA 1
ATOM 4638 C C . ASP B 1 245 ? -6.102 16.203 10.25 1 74.62 245 ASP B C 1
ATOM 4640 O O . ASP B 1 245 ? -5.828 17.328 10.711 1 74.62 245 ASP B O 1
ATOM 4644 N N . ALA B 1 246 ? -6.844 16.031 9.211 1 77.38 246 ALA B N 1
ATOM 4645 C CA . ALA B 1 246 ? -7.508 17.156 8.547 1 77.38 246 ALA B CA 1
ATOM 4646 C C . ALA B 1 246 ? -8.492 17.844 9.492 1 77.38 246 ALA B C 1
ATOM 4648 O O . ALA B 1 246 ? -8.555 19.078 9.547 1 77.38 246 ALA B O 1
ATOM 4649 N N . LEU B 1 247 ? -9.18 17.109 10.219 1 83.25 247 LEU B N 1
ATOM 4650 C CA . LEU B 1 247 ? -10.172 17.641 11.148 1 83.25 247 LEU B CA 1
ATOM 4651 C C . LEU B 1 247 ? -9.5 18.344 12.312 1 83.25 247 LEU B C 1
ATOM 4653 O O . LEU B 1 247 ? -9.961 19.406 12.75 1 83.25 247 LEU B O 1
ATOM 4657 N N . SER B 1 248 ? -8.477 17.766 12.773 1 79.94 248 SER B N 1
ATOM 4658 C CA . SER B 1 248 ? -7.766 18.312 13.922 1 79.94 248 SER B CA 1
ATOM 4659 C C . SER B 1 248 ? -7.031 19.609 13.555 1 79.94 248 SER B C 1
ATOM 4661 O O . SER B 1 248 ? -6.656 20.391 14.43 1 79.94 248 SER B O 1
ATOM 4663 N N . SER B 1 249 ? -6.809 19.781 12.352 1 72.94 249 SER B N 1
ATOM 4664 C CA . SER B 1 249 ? -6.094 20.969 11.898 1 72.94 249 SER B CA 1
ATOM 4665 C C . SER B 1 249 ? -7.004 22.203 11.891 1 72.94 249 SER B C 1
ATOM 4667 O O . SER B 1 249 ? -6.527 23.328 11.805 1 72.94 249 SER B O 1
ATOM 4669 N N . VAL B 1 250 ? -8.297 22.016 12.039 1 74.44 250 VAL B N 1
ATOM 4670 C CA . VAL B 1 250 ? -9.242 23.125 12.094 1 74.44 250 VAL B CA 1
ATOM 4671 C C . VAL B 1 250 ? -9.055 23.891 13.398 1 74.44 250 VAL B C 1
ATOM 4673 O O . VAL B 1 250 ? -9.078 23.312 14.484 1 74.44 250 VAL B O 1
ATOM 4676 N N . PRO B 1 251 ? -8.781 25.172 13.297 1 73.44 251 PRO B N 1
ATOM 4677 C CA . PRO B 1 251 ? -8.539 25.984 14.492 1 73.44 251 PRO B CA 1
ATOM 4678 C C . PRO B 1 251 ? -9.68 25.906 15.5 1 73.44 251 PRO B C 1
ATOM 4680 O O . PRO B 1 251 ? -10.852 25.875 15.109 1 73.44 251 PRO B O 1
ATOM 4683 N N . GLU B 1 252 ? -9.297 25.891 16.734 1 75.19 252 GLU B N 1
ATOM 4684 C CA . GLU B 1 252 ? -10.258 25.812 17.828 1 75.19 252 GLU B CA 1
ATOM 4685 C C . GLU B 1 252 ? -11.164 27.031 17.859 1 75.19 252 GLU B C 1
ATOM 4687 O O . GLU B 1 252 ? -12.32 26.953 18.281 1 75.19 252 GLU B O 1
ATOM 4692 N N . SER B 1 253 ? -10.625 28.125 17.438 1 73.06 253 SER B N 1
ATOM 4693 C CA . SER B 1 253 ? -11.406 29.344 17.453 1 73.06 253 SER B CA 1
ATOM 4694 C C . SER B 1 253 ? -12.648 29.219 16.578 1 73.06 253 SER B C 1
ATOM 4696 O O . SER B 1 253 ? -13.695 29.797 16.891 1 73.06 253 SER B O 1
ATOM 4698 N N . MET B 1 254 ? -12.492 28.547 15.602 1 71.19 254 MET B N 1
ATOM 4699 C CA . MET B 1 254 ? -13.625 28.328 14.711 1 71.19 254 MET B CA 1
ATOM 4700 C C . MET B 1 254 ? -14.656 27.406 15.367 1 71.19 254 MET B C 1
ATOM 4702 O O . MET B 1 254 ? -15.859 27.594 15.172 1 71.19 254 MET B O 1
ATOM 4706 N N . LYS B 1 255 ? -14.148 26.547 16.141 1 70 255 LYS B N 1
ATOM 4707 C CA . LYS B 1 255 ? -15.016 25.594 16.812 1 70 255 LYS B CA 1
ATOM 4708 C C . LYS B 1 255 ? -15.719 26.219 18.016 1 70 255 LYS B C 1
ATOM 4710 O O . LYS B 1 255 ? -16.922 26.016 18.203 1 70 255 LYS B O 1
ATOM 4715 N N . SER B 1 256 ? -14.977 26.891 18.766 1 67.56 256 SER B N 1
ATOM 4716 C CA . SER B 1 256 ? -15.477 27.531 19.984 1 67.56 256 SER B CA 1
ATOM 4717 C C . SER B 1 256 ? -16.5 28.609 19.656 1 67.56 256 SER B C 1
ATOM 4719 O O . SER B 1 256 ? -17.453 28.828 20.406 1 67.56 256 SER B O 1
ATOM 4721 N N . GLY B 1 257 ? -16.234 29.203 18.594 1 59.25 257 GLY B N 1
ATOM 4722 C CA . GLY B 1 257 ? -17.188 30.234 18.203 1 59.25 257 GLY B CA 1
ATOM 4723 C C . GLY B 1 257 ? -18.594 29.703 17.969 1 59.25 257 GLY B C 1
ATOM 4724 O O . GLY B 1 257 ? -19.578 30.328 18.344 1 59.25 257 GLY B O 1
ATOM 4725 N N . SER B 1 258 ? -18.672 28.594 17.5 1 60.81 258 SER B N 1
ATOM 4726 C CA . SER B 1 258 ? -19.969 27.984 17.219 1 60.81 258 SER B CA 1
ATOM 4727 C C . SER B 1 258 ? -20.625 27.453 18.484 1 60.81 258 SER B C 1
ATOM 4729 O O . SER B 1 258 ? -21.844 27.578 18.672 1 60.81 258 SER B O 1
ATOM 4731 N N . LEU B 1 259 ? -19.828 26.938 19.375 1 61.19 259 LEU B N 1
ATOM 4732 C CA . LEU B 1 259 ? -20.344 26.422 20.641 1 61.19 259 LEU B CA 1
ATOM 4733 C C . LEU B 1 259 ? -20.891 27.547 21.516 1 61.19 259 LEU B C 1
ATOM 4735 O O . LEU B 1 259 ? -21.891 27.375 22.219 1 61.19 259 LEU B O 1
ATOM 4739 N N . ALA B 1 260 ? -20.266 28.578 21.328 1 61.5 260 ALA B N 1
ATOM 4740 C CA . ALA B 1 260 ? -20.688 29.766 22.078 1 61.5 260 ALA B CA 1
ATOM 4741 C C . ALA B 1 260 ? -22.078 30.203 21.625 1 61.5 260 ALA B C 1
ATOM 4743 O O . ALA B 1 260 ? -22.844 30.781 22.422 1 61.5 260 ALA B O 1
ATOM 4744 N N . VAL B 1 261 ? -22.453 29.859 20.469 1 64.5 261 VAL B N 1
ATOM 4745 C CA . VAL B 1 261 ? -23.75 30.281 19.953 1 64.5 261 VAL B CA 1
ATOM 4746 C C . VAL B 1 261 ? -24.797 29.203 20.25 1 64.5 261 VAL B C 1
ATOM 4748 O O . VAL B 1 261 ? -25.969 29.344 19.875 1 64.5 261 VAL B O 1
ATOM 4751 N N . GLY B 1 262 ? -24.438 28.234 21.062 1 61.59 262 GLY B N 1
ATOM 4752 C CA . GLY B 1 262 ? -25.406 27.281 21.547 1 61.59 262 GLY B CA 1
ATOM 4753 C C . GLY B 1 262 ? -25.531 26.047 20.672 1 61.59 262 GLY B C 1
ATOM 4754 O O . GLY B 1 262 ? -26.516 25.312 20.734 1 61.59 262 GLY B O 1
ATOM 4755 N N . THR B 1 263 ? -24.656 25.922 19.766 1 64.06 263 THR B N 1
ATOM 4756 C CA . THR B 1 263 ? -24.75 24.75 18.906 1 64.06 263 THR B CA 1
ATOM 4757 C C . THR B 1 263 ? -24.25 23.5 19.625 1 64.06 263 THR B C 1
ATOM 4759 O O . THR B 1 263 ? -23.406 23.609 20.531 1 64.06 263 THR B O 1
ATOM 4762 N N . THR B 1 264 ? -24.906 22.406 19.281 1 64.44 264 THR B N 1
ATOM 4763 C CA . THR B 1 264 ? -24.469 21.125 19.844 1 64.44 264 THR B CA 1
ATOM 4764 C C . THR B 1 264 ? -23.156 20.672 19.203 1 64.44 264 THR B C 1
ATOM 4766 O O . THR B 1 264 ? -22.75 21.203 18.172 1 64.44 264 THR B O 1
ATOM 4769 N N . ASP B 1 265 ? -22.344 19.922 19.891 1 68.62 265 ASP B N 1
ATOM 4770 C CA . ASP B 1 265 ? -21.094 19.375 19.375 1 68.62 265 ASP B CA 1
ATOM 4771 C C . ASP B 1 265 ? -21.281 18.812 17.969 1 68.62 265 ASP B C 1
ATOM 4773 O O . ASP B 1 265 ? -20.453 19.031 17.094 1 68.62 265 ASP B O 1
ATOM 4777 N N . TRP B 1 266 ? -22.484 18.281 17.828 1 68.56 266 TRP B N 1
ATOM 4778 C CA . TRP B 1 266 ? -22.766 17.688 16.516 1 68.56 266 TRP B CA 1
ATOM 4779 C C . TRP B 1 266 ? -22.938 18.766 15.453 1 68.56 266 TRP B C 1
ATOM 4781 O O . TRP B 1 266 ? -22.453 18.625 14.328 1 68.56 266 TRP B O 1
ATOM 4791 N N . GLN B 1 267 ? -23.672 19.719 15.883 1 68.56 267 GLN B N 1
ATOM 4792 C CA . GLN B 1 267 ? -23.906 20.812 14.945 1 68.56 267 GLN B CA 1
ATOM 4793 C C . GLN B 1 267 ? -22.594 21.5 14.578 1 68.56 267 GLN B C 1
ATOM 4795 O O . GLN B 1 267 ? -22.391 21.859 13.422 1 68.56 267 GLN B O 1
ATOM 4800 N N . THR B 1 268 ? -21.797 21.641 15.586 1 73.81 268 THR B N 1
ATOM 4801 C CA . THR B 1 268 ? -20.5 22.266 15.328 1 73.81 268 THR B CA 1
ATOM 4802 C C . THR B 1 268 ? -19.656 21.391 14.406 1 73.81 268 THR B C 1
ATOM 4804 O O . THR B 1 268 ? -19.016 21.891 13.477 1 73.81 268 THR B O 1
ATOM 4807 N N . MET B 1 269 ? -19.719 20.156 14.648 1 76.69 269 MET B N 1
ATOM 4808 C CA . MET B 1 269 ? -18.922 19.203 13.859 1 76.69 269 MET B CA 1
ATOM 4809 C C . MET B 1 269 ? -19.391 19.188 12.406 1 76.69 269 MET B C 1
ATOM 4811 O O . MET B 1 269 ? -18.562 19.219 11.484 1 76.69 269 MET B O 1
ATOM 4815 N N . THR B 1 270 ? -20.609 19.172 12.156 1 76.38 270 THR B N 1
ATOM 4816 C CA . THR B 1 270 ? -21.141 18.984 10.805 1 76.38 270 THR B CA 1
ATOM 4817 C C . THR B 1 270 ? -21.203 20.312 10.062 1 76.38 270 THR B C 1
ATOM 4819 O O . THR B 1 270 ? -21.094 20.344 8.836 1 76.38 270 THR B O 1
ATOM 4822 N N . SER B 1 271 ? -21.422 21.391 10.875 1 77.62 271 SER B N 1
ATOM 4823 C CA . SER B 1 271 ? -21.625 22.672 10.203 1 77.62 271 SER B CA 1
ATOM 4824 C C . SER B 1 271 ? -20.344 23.484 10.125 1 77.62 271 SER B C 1
ATOM 4826 O O . SER B 1 271 ? -20.219 24.375 9.297 1 77.62 271 SER B O 1
ATOM 4828 N N . ILE B 1 272 ? -19.469 23.109 10.984 1 79.88 272 ILE B N 1
ATOM 4829 C CA . ILE B 1 272 ? -18.281 23.953 11 1 79.88 272 ILE B CA 1
ATOM 4830 C C . ILE B 1 272 ? -17.031 23.109 10.711 1 79.88 272 ILE B C 1
ATOM 4832 O O . ILE B 1 272 ? -16.359 23.312 9.695 1 79.88 272 ILE B O 1
ATOM 4836 N N . THR B 1 273 ? -16.812 22.156 11.539 1 81.44 273 THR B N 1
ATOM 4837 C CA . THR B 1 273 ? -15.547 21.438 11.469 1 81.44 273 THR B CA 1
ATOM 4838 C C . THR B 1 273 ? -15.453 20.625 10.172 1 81.44 273 THR B C 1
ATOM 4840 O O . THR B 1 273 ? -14.445 20.703 9.469 1 81.44 273 THR B O 1
ATOM 4843 N N . LEU B 1 274 ? -16.484 19.875 9.883 1 83.44 274 LEU B N 1
ATOM 4844 C CA . LEU B 1 274 ? -16.469 19 8.711 1 83.44 274 LEU B CA 1
ATOM 4845 C C . LEU B 1 274 ? -16.375 19.828 7.426 1 83.44 274 LEU B C 1
ATOM 4847 O O . LEU B 1 274 ? -15.562 19.531 6.547 1 83.44 274 LEU B O 1
ATOM 4851 N N . PRO B 1 275 ? -17.219 20.844 7.371 1 81.25 275 PRO B N 1
ATOM 4852 C CA . PRO B 1 275 ? -17.094 21.672 6.168 1 81.25 275 PRO B CA 1
ATOM 4853 C C . PRO B 1 275 ? -15.719 22.344 6.059 1 81.25 275 PRO B C 1
ATOM 4855 O O . PRO B 1 275 ? -15.195 22.484 4.953 1 81.25 275 PRO B O 1
ATOM 4858 N N . ALA B 1 276 ? -15.188 22.734 7.191 1 79.25 276 ALA B N 1
ATOM 4859 C CA . ALA B 1 276 ? -13.883 23.391 7.199 1 79.25 276 ALA B CA 1
ATOM 4860 C C . ALA B 1 276 ? -12.773 22.422 6.809 1 79.25 276 ALA B C 1
ATOM 4862 O O . ALA B 1 276 ? -11.773 22.812 6.211 1 79.25 276 ALA B O 1
ATOM 4863 N N . ALA B 1 277 ? -12.977 21.172 7.121 1 82.06 277 ALA B N 1
ATOM 4864 C CA . ALA B 1 277 ? -11.953 20.156 6.867 1 82.06 277 ALA B CA 1
ATOM 4865 C C . ALA B 1 277 ? -12.352 19.266 5.691 1 82.06 277 ALA B C 1
ATOM 4867 O O . ALA B 1 277 ? -11.773 18.203 5.496 1 82.06 277 ALA B O 1
ATOM 4868 N N . PHE B 1 278 ? -13.383 19.625 4.938 1 82.94 278 PHE B N 1
ATOM 4869 C CA . PHE B 1 278 ? -13.953 18.766 3.908 1 82.94 278 PHE B CA 1
ATOM 4870 C C . PHE B 1 278 ? -12.898 18.359 2.891 1 82.94 278 PHE B C 1
ATOM 4872 O O . PHE B 1 278 ? -12.891 17.219 2.418 1 82.94 278 PHE B O 1
ATOM 4879 N N . SER B 1 279 ? -12.062 19.297 2.518 1 76.25 279 SER B N 1
ATOM 4880 C CA . SER B 1 279 ? -11.031 19 1.531 1 76.25 279 SER B CA 1
ATOM 4881 C C . SER B 1 279 ? -10.086 17.906 2.031 1 76.25 279 SER B C 1
ATOM 4883 O O . SER B 1 279 ? -9.75 16.984 1.291 1 76.25 279 SER B O 1
ATOM 4885 N N . GLY B 1 280 ? -9.656 18.062 3.287 1 75.31 280 GLY B N 1
ATOM 4886 C CA . GLY B 1 280 ? -8.789 17.047 3.877 1 75.31 280 GLY B CA 1
ATOM 4887 C C . GLY B 1 280 ? -9.477 15.711 4.051 1 75.31 280 GLY B C 1
ATOM 4888 O O . GLY B 1 280 ? -8.875 14.664 3.793 1 75.31 280 GLY B O 1
ATOM 4889 N N . VAL B 1 281 ? -10.703 15.758 4.395 1 84.94 281 VAL B N 1
ATOM 4890 C CA . VAL B 1 281 ? -11.477 14.539 4.598 1 84.94 281 VAL B CA 1
ATOM 4891 C C . VAL B 1 281 ? -11.719 13.852 3.256 1 84.94 281 VAL B C 1
ATOM 4893 O O . VAL B 1 281 ? -11.602 12.625 3.15 1 84.94 281 VAL B O 1
ATOM 4896 N N . SER B 1 282 ? -12.055 14.625 2.273 1 84.12 282 SER B N 1
ATOM 4897 C CA . SER B 1 282 ? -12.258 14.062 0.941 1 84.12 282 SER B CA 1
ATOM 4898 C C . SER B 1 282 ? -10.969 13.453 0.394 1 84.12 282 SER B C 1
ATOM 4900 O O . SER B 1 282 ? -11 12.414 -0.265 1 84.12 282 SER B O 1
ATOM 4902 N N . ALA B 1 283 ? -9.898 14.133 0.653 1 75.69 283 ALA B N 1
ATOM 4903 C CA . ALA B 1 283 ? -8.602 13.609 0.233 1 75.69 283 ALA B CA 1
ATOM 4904 C C . ALA B 1 283 ? -8.305 12.273 0.902 1 75.69 283 ALA B C 1
ATOM 4906 O O . ALA B 1 283 ? -7.73 11.375 0.282 1 75.69 283 ALA B O 1
ATOM 4907 N N . ALA B 1 284 ? -8.672 12.195 2.17 1 82.12 284 ALA B N 1
ATOM 4908 C CA . ALA B 1 284 ? -8.477 10.953 2.92 1 82.12 284 ALA B CA 1
ATOM 4909 C C . ALA B 1 284 ? -9.258 9.805 2.291 1 82.12 284 ALA B C 1
ATOM 4911 O O . ALA B 1 284 ? -8.727 8.703 2.131 1 82.12 284 ALA B O 1
ATOM 4912 N N . VAL B 1 285 ? -10.438 10.109 1.881 1 86.94 285 VAL B N 1
ATOM 4913 C CA . VAL B 1 285 ? -11.289 9.094 1.276 1 86.94 285 VAL B CA 1
ATOM 4914 C C . VAL B 1 285 ? -10.742 8.703 -0.096 1 86.94 285 VAL B C 1
ATOM 4916 O O . VAL B 1 285 ? -10.711 7.523 -0.448 1 86.94 285 VAL B O 1
ATOM 4919 N N . LEU B 1 286 ? -10.367 9.672 -0.833 1 82.19 286 LEU B N 1
ATOM 4920 C CA . LEU B 1 286 ? -9.828 9.398 -2.16 1 82.19 286 LEU B CA 1
ATOM 4921 C C . LEU B 1 286 ? -8.547 8.57 -2.068 1 82.19 286 LEU B C 1
ATOM 4923 O O . LEU B 1 286 ? -8.289 7.723 -2.924 1 82.19 286 LEU B O 1
ATOM 4927 N N . LEU B 1 287 ? -7.773 8.883 -1.041 1 76.31 287 LEU B N 1
ATOM 4928 C CA . LEU B 1 287 ? -6.578 8.07 -0.82 1 76.31 287 LEU B CA 1
ATOM 4929 C C . LEU B 1 287 ? -6.953 6.617 -0.53 1 76.31 287 LEU B C 1
ATOM 4931 O O . LEU B 1 287 ? -6.277 5.695 -0.989 1 76.31 287 LEU B O 1
ATOM 4935 N N . GLY B 1 288 ? -7.957 6.477 0.243 1 83.62 288 GLY B N 1
ATOM 4936 C CA . GLY B 1 288 ? -8.484 5.141 0.491 1 83.62 288 GLY B CA 1
ATOM 4937 C C . GLY B 1 288 ? -8.945 4.441 -0.771 1 83.62 288 GLY B C 1
ATOM 4938 O O . GLY B 1 288 ? -8.695 3.248 -0.955 1 83.62 288 GLY B O 1
ATOM 4939 N N . VAL B 1 289 ? -9.594 5.203 -1.643 1 86.62 289 VAL B N 1
ATOM 4940 C CA . VAL B 1 289 ? -10.055 4.664 -2.918 1 86.62 289 VAL B CA 1
ATOM 4941 C C . VAL B 1 289 ? -8.859 4.238 -3.764 1 86.62 289 VAL B C 1
ATOM 4943 O O . VAL B 1 289 ? -8.883 3.176 -4.391 1 86.62 289 VAL B O 1
ATOM 4946 N N . GLY B 1 290 ? -7.902 5.055 -3.834 1 82.12 290 GLY B N 1
ATOM 4947 C CA . GLY B 1 290 ? -6.691 4.707 -4.559 1 82.12 290 GLY B CA 1
ATOM 4948 C C . GLY B 1 290 ? -6.051 3.422 -4.07 1 82.12 290 GLY B C 1
ATOM 4949 O O . GLY B 1 290 ? -5.617 2.592 -4.871 1 82.12 290 GLY B O 1
ATOM 4950 N N . ARG B 1 291 ? -6.027 3.264 -2.811 1 82.25 291 ARG B N 1
ATOM 4951 C CA . ARG B 1 291 ? -5.477 2.043 -2.23 1 82.25 291 ARG B CA 1
ATOM 4952 C C . ARG B 1 291 ? -6.316 0.828 -2.613 1 82.25 291 ARG B C 1
ATOM 4954 O O . ARG B 1 291 ? -5.777 -0.255 -2.852 1 82.25 291 ARG B O 1
ATOM 4961 N N . ALA B 1 292 ? -7.551 1.058 -2.625 1 89.5 292 ALA B N 1
ATOM 4962 C CA . ALA B 1 292 ? -8.453 -0.04 -2.965 1 89.5 292 ALA B CA 1
ATOM 4963 C C . ALA B 1 292 ? -8.266 -0.47 -4.418 1 89.5 292 ALA B C 1
ATOM 4965 O O . ALA B 1 292 ? -8.273 -1.665 -4.723 1 89.5 292 ALA B O 1
ATOM 4966 N N . ILE B 1 293 ? -8.133 0.452 -5.25 1 89.81 293 ILE B N 1
ATOM 4967 C CA . ILE B 1 293 ? -7.973 0.179 -6.676 1 89.81 293 ILE B CA 1
ATOM 4968 C C . ILE B 1 293 ? -6.68 -0.598 -6.91 1 89.81 293 ILE B C 1
ATOM 4970 O O . ILE B 1 293 ? -6.629 -1.486 -7.766 1 89.81 293 ILE B O 1
ATOM 4974 N N . GLY B 1 294 ? -5.707 -0.316 -6.152 1 87.19 294 GLY B N 1
ATOM 4975 C CA . GLY B 1 294 ? -4.395 -0.918 -6.336 1 87.19 294 GLY B CA 1
ATOM 4976 C C . GLY B 1 294 ? -4.211 -2.199 -5.543 1 87.19 294 GLY B C 1
ATOM 4977 O O . GLY B 1 294 ? -3.152 -2.832 -5.613 1 87.19 294 GLY B O 1
ATOM 4978 N N . GLU B 1 295 ? -5.211 -2.553 -4.82 1 89.06 295 GLU B N 1
ATOM 4979 C CA . GLU B 1 295 ? -5.098 -3.773 -4.027 1 89.06 295 GLU B CA 1
ATOM 4980 C C . GLU B 1 295 ? -4.938 -5 -4.926 1 89.06 295 GLU B C 1
ATOM 4982 O O . GLU B 1 295 ? -5.703 -5.188 -5.871 1 89.06 295 GLU B O 1
ATOM 4987 N N . THR B 1 296 ? -3.965 -5.773 -4.625 1 90.31 296 THR B N 1
ATOM 4988 C CA . THR B 1 296 ? -3.639 -6.891 -5.504 1 90.31 296 THR B CA 1
ATOM 4989 C C . THR B 1 296 ? -3.764 -8.219 -4.762 1 90.31 296 THR B C 1
ATOM 4991 O O . THR B 1 296 ? -4.492 -9.109 -5.195 1 90.31 296 THR B O 1
ATOM 4994 N N . MET B 1 297 ? -3.162 -8.273 -3.666 1 87.62 297 MET B N 1
ATOM 4995 C CA . MET B 1 297 ? -3.004 -9.586 -3.033 1 87.62 297 MET B CA 1
ATOM 4996 C C . MET B 1 297 ? -4.332 -10.078 -2.475 1 87.62 297 MET B C 1
ATOM 4998 O O . MET B 1 297 ? -4.695 -11.242 -2.666 1 87.62 297 MET B O 1
ATOM 5002 N N . ALA B 1 298 ? -5.016 -9.203 -1.75 1 89 298 ALA B N 1
ATOM 5003 C CA . ALA B 1 298 ? -6.312 -9.633 -1.231 1 89 298 ALA B CA 1
ATOM 5004 C C . ALA B 1 298 ? -7.23 -10.094 -2.361 1 89 298 ALA B C 1
ATOM 5006 O O . ALA B 1 298 ? -7.887 -11.133 -2.252 1 89 298 ALA B O 1
ATOM 5007 N N . ALA B 1 299 ? -7.207 -9.328 -3.387 1 92.19 299 ALA B N 1
ATOM 5008 C CA . ALA B 1 299 ? -8.031 -9.688 -4.535 1 92.19 299 ALA B CA 1
ATOM 5009 C C . ALA B 1 299 ? -7.562 -11.008 -5.148 1 92.19 299 ALA B C 1
ATOM 5011 O O . ALA B 1 299 ? -8.383 -11.867 -5.48 1 92.19 299 ALA B O 1
ATOM 5012 N N . THR B 1 300 ? -6.324 -11.203 -5.289 1 91.38 300 THR B N 1
ATOM 5013 C CA . THR B 1 300 ? -5.762 -12.383 -5.941 1 91.38 300 THR B CA 1
ATOM 5014 C C . THR B 1 300 ? -6.066 -13.641 -5.133 1 91.38 300 THR B C 1
ATOM 5016 O O . THR B 1 300 ? -6.453 -14.664 -5.695 1 91.38 300 THR B O 1
ATOM 5019 N N . VAL B 1 301 ? -5.957 -13.547 -3.84 1 89.31 301 VAL B N 1
ATOM 5020 C CA . VAL B 1 301 ? -6.074 -14.742 -3.016 1 89.31 301 VAL B CA 1
ATOM 5021 C C . VAL B 1 301 ? -7.551 -15.07 -2.787 1 89.31 301 VAL B C 1
ATOM 5023 O O . VAL B 1 301 ? -7.922 -16.234 -2.656 1 89.31 301 VAL B O 1
ATOM 5026 N N . MET B 1 302 ? -8.391 -14.102 -2.875 1 93.06 302 MET B N 1
ATOM 5027 C CA . MET B 1 302 ? -9.766 -14.328 -2.428 1 93.06 302 MET B CA 1
ATOM 5028 C C . MET B 1 302 ? -10.703 -14.492 -3.617 1 93.06 302 MET B C 1
ATOM 5030 O O . MET B 1 302 ? -11.766 -15.109 -3.492 1 93.06 302 MET B O 1
ATOM 5034 N N . LEU B 1 303 ? -10.367 -13.953 -4.746 1 94.69 303 LEU B N 1
ATOM 5035 C CA . LEU B 1 303 ? -11.258 -14.031 -5.895 1 94.69 303 LEU B CA 1
ATOM 5036 C C . LEU B 1 303 ? -11.086 -15.359 -6.629 1 94.69 303 LEU B C 1
ATOM 5038 O O . LEU B 1 303 ? -10.117 -16.078 -6.398 1 94.69 303 LEU B O 1
ATOM 5042 N N . ARG B 1 304 ? -12.008 -15.633 -7.535 1 92.56 304 ARG B N 1
ATOM 5043 C CA . ARG B 1 304 ? -12.07 -16.906 -8.227 1 92.56 304 ARG B CA 1
ATOM 5044 C C . ARG B 1 304 ? -11.008 -17 -9.32 1 92.56 304 ARG B C 1
ATOM 5046 O O . ARG B 1 304 ? -10.57 -18.094 -9.68 1 92.56 304 ARG B O 1
ATOM 5053 N N . GLY B 1 305 ? -10.672 -15.891 -9.852 1 92.31 305 GLY B N 1
ATOM 5054 C CA . GLY B 1 305 ? -9.625 -15.891 -10.859 1 92.31 305 GLY B CA 1
ATOM 5055 C C . GLY B 1 305 ? -10.133 -16.25 -12.242 1 92.31 305 GLY B C 1
ATOM 5056 O O . GLY B 1 305 ? -9.406 -16.859 -13.039 1 92.31 305 GLY B O 1
ATOM 5057 N N . VAL B 1 306 ? -11.391 -15.992 -12.477 1 92.19 306 VAL B N 1
ATOM 5058 C CA . VAL B 1 306 ? -11.984 -16.25 -13.781 1 92.19 306 VAL B CA 1
ATOM 5059 C C . VAL B 1 306 ? -12.359 -14.93 -14.445 1 92.19 306 VAL B C 1
ATOM 5061 O O . VAL B 1 306 ? -13.125 -14.141 -13.883 1 92.19 306 VAL B O 1
ATOM 5064 N N . PRO B 1 307 ? -11.781 -14.672 -15.562 1 93.19 307 PRO B N 1
ATOM 5065 C CA . PRO B 1 307 ? -12.062 -13.398 -16.25 1 93.19 307 PRO B CA 1
ATOM 5066 C C . PRO B 1 307 ? -13.445 -13.367 -16.891 1 93.19 307 PRO B C 1
ATOM 5068 O O . PRO B 1 307 ? -13.562 -13.336 -18.109 1 93.19 307 PRO B O 1
ATOM 5071 N N . ARG B 1 308 ? -14.5 -13.289 -16.094 1 92.81 308 ARG B N 1
ATOM 5072 C CA . ARG B 1 308 ? -15.883 -13.266 -16.531 1 92.81 308 ARG B CA 1
ATOM 5073 C C . ARG B 1 308 ? -16.703 -12.234 -15.766 1 92.81 308 ARG B C 1
ATOM 5075 O O . ARG B 1 308 ? -16.312 -11.828 -14.672 1 92.81 308 ARG B O 1
ATOM 5082 N N . LEU B 1 309 ? -17.75 -11.836 -16.422 1 93.88 309 LEU B N 1
ATOM 5083 C CA . LEU B 1 309 ? -18.703 -10.945 -15.758 1 93.88 309 LEU B CA 1
ATOM 5084 C C . LEU B 1 309 ? -19.641 -11.734 -14.836 1 93.88 309 LEU B C 1
ATOM 5086 O O . LEU B 1 309 ? -19.859 -12.93 -15.047 1 93.88 309 LEU B O 1
ATOM 5090 N N . THR B 1 310 ? -20 -11.023 -13.844 1 90.38 310 THR B N 1
ATOM 5091 C CA . THR B 1 310 ? -21.031 -11.648 -13.016 1 90.38 310 THR B CA 1
ATOM 5092 C C . THR B 1 310 ? -22.406 -11.484 -13.648 1 90.38 310 THR B C 1
ATOM 5094 O O . THR B 1 310 ? -22.625 -10.57 -14.438 1 90.38 310 THR B O 1
ATOM 5097 N N . GLU B 1 311 ? -23.266 -12.43 -13.289 1 87.31 311 GLU B N 1
ATOM 5098 C CA . GLU B 1 311 ? -24.656 -12.344 -13.719 1 87.31 311 GLU B CA 1
ATOM 5099 C C . GLU B 1 311 ? -25.594 -12.305 -12.523 1 87.31 311 GLU B C 1
ATOM 5101 O O . GLU B 1 311 ? -25.719 -13.281 -11.781 1 87.31 311 GLU B O 1
ATOM 5106 N N . PRO B 1 312 ? -26.25 -11.242 -12.375 1 89.19 312 PRO B N 1
ATOM 5107 C CA . PRO B 1 312 ? -26.234 -9.906 -12.977 1 89.19 312 PRO B CA 1
ATOM 5108 C C . PRO B 1 312 ? -24.953 -9.141 -12.672 1 89.19 312 PRO B C 1
ATOM 5110 O O . PRO B 1 312 ? -24.156 -9.57 -11.836 1 89.19 312 PRO B O 1
ATOM 5113 N N . LEU B 1 313 ? -24.812 -8.047 -13.352 1 89.56 313 LEU B N 1
ATOM 5114 C CA . LEU B 1 313 ? -23.594 -7.246 -13.266 1 89.56 313 LEU B CA 1
ATOM 5115 C C . LEU B 1 313 ? -23.391 -6.719 -11.852 1 89.56 313 LEU B C 1
ATOM 5117 O O . LEU B 1 313 ? -22.25 -6.484 -11.422 1 89.56 313 LEU B O 1
ATOM 5121 N N . VAL B 1 314 ? -24.422 -6.68 -11.102 1 87.56 314 VAL B N 1
ATOM 5122 C CA . VAL B 1 314 ? -24.344 -6.07 -9.781 1 87.56 314 VAL B CA 1
ATOM 5123 C C . VAL B 1 314 ? -24.266 -7.164 -8.711 1 87.56 314 VAL B C 1
ATOM 5125 O O . VAL B 1 314 ? -24.328 -6.875 -7.516 1 87.56 314 VAL B O 1
ATOM 5128 N N . ASN B 1 315 ? -24.125 -8.375 -9.188 1 89.81 315 ASN B N 1
ATOM 5129 C CA . ASN B 1 315 ? -24.031 -9.477 -8.227 1 89.81 315 ASN B CA 1
ATOM 5130 C C . ASN B 1 315 ? -22.703 -9.422 -7.461 1 89.81 315 ASN B C 1
ATOM 5132 O O . ASN B 1 315 ? -21.656 -9.742 -8.008 1 89.81 315 ASN B O 1
ATOM 5136 N N . VAL B 1 316 ? -22.797 -9.109 -6.211 1 90.88 316 VAL B N 1
ATOM 5137 C CA . VAL B 1 316 ? -21.594 -8.906 -5.414 1 90.88 316 VAL B CA 1
ATOM 5138 C C . VAL B 1 316 ? -21.219 -10.203 -4.695 1 90.88 316 VAL B C 1
ATOM 5140 O O . VAL B 1 316 ? -20.172 -10.297 -4.074 1 90.88 316 VAL B O 1
ATOM 5143 N N . PHE B 1 317 ? -22 -11.234 -4.797 1 88.94 317 PHE B N 1
ATOM 5144 C CA . PHE B 1 317 ? -21.781 -12.477 -4.066 1 88.94 317 PHE B CA 1
ATOM 5145 C C . PHE B 1 317 ? -20.906 -13.43 -4.875 1 88.94 317 PHE B C 1
ATOM 5147 O O . PHE B 1 317 ? -20.5 -14.477 -4.375 1 88.94 317 PHE B O 1
ATOM 5154 N N . TYR B 1 318 ? -20.688 -13.07 -6.105 1 89.56 318 TYR B N 1
ATOM 5155 C CA . TYR B 1 318 ? -19.703 -13.75 -6.941 1 89.56 318 TYR B CA 1
ATOM 5156 C C . TYR B 1 318 ? -18.609 -12.797 -7.375 1 89.56 318 TYR B C 1
ATOM 5158 O O . TYR B 1 318 ? -18.875 -11.641 -7.715 1 89.56 318 TYR B O 1
ATOM 5166 N N . GLY B 1 319 ? -17.422 -13.227 -7.133 1 89.25 319 GLY B N 1
ATOM 5167 C CA . GLY B 1 319 ? -16.266 -12.445 -7.531 1 89.25 319 GLY B CA 1
ATOM 5168 C C . GLY B 1 319 ? -15.359 -13.172 -8.5 1 89.25 319 GLY B C 1
ATOM 5169 O O . GLY B 1 319 ? -14.969 -14.32 -8.25 1 89.25 319 GLY B O 1
ATOM 5170 N N . GLN B 1 320 ? -15.039 -12.516 -9.555 1 92.75 320 GLN B N 1
ATOM 5171 C CA . GLN B 1 320 ? -14.336 -13.195 -10.633 1 92.75 320 GLN B CA 1
ATOM 5172 C C . GLN B 1 320 ? -12.875 -12.734 -10.711 1 92.75 320 GLN B C 1
ATOM 5174 O O . GLN B 1 320 ? -11.977 -13.43 -10.219 1 92.75 320 GLN B O 1
ATOM 5179 N N . GLU B 1 321 ? -12.703 -11.539 -11.172 1 95.25 321 GLU B N 1
ATOM 5180 C CA . GLU B 1 321 ? -11.336 -11.094 -11.398 1 95.25 321 GLU B CA 1
ATOM 5181 C C . GLU B 1 321 ? -11.242 -9.57 -11.422 1 95.25 321 GLU B C 1
ATOM 5183 O O . GLU B 1 321 ? -12.156 -8.891 -11.891 1 95.25 321 GLU B O 1
ATOM 5188 N N . THR B 1 322 ? -10.18 -8.984 -10.867 1 96.56 322 THR B N 1
ATOM 5189 C CA . THR B 1 322 ? -9.844 -7.574 -10.984 1 96.56 322 THR B CA 1
ATOM 5190 C C . THR B 1 322 ? -8.648 -7.375 -11.906 1 96.56 322 THR B C 1
ATOM 5192 O O . THR B 1 322 ? -8.008 -8.344 -12.312 1 96.56 322 THR B O 1
ATOM 5195 N N . LEU B 1 323 ? -8.391 -6.141 -12.234 1 96.44 323 LEU B N 1
ATOM 5196 C CA . LEU B 1 323 ? -7.246 -5.848 -13.086 1 96.44 323 LEU B CA 1
ATOM 5197 C C . LEU B 1 323 ? -5.941 -6.258 -12.414 1 96.44 323 LEU B C 1
ATOM 5199 O O . LEU B 1 323 ? -5.066 -6.848 -13.055 1 96.44 323 LEU B O 1
ATOM 5203 N N . THR B 1 324 ? -5.836 -6 -11.125 1 94.31 324 THR B N 1
ATOM 5204 C CA . THR B 1 324 ? -4.617 -6.312 -10.391 1 94.31 324 THR B CA 1
ATOM 5205 C C . THR B 1 324 ? -4.453 -7.824 -10.234 1 94.31 324 THR B C 1
ATOM 5207 O O . THR B 1 324 ? -3.354 -8.352 -10.391 1 94.31 324 THR B O 1
ATOM 5210 N N . SER B 1 325 ? -5.543 -8.516 -9.953 1 93.94 325 SER B N 1
ATOM 5211 C CA . SER B 1 325 ? -5.453 -9.961 -9.781 1 93.94 325 SER B CA 1
ATOM 5212 C C . SER B 1 325 ? -5.16 -10.656 -11.102 1 93.94 325 SER B C 1
ATOM 5214 O O . SER B 1 325 ? -4.508 -11.703 -11.125 1 93.94 325 SER B O 1
ATOM 5216 N N . LEU B 1 326 ? -5.633 -10.086 -12.219 1 95.31 326 LEU B N 1
ATOM 5217 C CA . LEU B 1 326 ? -5.301 -10.609 -13.539 1 95.31 326 LEU B CA 1
ATOM 5218 C C . LEU B 1 326 ? -3.793 -10.617 -13.758 1 95.31 326 LEU B C 1
ATOM 5220 O O . LEU B 1 326 ? -3.229 -11.617 -14.211 1 95.31 326 LEU B O 1
ATOM 5224 N N . ILE B 1 327 ? -3.184 -9.539 -13.461 1 92.44 327 ILE B N 1
ATOM 5225 C CA . ILE B 1 327 ? -1.74 -9.422 -13.641 1 92.44 327 ILE B CA 1
ATOM 5226 C C . ILE B 1 327 ? -1.022 -10.406 -12.719 1 92.44 327 ILE B C 1
ATOM 5228 O O . ILE B 1 327 ? -0.144 -11.148 -13.164 1 92.44 327 ILE B O 1
ATOM 5232 N N . ALA B 1 328 ? -1.451 -10.461 -11.5 1 89.88 328 ALA B N 1
ATOM 5233 C CA . ALA B 1 328 ? -0.797 -11.273 -10.484 1 89.88 328 ALA B CA 1
ATOM 5234 C C . ALA B 1 328 ? -0.863 -12.758 -10.836 1 89.88 328 ALA B C 1
ATOM 5236 O O . ALA B 1 328 ? 0.075 -13.508 -10.562 1 89.88 328 ALA B O 1
ATOM 5237 N N . ARG B 1 329 ? -1.903 -13.172 -11.445 1 90.38 329 ARG B N 1
ATOM 5238 C CA . ARG B 1 329 ? -2.107 -14.594 -11.703 1 90.38 329 ARG B CA 1
ATOM 5239 C C . ARG B 1 329 ? -1.446 -15.016 -13.008 1 90.38 329 ARG B C 1
ATOM 5241 O O . ARG B 1 329 ? -1.132 -16.188 -13.203 1 90.38 329 ARG B O 1
ATOM 5248 N N . ASN B 1 330 ? -1.221 -14.023 -13.914 1 91.31 330 ASN B N 1
ATOM 5249 C CA . ASN B 1 330 ? -0.825 -14.422 -15.266 1 91.31 330 ASN B CA 1
ATOM 5250 C C . ASN B 1 330 ? 0.592 -13.969 -15.594 1 91.31 330 ASN B C 1
ATOM 5252 O O . ASN B 1 330 ? 1.165 -14.375 -16.609 1 91.31 330 ASN B O 1
ATOM 5256 N N . TYR B 1 331 ? 1.21 -13.188 -14.797 1 86.62 331 TYR B N 1
ATOM 5257 C CA . TYR B 1 331 ? 2.486 -12.57 -15.141 1 86.62 331 TYR B CA 1
ATOM 5258 C C . TYR B 1 331 ? 3.541 -13.625 -15.438 1 86.62 331 TYR B C 1
ATOM 5260 O O . TYR B 1 331 ? 4.352 -13.461 -16.359 1 86.62 331 TYR B O 1
ATOM 5268 N N . GLY B 1 332 ? 3.535 -14.695 -14.766 1 82.75 332 GLY B N 1
ATOM 5269 C CA . GLY B 1 332 ? 4.574 -15.703 -14.883 1 82.75 332 GLY B CA 1
ATOM 5270 C C . GLY B 1 332 ? 4.453 -16.547 -16.141 1 82.75 332 GLY B C 1
ATOM 5271 O O . GLY B 1 332 ? 5.445 -17.094 -16.625 1 82.75 332 GLY B O 1
ATOM 5272 N N . GLU B 1 333 ? 3.285 -16.594 -16.625 1 87.06 333 GLU B N 1
ATOM 5273 C CA . GLU B 1 333 ? 3.043 -17.484 -17.766 1 87.06 333 GLU B CA 1
ATOM 5274 C C . GLU B 1 333 ? 2.777 -16.688 -19.031 1 87.06 333 GLU B C 1
ATOM 5276 O O . GLU B 1 333 ? 2.76 -17.25 -20.141 1 87.06 333 GLU B O 1
ATOM 5281 N N . ALA B 1 334 ? 2.611 -15.461 -18.875 1 90.75 334 ALA B N 1
ATOM 5282 C CA . ALA B 1 334 ? 2.217 -14.625 -20.016 1 90.75 334 ALA B CA 1
ATOM 5283 C C . ALA B 1 334 ? 3.398 -14.383 -20.953 1 90.75 334 ALA B C 1
ATOM 5285 O O . ALA B 1 334 ? 4.527 -14.195 -20.5 1 90.75 334 ALA B O 1
ATOM 5286 N N . ASP B 1 335 ? 3.064 -14.508 -22.219 1 90.62 335 ASP B N 1
ATOM 5287 C CA . ASP B 1 335 ? 4.043 -14.203 -23.266 1 90.62 335 ASP B CA 1
ATOM 5288 C C . ASP B 1 335 ? 3.385 -13.516 -24.453 1 90.62 335 ASP B C 1
ATOM 5290 O O . ASP B 1 335 ? 2.158 -13.492 -24.562 1 90.62 335 ASP B O 1
ATOM 5294 N N . GLY B 1 336 ? 4.207 -12.812 -25.219 1 92.5 336 GLY B N 1
ATOM 5295 C CA . GLY B 1 336 ? 3.695 -12.18 -26.422 1 92.5 336 GLY B CA 1
ATOM 5296 C C . GLY B 1 336 ? 2.549 -11.227 -26.156 1 92.5 336 GLY B C 1
ATOM 5297 O O . GLY B 1 336 ? 2.652 -10.352 -25.297 1 92.5 336 GLY B O 1
ATOM 5298 N N . LEU B 1 337 ? 1.448 -11.523 -26.875 1 94 337 LEU B N 1
ATOM 5299 C CA . LEU B 1 337 ? 0.302 -10.625 -26.797 1 94 337 LEU B CA 1
ATOM 5300 C C . LEU B 1 337 ? -0.333 -10.672 -25.406 1 94 337 LEU B C 1
ATOM 5302 O O . LEU B 1 337 ? -0.877 -9.672 -24.938 1 94 337 LEU B O 1
ATOM 5306 N N . GLN B 1 338 ? -0.25 -11.82 -24.859 1 94.44 338 GLN B N 1
ATOM 5307 C CA . GLN B 1 338 ? -0.805 -11.914 -23.516 1 94.44 338 GLN B CA 1
ATOM 5308 C C . GLN B 1 338 ? -0.055 -11 -22.547 1 94.44 338 GLN B C 1
ATOM 5310 O O . GLN B 1 338 ? -0.667 -10.359 -21.688 1 94.44 338 GLN B O 1
ATOM 5315 N N . MET B 1 339 ? 1.228 -10.984 -22.734 1 93.31 339 MET B N 1
ATOM 5316 C CA . MET B 1 339 ? 2.035 -10.094 -21.906 1 93.31 339 MET B CA 1
ATOM 5317 C C . MET B 1 339 ? 1.679 -8.633 -22.188 1 93.31 339 MET B C 1
ATOM 5319 O O . MET B 1 339 ? 1.522 -7.84 -21.266 1 93.31 339 MET B O 1
ATOM 5323 N N . ASP B 1 340 ? 1.519 -8.328 -23.375 1 94.88 340 ASP B N 1
ATOM 5324 C CA . ASP B 1 340 ? 1.119 -6.973 -23.75 1 94.88 340 ASP B CA 1
ATOM 5325 C C . ASP B 1 340 ? -0.226 -6.602 -23.125 1 94.88 340 ASP B C 1
ATOM 5327 O O . ASP B 1 340 ? -0.439 -5.453 -22.734 1 94.88 340 ASP B O 1
ATOM 5331 N N . ALA B 1 341 ? -1.046 -7.555 -23.094 1 95.88 341 ALA B N 1
ATOM 5332 C CA . ALA B 1 341 ? -2.369 -7.32 -22.516 1 95.88 341 ALA B CA 1
ATOM 5333 C C . ALA B 1 341 ? -2.271 -7.016 -21.031 1 95.88 341 ALA B C 1
ATOM 5335 O O . ALA B 1 341 ? -3.039 -6.207 -20.5 1 95.88 341 ALA B O 1
ATOM 5336 N N . LEU B 1 342 ? -1.38 -7.715 -20.406 1 94.62 342 LEU B N 1
ATOM 5337 C CA . LEU B 1 342 ? -1.172 -7.43 -18.984 1 94.62 342 LEU B CA 1
ATOM 5338 C C . LEU B 1 342 ? -0.635 -6.016 -18.797 1 94.62 342 LEU B C 1
ATOM 5340 O O . LEU B 1 342 ? -0.972 -5.352 -17.812 1 94.62 342 LEU B O 1
ATOM 5344 N N . PHE B 1 343 ? 0.117 -5.543 -19.734 1 93.12 343 PHE B N 1
ATOM 5345 C CA . PHE B 1 343 ? 0.586 -4.164 -19.672 1 93.12 343 PHE B CA 1
ATOM 5346 C C . PHE B 1 343 ? -0.57 -3.191 -19.875 1 93.12 343 PHE B C 1
ATOM 5348 O O . PHE B 1 343 ? -0.581 -2.105 -19.281 1 93.12 343 PHE B O 1
ATOM 5355 N N . VAL B 1 344 ? -1.483 -3.549 -20.672 1 95.56 344 VAL B N 1
ATOM 5356 C CA . VAL B 1 344 ? -2.666 -2.709 -20.844 1 95.56 344 VAL B CA 1
ATOM 5357 C C . VAL B 1 344 ? -3.408 -2.588 -19.516 1 95.56 344 VAL B C 1
ATOM 5359 O O . VAL B 1 344 ? -3.871 -1.503 -19.141 1 95.56 344 VAL B O 1
ATOM 5362 N N . ALA B 1 345 ? -3.561 -3.738 -18.844 1 94.81 345 ALA B N 1
ATOM 5363 C CA . ALA B 1 345 ? -4.18 -3.697 -17.516 1 94.81 345 ALA B CA 1
ATOM 5364 C C . ALA B 1 345 ? -3.445 -2.721 -16.594 1 94.81 345 ALA B C 1
ATOM 5366 O O . ALA B 1 345 ? -4.074 -1.954 -15.867 1 94.81 345 ALA B O 1
ATOM 5367 N N . GLY B 1 346 ? -2.121 -2.77 -16.672 1 91.25 346 GLY B N 1
ATOM 5368 C CA . GLY B 1 346 ? -1.313 -1.824 -15.914 1 91.25 346 GLY B CA 1
ATOM 5369 C C . GLY B 1 346 ? -1.576 -0.379 -16.297 1 91.25 346 GLY B C 1
ATOM 5370 O O . GLY B 1 346 ? -1.664 0.491 -15.43 1 91.25 346 GLY B O 1
ATOM 5371 N N . VAL B 1 347 ? -1.73 -0.093 -17.531 1 91.12 347 VAL B N 1
ATOM 5372 C CA . VAL B 1 347 ? -2 1.251 -18.031 1 91.12 347 VAL B CA 1
ATOM 5373 C C . VAL B 1 347 ? -3.35 1.736 -17.5 1 91.12 347 VAL B C 1
ATOM 5375 O O . VAL B 1 347 ? -3.473 2.877 -17.047 1 91.12 347 VAL B O 1
ATOM 5378 N N . ILE B 1 348 ? -4.336 0.858 -17.594 1 93.75 348 ILE B N 1
ATOM 5379 C CA . ILE B 1 348 ? -5.668 1.226 -17.125 1 93.75 348 ILE B CA 1
ATOM 5380 C C . ILE B 1 348 ? -5.613 1.575 -15.633 1 93.75 348 ILE B C 1
ATOM 5382 O O . ILE B 1 348 ? -6.195 2.574 -15.203 1 93.75 348 ILE B O 1
ATOM 5386 N N . LEU B 1 349 ? -4.926 0.754 -14.914 1 90.25 349 LEU B N 1
ATOM 5387 C CA . LEU B 1 349 ? -4.777 1.004 -13.484 1 90.25 349 LEU B CA 1
ATOM 5388 C C . LEU B 1 349 ? -4.113 2.352 -13.234 1 90.25 349 LEU B C 1
ATOM 5390 O O . LEU B 1 349 ? -4.57 3.131 -12.398 1 90.25 349 LEU B O 1
ATOM 5394 N N . PHE B 1 350 ? -3.08 2.574 -13.945 1 84.06 350 PHE B N 1
ATOM 5395 C CA . PHE B 1 350 ? -2.34 3.82 -13.789 1 84.06 350 PHE B CA 1
ATOM 5396 C C . PHE B 1 350 ? -3.223 5.02 -14.117 1 84.06 350 PHE B C 1
ATOM 5398 O O . PHE B 1 350 ? -3.266 5.988 -13.352 1 84.06 350 PHE B O 1
ATOM 5405 N N . VAL B 1 351 ? -3.852 5 -15.211 1 86.5 351 VAL B N 1
ATOM 5406 C CA . VAL B 1 351 ? -4.695 6.102 -15.656 1 86.5 351 VAL B CA 1
ATOM 5407 C C . VAL B 1 351 ? -5.832 6.32 -14.664 1 86.5 351 VAL B C 1
ATOM 5409 O O . VAL B 1 351 ? -6.184 7.461 -14.352 1 86.5 351 VAL B O 1
ATOM 5412 N N . THR B 1 352 ? -6.391 5.258 -14.211 1 87.75 352 THR B N 1
ATOM 5413 C CA . THR B 1 352 ? -7.492 5.359 -13.258 1 87.75 352 THR B CA 1
ATOM 5414 C C . THR B 1 352 ? -7.031 6.035 -11.969 1 87.75 352 THR B C 1
ATOM 5416 O O . THR B 1 352 ? -7.695 6.945 -11.469 1 87.75 352 THR B O 1
ATOM 5419 N N . VAL B 1 353 ? -5.914 5.59 -11.453 1 79.81 353 VAL B N 1
ATOM 5420 C CA . VAL B 1 353 ? -5.395 6.164 -10.219 1 79.81 353 VAL B CA 1
ATOM 5421 C C . VAL B 1 353 ? -5.016 7.629 -10.445 1 79.81 353 VAL B C 1
ATOM 5423 O O . VAL B 1 353 ? -5.234 8.477 -9.578 1 79.81 353 VAL B O 1
ATOM 5426 N N . LEU B 1 354 ? -4.438 7.934 -11.594 1 79.81 354 LEU B N 1
ATOM 5427 C CA . LEU B 1 354 ? -4.07 9.305 -11.945 1 79.81 354 LEU B CA 1
ATOM 5428 C C . LEU B 1 354 ? -5.301 10.203 -11.969 1 79.81 354 LEU B C 1
ATOM 5430 O O . LEU B 1 354 ? -5.266 11.32 -11.43 1 79.81 354 LEU B O 1
ATOM 5434 N N . VAL B 1 355 ? -6.32 9.75 -12.578 1 84.31 355 VAL B N 1
ATOM 5435 C CA . VAL B 1 355 ? -7.551 10.531 -12.695 1 84.31 355 VAL B CA 1
ATOM 5436 C C . VAL B 1 355 ? -8.133 10.781 -11.305 1 84.31 355 VAL B C 1
ATOM 5438 O O . VAL B 1 355 ? -8.547 11.906 -10.992 1 84.31 355 VAL B O 1
ATOM 5441 N N . ILE B 1 356 ? -8.117 9.781 -10.492 1 79.44 356 ILE B N 1
ATOM 5442 C CA . ILE B 1 356 ? -8.656 9.906 -9.141 1 79.44 356 ILE B CA 1
ATOM 5443 C C . ILE B 1 356 ? -7.773 10.836 -8.312 1 79.44 356 ILE B C 1
ATOM 5445 O O . ILE B 1 356 ? -8.273 11.664 -7.547 1 79.44 356 ILE B O 1
ATOM 5449 N N . SER B 1 357 ? -6.504 10.68 -8.453 1 73.44 357 SER B N 1
ATOM 5450 C CA . SER B 1 357 ? -5.562 11.508 -7.707 1 73.44 357 SER B CA 1
ATOM 5451 C C . SER B 1 357 ? -5.68 12.977 -8.109 1 73.44 357 SER B C 1
ATOM 5453 O O . SER B 1 357 ? -5.66 13.859 -7.254 1 73.44 357 SER B O 1
ATOM 5455 N N . ILE B 1 358 ? -5.77 13.281 -9.352 1 76 358 ILE B N 1
ATOM 5456 C CA . ILE B 1 358 ? -5.934 14.633 -9.859 1 76 358 ILE B CA 1
ATOM 5457 C C . ILE B 1 358 ? -7.27 15.203 -9.391 1 76 358 ILE B C 1
ATOM 5459 O O . ILE B 1 358 ? -7.352 16.375 -9.023 1 76 358 ILE B O 1
ATOM 5463 N N . GLY B 1 359 ? -8.266 14.367 -9.508 1 75.75 359 GLY B N 1
ATOM 5464 C CA . GLY B 1 359 ? -9.555 14.781 -8.977 1 75.75 359 GLY B CA 1
ATOM 5465 C C . GLY B 1 359 ? -9.508 15.148 -7.508 1 75.75 359 GLY B C 1
ATOM 5466 O O . GLY B 1 359 ? -10.078 16.172 -7.098 1 75.75 359 GLY B O 1
ATOM 5467 N N . ALA B 1 360 ? -8.828 14.344 -6.699 1 71.5 360 ALA B N 1
ATOM 5468 C CA . ALA B 1 360 ? -8.68 14.609 -5.27 1 71.5 360 ALA B CA 1
ATOM 5469 C C . ALA B 1 360 ? -7.922 15.914 -5.031 1 71.5 360 ALA B C 1
ATOM 5471 O O . ALA B 1 360 ? -8.297 16.703 -4.164 1 71.5 360 ALA B O 1
ATOM 5472 N N . GLN B 1 361 ? -6.887 16.203 -5.785 1 70 361 GLN B N 1
ATOM 5473 C CA . GLN B 1 361 ? -6.102 17.438 -5.672 1 70 361 GLN B CA 1
ATOM 5474 C C . GLN B 1 361 ? -6.922 18.656 -6.086 1 70 361 GLN B C 1
ATOM 5476 O O . GLN B 1 361 ? -6.785 19.734 -5.5 1 70 361 GLN B O 1
ATOM 5481 N N . TYR B 1 362 ? -7.633 18.438 -7.16 1 73.75 362 TYR B N 1
ATOM 5482 C CA . TYR B 1 362 ? -8.469 19.531 -7.645 1 73.75 362 TYR B CA 1
ATOM 5483 C C . TYR B 1 362 ? -9.508 19.922 -6.602 1 73.75 362 TYR B C 1
ATOM 5485 O O . TYR B 1 362 ? -9.758 21.109 -6.383 1 73.75 362 TYR B O 1
ATOM 5493 N N . ILE B 1 363 ? -10.062 18.984 -6 1 70 363 ILE B N 1
ATOM 5494 C CA . ILE B 1 363 ? -11.039 19.234 -4.949 1 70 363 ILE B CA 1
ATOM 5495 C C . ILE B 1 363 ? -10.375 19.953 -3.781 1 70 363 ILE B C 1
ATOM 5497 O O . ILE B 1 363 ? -10.93 20.906 -3.232 1 70 363 ILE B O 1
ATOM 5501 N N . GLU B 1 364 ? -9.227 19.547 -3.467 1 65.38 364 GLU B N 1
ATOM 5502 C CA . GLU B 1 364 ? -8.469 20.172 -2.393 1 65.38 364 GLU B CA 1
ATOM 5503 C C . GLU B 1 364 ? -8.133 21.625 -2.736 1 65.38 364 GLU B C 1
ATOM 5505 O O . GLU B 1 364 ? -8.195 22.5 -1.874 1 65.38 364 GLU B O 1
ATOM 5510 N N . TRP B 1 365 ? -7.707 21.906 -3.975 1 66.06 365 TRP B N 1
ATOM 5511 C CA . TRP B 1 365 ? -7.332 23.234 -4.434 1 66.06 365 TRP B CA 1
ATOM 5512 C C . TRP B 1 365 ? -8.531 24.172 -4.406 1 66.06 365 TRP B C 1
ATOM 5514 O O . TRP B 1 365 ? -8.406 25.344 -4.008 1 66.06 365 TRP B O 1
ATOM 5524 N N . ARG B 1 366 ? -9.602 23.766 -4.898 1 64.31 366 ARG B N 1
ATOM 5525 C CA . ARG B 1 366 ? -10.805 24.578 -4.941 1 64.31 366 ARG B CA 1
ATOM 5526 C C . ARG B 1 366 ? -11.242 24.984 -3.535 1 64.31 366 ARG B C 1
ATOM 5528 O O . ARG B 1 366 ? -11.719 26.094 -3.318 1 64.31 366 ARG B O 1
ATOM 5535 N N . MET B 1 367 ? -11.008 24.188 -2.686 1 58.62 367 MET B N 1
ATOM 5536 C CA . MET B 1 367 ? -11.438 24.422 -1.312 1 58.62 367 MET B CA 1
ATOM 5537 C C . MET B 1 367 ? -10.5 25.406 -0.609 1 58.62 367 MET B C 1
ATOM 5539 O O . MET B 1 367 ? -10.945 26.25 0.161 1 58.62 367 MET B O 1
ATOM 5543 N N . ARG B 1 368 ? -9.258 25.125 -0.783 1 58.03 368 ARG B N 1
ATOM 5544 C CA . ARG B 1 368 ? -8.305 26.062 -0.208 1 58.03 368 ARG B CA 1
ATOM 5545 C C . ARG B 1 368 ? -8.555 27.484 -0.709 1 58.03 368 ARG B C 1
ATOM 5547 O O . ARG B 1 368 ? -8.398 28.438 0.04 1 58.03 368 ARG B O 1
ATOM 5554 N N . SER B 1 369 ? -8.75 27.516 -1.932 1 57.5 369 SER B N 1
ATOM 5555 C CA . SER B 1 369 ? -9.047 28.828 -2.488 1 57.5 369 SER B CA 1
ATOM 5556 C C . SER B 1 369 ? -10.281 29.438 -1.841 1 57.5 369 SER B C 1
ATOM 5558 O O . SER B 1 369 ? -10.375 30.656 -1.685 1 57.5 369 SER B O 1
ATOM 5560 N N . LYS B 1 370 ? -11.109 28.562 -1.522 1 52.56 370 LYS B N 1
ATOM 5561 C CA . LYS B 1 370 ? -12.32 29.062 -0.872 1 52.56 370 LYS B CA 1
ATOM 5562 C C . LYS B 1 370 ? -12.031 29.484 0.569 1 52.56 370 LYS B C 1
ATOM 5564 O O . LYS B 1 370 ? -12.555 30.484 1.049 1 52.56 370 LYS B O 1
ATOM 5569 N N . LEU B 1 371 ? -11.273 28.625 1.173 1 50.5 371 LEU B N 1
ATOM 5570 C CA . LEU B 1 371 ? -10.961 28.969 2.555 1 50.5 371 LEU B CA 1
ATOM 5571 C C . LEU B 1 371 ? -9.93 30.094 2.611 1 50.5 371 LEU B C 1
ATOM 5573 O O . LEU B 1 371 ? -9.945 30.906 3.539 1 50.5 371 LEU B O 1
ATOM 5577 N N . GLY B 1 372 ? -8.844 30.094 1.869 1 46.5 372 GLY B N 1
ATOM 5578 C CA . GLY B 1 372 ? -7.918 31.219 1.817 1 46.5 372 GLY B CA 1
ATOM 5579 C C . GLY B 1 372 ? -8.555 32.5 1.308 1 46.5 372 GLY B C 1
ATOM 5580 O O . GLY B 1 372 ? -8.008 33.594 1.487 1 46.5 372 GLY B O 1
ATOM 5581 N N . GLY B 1 373 ? -9.453 32.5 0.456 1 38.88 373 GLY B N 1
ATOM 5582 C CA . GLY B 1 373 ? -10.117 33.75 0.11 1 38.88 373 GLY B CA 1
ATOM 5583 C C . GLY B 1 373 ? -10.844 34.375 1.28 1 38.88 373 GLY B C 1
ATOM 5584 O O . GLY B 1 373 ? -11.328 35.531 1.18 1 38.88 373 GLY B O 1
ATOM 5585 N N . GLU B 1 374 ? -11.375 33.688 2.152 1 35.56 374 GLU B N 1
ATOM 5586 C CA . GLU B 1 374 ? -12.016 34.406 3.25 1 35.56 374 GLU B CA 1
ATOM 5587 C C . GLU B 1 374 ? -10.992 34.844 4.285 1 35.56 374 GLU B C 1
ATOM 5589 O O . GLU B 1 374 ? -11.352 35.469 5.289 1 35.56 374 GLU B O 1
ATOM 5594 N N . ALA B 1 375 ? -9.727 34.562 4.277 1 35.97 375 ALA B N 1
ATOM 5595 C CA . ALA B 1 375 ? -8.836 35.375 5.078 1 35.97 375 ALA B CA 1
ATOM 5596 C C . ALA B 1 375 ? -8.367 36.594 4.289 1 35.97 375 ALA B C 1
ATOM 5598 O O . ALA B 1 375 ? -8.109 36.5 3.086 1 35.97 375 ALA B O 1
#

Solvent-accessible surface area (backbone atoms only — not comparable to full-atom values): 36205 Å² total; per-residue (Å²): 132,79,80,70,48,72,64,50,51,48,49,49,46,49,47,49,46,51,46,48,50,47,46,44,58,67,71,37,55,68,69,50,47,52,38,36,48,46,26,47,50,19,44,50,47,18,49,51,21,51,74,63,62,37,77,64,19,59,55,29,41,50,48,20,52,52,32,46,52,50,23,47,75,75,30,42,65,59,29,48,52,41,49,17,48,43,39,37,50,48,52,52,50,51,54,52,48,52,53,53,47,36,52,60,53,16,44,64,35,23,57,69,30,43,35,74,53,97,86,42,75,36,64,34,47,42,23,68,75,38,59,52,54,30,91,78,53,83,77,69,31,71,26,45,37,19,21,51,51,34,36,48,50,24,29,53,40,11,37,63,44,16,34,59,40,10,46,30,28,10,48,35,45,56,69,64,43,52,67,67,52,34,65,51,48,52,56,48,34,55,41,57,50,42,50,34,55,56,52,54,14,48,46,39,37,71,46,49,27,56,46,48,21,64,62,66,67,44,89,64,57,20,26,25,47,59,45,4,43,52,44,6,60,61,26,19,30,52,12,20,54,42,17,21,50,29,46,57,64,53,60,61,67,68,51,50,56,39,45,73,73,67,45,50,73,59,50,34,39,65,68,41,47,44,62,74,18,36,42,38,35,49,36,16,39,46,52,27,41,37,51,37,61,37,45,31,54,34,47,46,61,29,31,55,70,40,65,39,70,50,85,54,83,79,41,39,73,51,21,29,25,27,46,45,22,49,39,71,74,36,59,88,74,45,51,71,57,55,38,14,43,43,27,39,40,42,42,51,52,43,52,52,34,42,52,51,42,51,50,37,50,50,50,33,51,58,42,45,53,55,56,56,63,73,102,131,79,81,70,48,72,64,52,50,45,49,49,45,48,46,48,46,50,46,47,49,47,46,45,57,68,71,37,54,68,70,52,46,53,37,36,48,46,27,46,51,20,43,51,47,18,48,51,21,53,73,63,63,39,76,63,20,58,54,30,41,50,49,20,51,53,33,46,52,51,22,48,75,75,30,42,66,58,28,48,53,42,49,17,48,44,39,37,49,47,51,52,49,51,55,50,47,52,52,54,46,36,51,59,52,17,45,63,33,23,57,70,30,42,34,72,55,97,86,41,76,36,65,35,47,41,23,67,75,38,58,53,55,31,91,79,53,83,77,69,32,73,26,44,37,19,20,50,50,33,37,51,49,23,30,52,41,12,36,64,43,16,36,60,40,9,47,29,27,10,49,34,43,54,72,64,44,52,66,70,51,34,65,51,48,50,56,49,34,54,41,57,52,40,50,34,55,57,51,54,16,49,46,40,38,74,46,49,28,56,47,48,20,64,61,67,68,43,88,64,56,20,23,26,47,58,45,4,44,54,42,6,58,60,27,20,30,52,12,20,54,44,18,20,50,28,46,56,65,53,58,60,68,66,52,52,55,41,46,71,72,67,42,50,73,60,50,33,39,63,67,41,45,42,62,72,18,38,41,40,34,50,36,15,38,46,51,26,42,36,51,39,61,38,44,29,53,33,47,44,62,30,31,56,69,40,63,40,72,50,86,53,82,80,40,40,73,52,21,29,25,26,44,45,23,50,39,70,74,37,60,90,74,45,51,72,57,55,37,14,42,44,27,40,42,43,43,52,51,43,52,51,34,42,54,50,42,50,49,37,50,49,49,33,51,58,40,46,51,54,57,55,63,72,100

InterPro domains:
  IPR000515 ABC transporter type 1, transmembrane domain MetI-like [PF00528] (164-368)
  IPR000515 ABC transporter type 1, transmembrane domain MetI-like [PS50928] (148-360)
  IPR000515 ABC transporter type 1, transmembrane domain MetI-like [cd06261] (164-328)
  IPR011864 Phosphate ABC transporter, permease protein PstC [TIGR02138] (78-367)
  IPR035906 MetI-like superfamily [G3DSA:1.10.3720.10] (115-369)
  IPR035906 MetI-like superfamily [SSF161098] (141-358)
  IPR051124 Binding-Protein-Dependent Phosphate Transport Permease [PTHR30425] (75-370)

Sequence (750 aa):
MASATRSERLNAAAGRQVQRVRDFADDTEPAALVVVTIIALSLLTAFVGFLAVSDLTILPFVVFVVAAGYGWMRHQEETALVLTLTMTVSTLLILGLIIVFIFRESLPVLQYESATVFGVSVPGLRMFIQPNWDAVSPPIRYSMVPMIHGTVMVTVVATAVAGPLGVAAALFLSEIAPDVVREFVKPGVEILAGIPSIVYGFIGFTILSPWASDQFRTTGQGSYLFVGIVVGLMALPTVVSVAEDALSSVPESMKSGSLAVGTTDWQTMTSITLPAAFSGVSAAVLLGVGRAIGETMAATVMLRGVPRLTEPLVNVFYGQETLTSLIARNYGEADGLQMDALFVAGVILFVTVLVISIGAQYIEWRMRSKLGGEAMASATRSERLNAAAGRQVQRVRDFADDTEPAALVVVTIIALSLLTAFVGFLAVSDLTILPFVVFVVAAGYGWMRHQEETALVLTLTMTVSTLLILGLIIVFIFRESLPVLQYESATVFGVSVPGLRMFIQPNWDAVSPPIRYSMVPMIHGTVMVTVVATAVAGPLGVAAALFLSEIAPDVVREFVKPGVEILAGIPSIVYGFIGFTILSPWASDQFRTTGQGSYLFVGIVVGLMALPTVVSVAEDALSSVPESMKSGSLAVGTTDWQTMTSITLPAAFSGVSAAVLLGVGRAIGETMAATVMLRGVPRLTEPLVNVFYGQETLTSLIARNYGEADGLQMDALFVAGVILFVTVLVISIGAQYIEWRMRSKLGGEA

Radius of gyration: 27.2 Å; Cα contacts (8 Å, |Δi|>4): 1197; chains: 2; bounding box: 72×80×83 Å

Secondary structure (DSSP, 8-state):
-----HHHHHHHHHHHHHHHHHHHHHHS-HHHHHHHHHHHHHHHHHHHHHHTT-GGGHHHHHHHHHHHHHHHHH-HHHHHHHHHHHHHHHHHHHHHHHHHHHHHHHHHHHHHT-EEETTEEETTTHHHH---EESSSSSPEE--HHHHHHHHHHHHHHHHHHHHHHHHHHHIIIIIS-HHHHHHHHHHHHHHTTS-HHHHHHHIIIIIHHHHHHHHT-SSS--HHHHHHHHHHHHHHHHHHHHHHHHHTS-HHHHHHHHHTT--HHHHIIIIIHHHTHHHHHHHHHHHHHHHHT--HHHHHHS-------SSTT-TT-----HHHHHHHHTTT--HHHHHHHHHHHHHHHHHHHHHHHHHHHHHHHHHHHHHTT-/-----HHHHHHHHHHHHHHHHHHHHHHS-HHHHHHHHHHHHHHHHHHHHHHTT-GGGHHHHHHHHHHHHHHHHH-HHHHHHHHHHHHHHHHHHHHHHHHHHHHHHHHHHHHHT-EEETTEEETTTHHHH---EESSSSSPEE--HHHHHHHHHHHHHHHHHHHHHHHHHHHIIIIIS-HHHHHHHHHHHHHHTTS-HHHHHHHIIIIIHHHHHHHHT-SSS--HHHHHHHHHHHHHHHHHHHHHHHHHTS-HHHHHHHHHTT--HHHHIIIIIHHHTHHHHHHHHHHHHHHHHT--HHHHHHS-------SSTT-TT-----HHHHHHHHTTT--HHHHHHHHHHHHHHHHHHHHHHHHHHHHHHHHHHHHHT--

pLDDT: mean 80.02, std 12.33, range [31.72, 97.69]